Protein AF-A0A9D7H2E2-F1 (afdb_monomer_lite)

Radius of gyration: 27.78 Å; chains: 1; bounding box: 76×44×100 Å

Foldseek 3Di:
DLVVLLVVLLCCLQCVQLVLLLVLADLFDLLLQLVLLCLLVVQDDAALCSVCSVVLQVVQCPDPDGASSSSQLSSLSNLLSLQSNLQLLLLLLLLDDPPPNPLSSLLSSLLSLLLCLAQLNSVQSSGGPALSNLLSLVSLLLSVVSLDPPPDPPPPDDPDCVVVVPPPPPSVVSNVVSVVSVVSNVVSNVVSVVDDDPPDPPPQLPVDVVVVVCCCPPRQNPLLQVLLVVLLVLSCPDPPCNVSSVVLVVLLVVLVVCVSGPASDSRPAHNSNSSNSSSSSSSSSSSLSVVLVVLCPPPDVCSPVVSVVSSVVSNVSSVVSNVNNVVLSVLVNLSSPQLVLCLAPVQPDALEEEEEQDPSVVSSQVSCVSRVSHRHNYAYQHLVPCVGPRVVVVCVVDVLCVVQSVCCVPVVEGDLVSVLSVCVVHKYWYQDDPSYDLVQLQQFADGRLTTIGHNDGDDPVNSLVRLVVNVVSLLVSLLSCLSSVSLSSLQVSLVSLLSNLVSCVSNVNPVSSVSSNVSSCSSPPVNSVVSNPPPPPPPPPPPDD

Structure (mmCIF, N/CA/C/O backbone):
data_AF-A0A9D7H2E2-F1
#
_entry.id   AF-A0A9D7H2E2-F1
#
loop_
_atom_site.group_PDB
_atom_site.id
_atom_site.type_symbol
_atom_site.label_atom_id
_atom_site.label_alt_id
_atom_site.label_comp_id
_atom_site.label_asym_id
_atom_site.label_entity_id
_atom_site.label_seq_id
_atom_site.pdbx_PDB_ins_code
_atom_site.Cartn_x
_atom_site.Cartn_y
_atom_site.Cartn_z
_atom_site.occupancy
_atom_site.B_iso_or_equiv
_atom_site.auth_seq_id
_atom_site.auth_comp_id
_atom_site.auth_asym_id
_atom_site.auth_atom_id
_atom_site.pdbx_PDB_model_num
ATOM 1 N N . MET A 1 1 ? -19.295 -15.571 35.014 1.00 79.31 1 MET A N 1
ATOM 2 C CA . MET A 1 1 ? -19.941 -15.120 33.757 1.00 79.31 1 MET A CA 1
ATOM 3 C C . MET A 1 1 ? -19.448 -13.764 33.247 1.00 79.31 1 MET A C 1
ATOM 5 O O . MET A 1 1 ? -18.882 -13.757 32.170 1.00 79.31 1 MET A O 1
ATOM 9 N N . ALA A 1 2 ? -19.577 -12.638 33.967 1.00 82.38 2 ALA A N 1
ATOM 10 C CA . ALA A 1 2 ? -19.186 -11.316 33.426 1.00 82.38 2 ALA A CA 1
ATOM 11 C C . ALA A 1 2 ? -17.722 -11.226 32.937 1.00 82.38 2 ALA A C 1
ATOM 13 O O . ALA A 1 2 ? -17.469 -10.701 31.861 1.00 82.38 2 ALA A O 1
ATOM 14 N N . ARG A 1 3 ? -16.773 -11.817 33.680 1.00 84.94 3 ARG A N 1
ATOM 15 C CA . ARG A 1 3 ? -15.362 -11.897 33.257 1.00 84.94 3 ARG A CA 1
ATOM 16 C C . ARG A 1 3 ? -15.171 -12.699 31.967 1.00 84.94 3 ARG A C 1
ATOM 18 O O . ARG A 1 3 ? -14.396 -12.284 31.126 1.00 84.94 3 ARG A O 1
ATOM 25 N N . LEU A 1 4 ? -15.904 -13.803 31.802 1.00 87.94 4 LEU A N 1
ATOM 26 C CA . LEU A 1 4 ? -15.832 -14.631 30.591 1.00 87.94 4 LEU A CA 1
ATOM 27 C C . LEU A 1 4 ? -16.320 -13.857 29.365 1.00 87.94 4 LEU A C 1
ATOM 29 O O . LEU A 1 4 ? -15.673 -13.906 28.329 1.00 87.94 4 LEU A O 1
ATOM 33 N N . VAL A 1 5 ? -17.420 -13.109 29.504 1.00 88.94 5 VAL A N 1
ATOM 34 C CA . VAL A 1 5 ? -17.942 -12.255 28.425 1.00 88.94 5 VAL A CA 1
ATOM 35 C C . VAL A 1 5 ? -16.924 -11.180 28.052 1.00 88.94 5 VAL A C 1
ATOM 37 O O . VAL A 1 5 ? -16.640 -11.003 26.875 1.00 88.94 5 VAL A O 1
ATOM 40 N N . ASP A 1 6 ? -16.326 -10.509 29.038 1.00 88.62 6 ASP A N 1
ATOM 41 C CA . ASP A 1 6 ? -15.289 -9.503 28.791 1.00 88.62 6 ASP A CA 1
ATOM 42 C C . ASP A 1 6 ? -14.056 -10.094 28.086 1.00 88.62 6 ASP A C 1
ATOM 44 O O . ASP A 1 6 ? -13.538 -9.482 27.156 1.00 88.62 6 ASP A O 1
ATOM 48 N N . THR A 1 7 ? -13.592 -11.277 28.501 1.00 89.81 7 THR A N 1
ATOM 49 C CA . THR A 1 7 ? -12.458 -11.970 27.870 1.00 89.81 7 THR A CA 1
ATOM 50 C C . THR A 1 7 ? -12.782 -12.410 26.446 1.00 89.81 7 THR A C 1
ATOM 52 O O . THR A 1 7 ? -11.949 -12.248 25.560 1.00 89.81 7 THR A O 1
ATOM 55 N N . LEU A 1 8 ? -13.990 -12.923 26.206 1.00 93.69 8 LEU A N 1
ATOM 56 C CA . LEU A 1 8 ? -14.441 -13.306 24.870 1.00 93.69 8 LEU A CA 1
ATOM 57 C C . LEU A 1 8 ? -14.506 -12.090 23.940 1.00 93.69 8 LEU A C 1
ATOM 59 O O . LEU A 1 8 ? -14.007 -12.137 22.824 1.00 93.69 8 LEU A O 1
ATOM 63 N N . LEU A 1 9 ? -15.079 -10.987 24.416 1.00 93.88 9 LEU A N 1
ATOM 64 C CA . LEU A 1 9 ? -15.196 -9.736 23.670 1.00 93.88 9 LEU A CA 1
ATOM 65 C C . LEU A 1 9 ? -13.824 -9.114 23.358 1.00 93.88 9 LEU A C 1
ATOM 67 O O . LEU A 1 9 ? -13.601 -8.649 22.242 1.00 93.88 9 LEU A O 1
ATOM 71 N N . LEU A 1 10 ? -12.881 -9.184 24.301 1.00 93.00 10 LEU A N 1
ATOM 72 C CA . LEU A 1 10 ? -11.482 -8.810 24.082 1.00 93.00 10 LEU A CA 1
ATOM 73 C C . LEU A 1 10 ? -10.827 -9.679 22.995 1.00 93.00 10 LEU A C 1
ATOM 75 O O . LEU A 1 10 ? -10.172 -9.153 22.099 1.00 93.00 10 LEU A O 1
ATOM 79 N N . ALA A 1 11 ? -11.020 -11.000 23.063 1.00 91.62 11 ALA A N 1
ATOM 80 C CA . ALA A 1 11 ? -10.497 -11.935 22.070 1.00 91.62 11 ALA A CA 1
ATOM 81 C C . ALA A 1 11 ? -11.098 -11.682 20.681 1.00 91.62 11 ALA A C 1
ATOM 83 O O . ALA A 1 11 ? -10.361 -11.685 19.705 1.00 91.62 11 ALA A O 1
ATOM 84 N N . ILE A 1 12 ? -12.398 -11.389 20.585 1.00 94.00 12 ILE A N 1
ATOM 85 C CA . ILE A 1 12 ? -13.059 -11.029 19.323 1.00 94.00 12 ILE A CA 1
ATOM 86 C C . ILE A 1 12 ? -12.437 -9.757 18.732 1.00 94.00 12 ILE A C 1
ATOM 88 O O . ILE A 1 12 ? -12.067 -9.757 17.561 1.00 94.00 12 ILE A O 1
ATOM 92 N N . ALA A 1 13 ? -12.271 -8.703 19.537 1.00 94.88 13 ALA A N 1
ATOM 93 C CA . ALA A 1 13 ? -11.683 -7.440 19.086 1.00 94.88 13 ALA A CA 1
ATOM 94 C C . ALA A 1 13 ? -10.235 -7.590 18.586 1.00 94.88 13 ALA A C 1
ATOM 96 O O . ALA A 1 13 ? -9.806 -6.818 17.736 1.00 94.88 13 ALA A O 1
ATOM 97 N N . ALA A 1 14 ? -9.492 -8.575 19.099 1.00 93.81 14 ALA A N 1
ATOM 98 C CA . ALA A 1 14 ? -8.119 -8.843 18.683 1.00 93.81 14 ALA A CA 1
ATOM 99 C C . ALA A 1 14 ? -8.019 -9.820 17.501 1.00 93.81 14 ALA A C 1
ATOM 101 O O . ALA A 1 14 ? -7.266 -9.590 16.559 1.00 93.81 14 ALA A O 1
ATOM 102 N N . LEU A 1 15 ? -8.759 -10.929 17.548 1.00 92.56 15 LEU A N 1
ATOM 103 C CA . LEU A 1 15 ? -8.619 -12.024 16.592 1.00 92.56 15 LEU A CA 1
ATOM 104 C C . LEU A 1 15 ? -9.342 -11.743 15.280 1.00 92.56 15 LEU A C 1
ATOM 106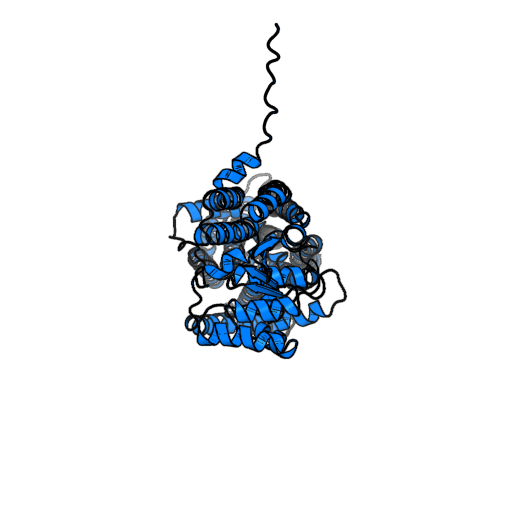 O O . LEU A 1 15 ? -8.797 -12.066 14.234 1.00 92.56 15 LEU A O 1
ATOM 110 N N . VAL A 1 16 ? -10.538 -11.143 15.301 1.00 95.38 16 VAL A N 1
ATOM 111 C CA . VAL A 1 16 ? -11.324 -10.954 14.069 1.00 95.38 16 VAL A CA 1
ATOM 112 C C . VAL A 1 16 ? -10.592 -10.072 13.047 1.00 95.38 16 VAL A C 1
ATOM 114 O O . VAL A 1 16 ? -10.453 -10.524 11.911 1.00 95.38 16 VAL A O 1
ATOM 117 N N . PRO A 1 17 ? -10.050 -8.886 13.401 1.00 95.06 17 PRO A N 1
ATOM 118 C CA . PRO A 1 17 ? -9.337 -8.057 12.429 1.00 95.06 17 PRO A CA 1
ATOM 119 C C . PRO A 1 17 ? -8.065 -8.721 11.897 1.00 95.06 17 PRO A C 1
ATOM 121 O O . PRO A 1 17 ? -7.786 -8.620 10.706 1.00 95.06 17 PRO A O 1
ATOM 124 N N . ALA A 1 18 ? -7.324 -9.427 12.761 1.00 92.44 18 ALA A N 1
ATOM 125 C CA . ALA A 1 18 ? -6.103 -10.126 12.367 1.00 92.44 18 ALA A CA 1
ATOM 126 C C . ALA A 1 18 ? -6.386 -11.320 11.454 1.00 92.44 18 ALA A C 1
ATOM 128 O O . ALA A 1 18 ? -5.736 -11.461 10.427 1.00 92.44 18 ALA A O 1
ATOM 129 N N . LEU A 1 19 ? -7.358 -12.169 11.799 1.00 93.19 19 LEU A N 1
ATOM 130 C CA . LEU A 1 19 ? -7.726 -13.330 10.986 1.00 93.19 19 LEU A CA 1
ATOM 131 C C . LEU A 1 19 ? -8.294 -12.910 9.633 1.00 93.19 19 LEU A C 1
ATOM 133 O O . LEU A 1 19 ? -7.992 -13.548 8.629 1.00 93.19 19 LEU A O 1
ATOM 137 N N . LEU A 1 20 ? -9.077 -11.830 9.593 1.00 93.00 20 LEU A N 1
ATOM 138 C CA . LEU A 1 20 ? -9.595 -11.298 8.341 1.00 93.00 20 LEU A CA 1
ATOM 139 C C . LEU A 1 20 ? -8.474 -10.748 7.454 1.00 93.00 20 LEU A C 1
ATOM 141 O O . LEU A 1 20 ? -8.421 -11.091 6.277 1.00 93.00 20 LEU A O 1
ATOM 145 N N . ALA A 1 21 ? -7.558 -9.955 8.018 1.00 92.50 21 ALA A N 1
ATOM 146 C CA . ALA A 1 21 ? -6.401 -9.456 7.283 1.00 92.50 21 ALA A CA 1
ATOM 147 C C . ALA A 1 21 ? -5.501 -10.609 6.807 1.00 92.50 21 ALA A C 1
ATOM 149 O O . ALA A 1 21 ? -5.101 -10.625 5.651 1.00 92.50 21 ALA A O 1
ATOM 150 N N . LEU A 1 22 ? -5.257 -11.621 7.651 1.00 91.44 22 LEU A N 1
ATOM 151 C CA . LEU A 1 22 ? -4.498 -12.828 7.297 1.00 91.44 22 LEU A CA 1
ATOM 152 C C . LEU A 1 22 ? -5.141 -13.606 6.144 1.00 91.44 22 LEU A C 1
ATOM 154 O O . LEU A 1 22 ? -4.451 -14.034 5.224 1.00 91.44 22 LEU A O 1
ATOM 158 N N . HIS A 1 23 ? -6.462 -13.785 6.189 1.00 90.44 23 HIS A N 1
ATOM 159 C CA . HIS A 1 23 ? -7.213 -14.469 5.139 1.00 90.44 23 HIS A CA 1
ATOM 160 C C . HIS A 1 23 ? -7.171 -13.719 3.802 1.00 90.44 23 HIS A C 1
ATOM 162 O O . HIS A 1 23 ? -7.294 -14.338 2.750 1.00 90.44 23 HIS A O 1
ATOM 168 N N . ARG A 1 24 ? -6.996 -12.396 3.850 1.00 88.50 24 ARG A N 1
ATOM 169 C CA . ARG A 1 24 ? -6.992 -11.500 2.691 1.00 88.50 24 ARG A CA 1
ATOM 170 C C . ARG A 1 24 ? -5.592 -10.999 2.325 1.00 88.50 24 ARG A C 1
ATOM 172 O O . ARG A 1 24 ? -5.481 -10.002 1.614 1.00 88.50 24 ARG A O 1
ATOM 179 N N . LEU A 1 25 ? -4.534 -11.632 2.836 1.00 87.88 25 LEU A N 1
ATOM 180 C CA . LEU A 1 25 ? -3.178 -11.259 2.451 1.00 87.88 25 LEU A CA 1
ATOM 181 C C . LEU A 1 25 ? -2.978 -11.492 0.956 1.00 87.88 25 LEU A C 1
ATOM 183 O O . LEU A 1 25 ? -3.409 -12.534 0.452 1.00 87.88 25 LEU A O 1
ATOM 187 N N . PRO A 1 26 ? -2.304 -10.558 0.270 1.00 75.31 26 PRO A N 1
ATOM 188 C CA . PRO A 1 26 ? -2.060 -10.713 -1.141 1.00 75.31 26 PRO A CA 1
ATOM 189 C C . PRO A 1 26 ? -1.134 -11.906 -1.386 1.00 75.31 26 PRO A C 1
ATOM 191 O O . PRO A 1 26 ? -0.126 -12.095 -0.693 1.00 75.31 26 PRO A O 1
ATOM 194 N N . LEU A 1 27 ? -1.492 -12.721 -2.372 1.00 72.50 27 LEU A N 1
ATOM 195 C CA . LEU A 1 27 ? -0.640 -13.779 -2.900 1.00 72.50 27 LEU A CA 1
ATOM 196 C C . LEU A 1 27 ? 0.329 -13.223 -3.947 1.00 72.50 27 LEU A C 1
ATOM 198 O O . LEU A 1 27 ? 1.439 -13.745 -4.053 1.00 72.50 27 LEU A O 1
ATOM 202 N N . ALA A 1 28 ? -0.058 -12.152 -4.650 1.00 66.38 28 ALA A N 1
ATOM 203 C CA . ALA A 1 28 ? 0.735 -11.512 -5.700 1.00 66.38 28 ALA A CA 1
ATOM 204 C C . ALA A 1 28 ? 1.030 -10.031 -5.405 1.00 66.38 28 ALA A C 1
ATOM 206 O O . ALA A 1 28 ? 0.421 -9.403 -4.540 1.00 66.38 28 ALA A O 1
ATOM 207 N N . ASP A 1 29 ? 1.996 -9.4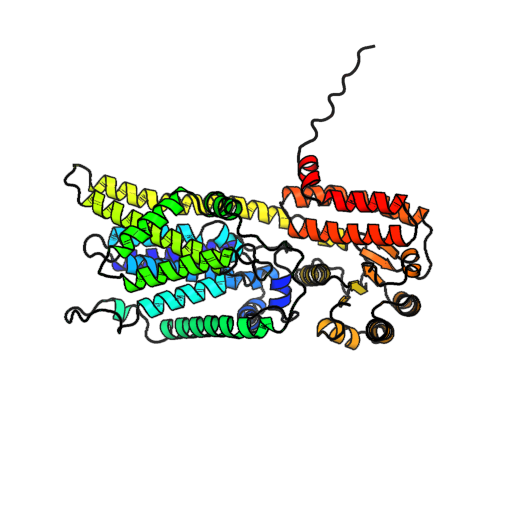70 -6.126 1.00 67.69 29 ASP A N 1
ATOM 208 C CA . ASP A 1 29 ? 2.475 -8.106 -5.924 1.00 67.69 29 ASP A CA 1
ATOM 209 C C . ASP A 1 29 ? 1.641 -7.065 -6.700 1.00 67.69 29 ASP A C 1
ATOM 211 O O . ASP A 1 29 ? 1.608 -7.046 -7.932 1.00 67.69 29 ASP A O 1
ATOM 215 N N . ASP A 1 30 ? 0.986 -6.155 -5.973 1.00 70.31 30 ASP A N 1
ATOM 216 C CA . ASP A 1 30 ? 0.098 -5.127 -6.532 1.00 70.31 30 ASP A CA 1
ATOM 217 C C . ASP A 1 30 ? 0.813 -3.846 -6.997 1.00 70.31 30 ASP A C 1
ATOM 219 O O . ASP A 1 30 ? 0.172 -2.936 -7.533 1.00 70.31 30 ASP A O 1
ATOM 223 N N . GLY A 1 31 ? 2.125 -3.737 -6.773 1.00 70.94 31 GLY A N 1
ATOM 224 C CA . GLY A 1 31 ? 2.935 -2.574 -7.141 1.00 70.94 31 GLY A CA 1
ATOM 225 C C . GLY A 1 31 ? 2.702 -1.311 -6.333 1.00 70.94 31 GLY A C 1
ATOM 226 O O . GLY A 1 31 ? 3.466 -0.353 -6.444 1.00 70.94 31 GLY A O 1
ATOM 227 N N . ALA A 1 32 ? 1.683 -1.288 -5.477 1.00 72.25 32 ALA A N 1
ATOM 228 C CA . ALA A 1 32 ? 1.493 -0.193 -4.543 1.00 72.25 32 ALA A CA 1
ATOM 229 C C . ALA A 1 32 ? 2.514 -0.261 -3.400 1.00 72.25 32 ALA A C 1
ATOM 231 O O . ALA A 1 32 ? 2.786 0.761 -2.788 1.00 72.25 32 ALA A O 1
ATOM 232 N N . HIS A 1 33 ? 3.117 -1.425 -3.138 1.00 76.38 33 HIS A N 1
ATOM 233 C CA . HIS A 1 33 ? 3.976 -1.649 -1.971 1.00 76.38 33 HIS A CA 1
ATOM 234 C C . HIS A 1 33 ? 5.425 -2.018 -2.321 1.00 76.38 33 HIS A C 1
ATOM 236 O O . HIS A 1 33 ? 6.175 -2.421 -1.430 1.00 76.38 33 HIS A O 1
ATOM 242 N N . ASP A 1 34 ? 5.851 -1.820 -3.575 1.00 82.12 34 ASP A N 1
ATOM 243 C CA . ASP A 1 34 ? 7.219 -2.107 -4.041 1.00 82.12 34 ASP A CA 1
ATOM 244 C C . ASP A 1 34 ? 8.285 -1.489 -3.133 1.00 82.12 34 ASP A C 1
ATOM 246 O O . ASP A 1 34 ? 9.302 -2.094 -2.797 1.00 82.12 34 ASP A O 1
ATOM 250 N N . GLU A 1 35 ? 8.054 -0.246 -2.714 1.00 81.56 35 GLU A N 1
ATOM 251 C CA . GLU A 1 35 ? 8.991 0.460 -1.855 1.00 81.56 35 GLU A CA 1
ATOM 252 C C . GLU A 1 35 ? 9.065 -0.162 -0.455 1.00 81.56 35 GLU A C 1
ATOM 254 O O . GLU A 1 35 ? 10.164 -0.266 0.089 1.00 81.56 35 GLU A O 1
ATOM 259 N N . LEU A 1 36 ? 7.951 -0.636 0.111 1.00 80.81 36 LEU A N 1
ATOM 260 C CA . LEU A 1 36 ? 7.957 -1.317 1.412 1.00 80.81 36 LEU A CA 1
ATOM 261 C C . LEU A 1 36 ? 8.699 -2.652 1.324 1.00 80.81 36 LEU A C 1
ATOM 263 O O . LEU A 1 36 ? 9.479 -2.977 2.216 1.00 80.81 36 LEU A O 1
ATOM 267 N N . LEU A 1 37 ? 8.532 -3.379 0.220 1.00 83.81 37 LEU A N 1
ATOM 268 C CA . LEU A 1 37 ? 9.233 -4.629 -0.065 1.00 83.81 37 LEU A CA 1
ATOM 269 C C . LEU A 1 37 ? 10.758 -4.429 -0.142 1.00 83.81 37 LEU A C 1
ATOM 271 O O . LEU A 1 37 ? 11.524 -5.104 0.548 1.00 83.81 37 LEU A O 1
ATOM 275 N N . VAL A 1 38 ? 11.206 -3.440 -0.921 1.00 82.25 38 VAL A N 1
ATOM 276 C CA . VAL A 1 38 ? 12.630 -3.077 -1.047 1.00 82.25 38 VAL A CA 1
ATOM 277 C C . VAL A 1 38 ? 13.208 -2.618 0.298 1.00 82.25 38 VAL A C 1
ATOM 279 O O . VAL A 1 38 ? 14.344 -2.960 0.646 1.00 82.25 38 VAL A O 1
ATOM 282 N N . ARG A 1 39 ? 12.435 -1.862 1.087 1.00 81.12 39 ARG A N 1
ATOM 283 C CA . ARG A 1 39 ? 12.847 -1.380 2.413 1.00 81.12 39 ARG A CA 1
ATOM 284 C C . ARG A 1 39 ? 12.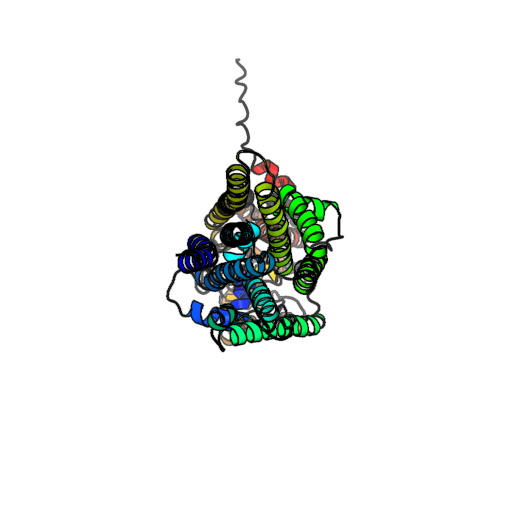930 -2.496 3.451 1.00 81.12 39 ARG A C 1
ATOM 286 O O . ARG A 1 39 ? 13.911 -2.540 4.191 1.00 81.12 39 ARG A O 1
ATOM 293 N N . ALA A 1 40 ? 11.980 -3.430 3.457 1.00 83.56 40 ALA A N 1
ATOM 294 C CA . ALA A 1 40 ? 11.959 -4.585 4.356 1.00 83.56 40 ALA A CA 1
ATOM 295 C C . ALA A 1 40 ? 13.232 -5.437 4.252 1.00 83.56 40 ALA A C 1
ATOM 297 O O . ALA A 1 40 ? 13.724 -5.959 5.252 1.00 83.56 40 ALA A O 1
ATOM 298 N N . LEU A 1 41 ? 13.793 -5.539 3.045 1.00 82.69 41 LEU A N 1
ATOM 299 C CA . LEU A 1 41 ? 15.033 -6.270 2.770 1.00 82.69 41 LEU A CA 1
ATOM 300 C C . LEU A 1 41 ? 16.300 -5.431 2.977 1.00 82.69 41 LEU A C 1
ATOM 302 O O . LEU A 1 41 ? 17.411 -5.903 2.738 1.00 82.69 41 LEU A O 1
ATOM 306 N N . GLY A 1 42 ? 16.158 -4.174 3.402 1.00 78.38 42 GLY A N 1
ATOM 307 C CA . GLY A 1 42 ? 17.275 -3.255 3.590 1.00 78.38 42 GLY A CA 1
ATOM 308 C C . GLY A 1 42 ? 17.945 -2.823 2.282 1.00 78.38 42 GLY A C 1
ATOM 309 O O . GLY A 1 42 ? 19.079 -2.344 2.313 1.00 78.38 42 GLY A O 1
ATOM 310 N N . LEU A 1 43 ? 17.281 -2.974 1.133 1.00 73.44 43 LEU A N 1
ATOM 311 C CA . LEU A 1 43 ? 17.828 -2.607 -0.178 1.00 73.44 43 LEU A CA 1
ATOM 312 C C . LEU A 1 43 ? 17.631 -1.118 -0.519 1.00 73.44 43 LEU A C 1
ATOM 314 O O . LEU A 1 43 ? 18.238 -0.631 -1.468 1.00 73.44 43 LEU A O 1
ATOM 318 N N . GLY A 1 44 ? 16.863 -0.371 0.283 1.00 65.94 44 GLY A N 1
ATOM 319 C CA . GLY A 1 44 ? 16.644 1.072 0.128 1.00 65.94 44 GLY A CA 1
ATOM 320 C C . GLY A 1 44 ? 16.913 1.872 1.406 1.00 65.94 44 GLY A C 1
ATOM 321 O O . GLY A 1 44 ? 16.865 1.338 2.514 1.00 65.94 44 GLY A O 1
ATOM 322 N N . VAL A 1 45 ? 17.195 3.169 1.250 1.00 53.75 45 VAL A N 1
ATOM 323 C CA . VAL A 1 45 ? 17.357 4.133 2.352 1.00 53.75 45 VAL A CA 1
ATOM 324 C C . VAL A 1 45 ? 16.327 5.240 2.162 1.00 53.75 45 VAL A C 1
ATOM 326 O O . VAL A 1 45 ? 16.634 6.269 1.575 1.00 53.75 45 VAL A O 1
ATOM 329 N N . VAL A 1 46 ? 15.089 5.034 2.611 1.00 53.66 46 VAL A N 1
ATOM 330 C CA . VAL A 1 46 ? 14.082 6.104 2.604 1.00 53.66 46 VAL A CA 1
ATOM 331 C C . VAL A 1 46 ? 13.337 6.101 3.933 1.00 53.66 46 VAL A C 1
ATOM 333 O O . VAL A 1 46 ? 12.763 5.096 4.339 1.00 53.66 46 VAL A O 1
ATOM 336 N N . GLY A 1 47 ? 13.365 7.240 4.625 1.00 52.47 47 GLY A N 1
ATOM 337 C CA . GLY A 1 47 ? 12.537 7.506 5.798 1.00 52.47 47 GLY A CA 1
ATOM 338 C C . GLY A 1 47 ? 13.151 7.168 7.168 1.00 52.47 47 GLY A C 1
ATOM 339 O O . GLY A 1 47 ? 14.298 6.741 7.270 1.00 52.47 47 GLY A O 1
ATOM 340 N N . PRO A 1 48 ? 12.393 7.421 8.251 1.00 47.19 48 PRO A N 1
ATOM 341 C CA . PRO A 1 48 ? 12.846 7.286 9.638 1.00 47.19 48 PRO A CA 1
ATOM 342 C C . PRO A 1 48 ? 12.686 5.889 10.267 1.00 47.19 48 PRO A C 1
ATOM 344 O O . PRO A 1 48 ? 13.333 5.609 11.273 1.00 47.19 48 PRO A O 1
ATOM 347 N N . MET A 1 49 ? 11.866 5.008 9.678 1.00 53.22 49 MET A N 1
ATOM 348 C CA . MET A 1 49 ? 11.660 3.617 10.128 1.00 53.22 49 MET A CA 1
ATOM 349 C C . MET A 1 49 ? 12.536 2.504 9.505 1.00 53.22 49 MET A C 1
ATOM 351 O O . MET A 1 49 ? 12.407 1.368 9.971 1.00 53.22 49 MET A O 1
ATOM 355 N N . PRO A 1 50 ? 13.443 2.728 8.528 1.00 58.75 50 PRO A N 1
ATOM 356 C CA . PRO A 1 50 ? 14.091 1.632 7.804 1.00 58.75 50 PRO A CA 1
ATOM 357 C C . PRO A 1 50 ? 15.026 0.797 8.687 1.00 58.75 50 PRO A C 1
ATOM 359 O O . PRO A 1 50 ? 15.498 -0.251 8.264 1.00 58.75 50 PRO A O 1
ATOM 362 N N . THR A 1 51 ? 15.306 1.232 9.920 1.00 65.50 51 THR A N 1
ATOM 363 C CA . THR A 1 51 ? 16.092 0.442 10.868 1.00 65.50 51 THR A CA 1
ATOM 364 C C . THR A 1 51 ? 15.279 -0.660 11.527 1.00 65.50 51 THR A C 1
ATOM 366 O O . THR A 1 51 ? 15.863 -1.693 11.810 1.00 65.50 51 THR A O 1
ATOM 369 N N . LEU A 1 52 ? 13.974 -0.482 11.771 1.00 76.38 52 LEU A N 1
ATOM 370 C CA . LEU A 1 52 ? 13.158 -1.459 12.506 1.00 76.38 52 LEU A CA 1
ATOM 371 C C . LEU A 1 52 ? 12.436 -2.449 11.594 1.00 76.38 52 LEU A C 1
ATOM 373 O O . LEU A 1 52 ? 12.245 -3.596 11.990 1.00 76.38 52 LEU A O 1
ATOM 377 N N . GLU A 1 53 ? 12.080 -2.025 10.382 1.00 84.19 53 GLU A N 1
ATOM 378 C CA . GLU A 1 53 ? 11.392 -2.854 9.384 1.00 84.19 53 GLU A CA 1
ATOM 379 C C . GLU A 1 53 ? 12.103 -4.201 9.141 1.00 84.19 53 GLU A C 1
ATOM 381 O O . GLU A 1 53 ? 11.438 -5.229 9.278 1.00 84.19 53 GLU A O 1
ATOM 386 N N . PRO A 1 54 ? 13.436 -4.264 8.924 1.00 84.62 54 PRO A N 1
ATOM 387 C CA . PRO A 1 54 ? 14.134 -5.540 8.764 1.00 84.62 54 PRO A CA 1
ATOM 388 C C . PRO A 1 54 ? 14.083 -6.434 10.009 1.00 84.62 54 PRO A C 1
ATOM 390 O O . PRO A 1 54 ? 13.990 -7.651 9.878 1.00 84.62 54 PRO A O 1
ATOM 393 N N . PHE A 1 55 ? 14.111 -5.866 11.223 1.00 85.75 55 PHE A N 1
ATOM 394 C CA . PHE A 1 55 ? 14.019 -6.661 12.458 1.00 85.75 55 PHE A CA 1
ATOM 395 C C . PHE A 1 55 ? 12.617 -7.228 12.668 1.00 85.75 55 PHE A C 1
ATOM 397 O O . PHE A 1 55 ? 12.482 -8.355 13.140 1.00 85.75 55 PHE A O 1
ATOM 404 N N . VAL A 1 56 ? 11.583 -6.460 12.314 1.00 87.94 56 VAL A N 1
ATOM 405 C CA . VAL A 1 56 ? 10.196 -6.935 12.347 1.00 87.94 56 VAL A CA 1
ATOM 406 C C . VAL A 1 56 ? 9.973 -7.988 11.263 1.00 87.94 56 VAL A C 1
ATOM 408 O O . VAL A 1 56 ? 9.323 -8.987 11.538 1.00 87.94 56 VAL A O 1
ATOM 411 N N . ALA A 1 57 ? 10.543 -7.807 10.069 1.00 89.25 57 ALA A N 1
ATOM 412 C CA . ALA A 1 57 ? 10.417 -8.721 8.936 1.00 89.25 57 ALA A CA 1
ATOM 413 C C . ALA A 1 57 ? 11.168 -10.046 9.119 1.00 89.25 57 ALA A C 1
ATOM 415 O O . ALA A 1 57 ? 10.646 -11.101 8.758 1.00 89.25 57 ALA A O 1
ATOM 416 N N . ALA A 1 58 ? 12.379 -10.009 9.686 1.00 89.81 58 ALA A N 1
ATOM 417 C CA . ALA A 1 58 ? 13.280 -11.155 9.811 1.00 89.81 58 ALA A CA 1
ATOM 418 C C . ALA A 1 58 ? 12.620 -12.454 10.320 1.00 89.81 58 ALA A C 1
ATOM 420 O O . ALA A 1 58 ? 12.776 -13.481 9.653 1.00 89.81 58 ALA A O 1
ATOM 421 N N . PRO A 1 59 ? 11.859 -12.465 11.437 1.00 91.44 59 PRO A N 1
ATOM 422 C CA . PRO A 1 59 ? 11.236 -13.700 11.917 1.00 91.44 59 PRO A CA 1
ATOM 423 C C . PRO A 1 59 ? 10.198 -14.269 10.943 1.00 91.44 59 PRO A C 1
ATOM 425 O O . PRO A 1 59 ? 10.041 -15.484 10.876 1.00 91.44 59 PRO A O 1
ATOM 428 N N . PHE A 1 60 ? 9.511 -13.423 10.170 1.00 90.94 60 PHE A N 1
ATOM 429 C CA . PHE A 1 60 ? 8.485 -13.865 9.223 1.00 90.94 60 PHE A CA 1
ATOM 430 C C . PHE A 1 60 ? 9.079 -14.298 7.886 1.00 90.94 60 PHE A C 1
ATOM 432 O O . PHE A 1 60 ? 8.585 -15.245 7.281 1.00 90.94 60 PHE A O 1
ATOM 439 N N . LEU A 1 61 ? 10.177 -13.675 7.452 1.00 89.25 61 LEU A N 1
ATOM 440 C CA . LEU A 1 61 ? 10.937 -14.117 6.279 1.00 89.25 61 LEU A CA 1
ATOM 441 C C . LEU A 1 61 ? 11.523 -15.524 6.467 1.00 89.25 61 LEU A C 1
ATOM 443 O O . LEU A 1 61 ? 11.638 -16.271 5.497 1.00 89.25 61 LEU A O 1
ATOM 447 N N . ALA A 1 62 ? 11.835 -15.912 7.708 1.00 90.62 62 ALA A N 1
ATOM 448 C CA . ALA A 1 62 ? 12.292 -17.260 8.044 1.00 90.62 62 ALA A CA 1
ATOM 449 C C . ALA A 1 62 ? 11.185 -18.330 7.957 1.00 90.62 62 ALA A C 1
ATOM 451 O O . ALA A 1 62 ? 11.489 -19.524 7.949 1.00 90.62 62 ALA A O 1
ATOM 452 N N . LEU A 1 63 ? 9.908 -17.936 7.890 1.00 89.81 63 LEU A N 1
ATOM 453 C CA . LEU A 1 63 ? 8.806 -18.884 7.757 1.00 89.81 63 LEU A CA 1
ATOM 454 C C . LEU A 1 63 ? 8.766 -19.438 6.322 1.00 89.81 63 LEU A C 1
ATOM 456 O O . LEU A 1 63 ? 8.847 -18.662 5.368 1.00 89.81 63 LEU A O 1
ATOM 460 N N . PRO A 1 64 ? 8.597 -20.756 6.125 1.00 91.31 64 PRO A N 1
ATOM 461 C CA . PRO A 1 64 ? 8.434 -21.358 4.803 1.00 91.31 64 PRO A CA 1
ATOM 462 C C . PRO A 1 64 ? 6.966 -21.274 4.342 1.00 91.31 64 PRO A C 1
ATOM 464 O O . PRO A 1 64 ? 6.331 -22.289 4.072 1.00 91.31 64 PRO A O 1
ATOM 467 N N . LEU A 1 65 ? 6.391 -20.067 4.323 1.00 87.00 65 LEU A N 1
ATOM 468 C CA . LEU A 1 65 ? 4.975 -19.835 4.018 1.00 87.00 65 LEU A CA 1
ATOM 469 C C . LEU A 1 65 ? 4.820 -18.883 2.833 1.00 87.00 65 LEU A C 1
ATOM 471 O O . LEU A 1 65 ? 5.223 -17.731 2.935 1.00 87.00 65 LEU A O 1
ATOM 475 N N . GLY A 1 66 ? 4.176 -19.336 1.757 1.00 84.88 66 GLY A N 1
ATOM 476 C CA . GLY A 1 66 ? 3.762 -18.478 0.643 1.00 84.88 66 GLY A CA 1
ATOM 477 C C . GLY A 1 66 ? 4.888 -17.657 -0.002 1.00 84.88 66 GLY A C 1
ATOM 478 O O . GLY A 1 66 ? 6.070 -18.009 0.048 1.00 84.88 66 GLY A O 1
ATOM 479 N N . THR A 1 67 ? 4.502 -16.547 -0.630 1.00 84.31 67 THR A N 1
ATOM 480 C CA . THR A 1 67 ? 5.421 -15.609 -1.287 1.00 84.31 67 THR A CA 1
ATOM 481 C C . THR A 1 67 ? 6.159 -14.731 -0.269 1.00 84.31 67 THR A C 1
ATOM 483 O O . THR A 1 67 ? 5.858 -14.711 0.929 1.00 84.31 67 THR A O 1
ATOM 486 N N . LEU A 1 68 ? 7.189 -14.008 -0.715 1.00 85.19 68 LEU A N 1
ATOM 487 C CA . LEU A 1 68 ? 7.897 -13.049 0.142 1.00 85.19 68 LEU A CA 1
ATOM 488 C C . LEU A 1 68 ? 6.961 -11.906 0.578 1.00 85.19 68 LEU A C 1
ATOM 490 O O . LEU A 1 68 ? 6.934 -11.545 1.755 1.00 85.19 68 LEU A O 1
ATOM 494 N N . ALA A 1 69 ? 6.132 -11.434 -0.355 1.00 83.94 69 ALA A N 1
ATOM 495 C CA . ALA A 1 69 ? 5.045 -10.485 -0.136 1.00 83.94 69 ALA A CA 1
ATOM 496 C C . ALA A 1 69 ? 4.113 -10.910 1.009 1.00 83.94 69 ALA A C 1
ATOM 498 O O . ALA A 1 69 ? 3.925 -10.168 1.975 1.00 83.94 69 ALA A O 1
ATOM 499 N N . PHE A 1 70 ? 3.607 -12.146 0.938 1.00 87.06 70 PHE A N 1
ATOM 500 C CA . PHE A 1 70 ? 2.736 -12.720 1.959 1.00 87.06 70 PHE A CA 1
ATOM 501 C C . PHE A 1 70 ? 3.386 -12.666 3.349 1.00 87.06 70 PHE A C 1
ATOM 503 O O . PHE A 1 70 ? 2.796 -12.161 4.303 1.00 87.06 70 PHE A O 1
ATOM 510 N N . ARG A 1 71 ? 4.643 -13.113 3.465 1.00 90.06 71 ARG A N 1
ATOM 511 C CA . ARG A 1 71 ? 5.383 -13.144 4.740 1.00 90.06 71 ARG A CA 1
ATOM 512 C C . ARG A 1 71 ? 5.588 -11.764 5.345 1.00 90.06 71 ARG A C 1
ATOM 514 O O . ARG A 1 71 ? 5.469 -11.611 6.559 1.00 90.06 71 ARG A O 1
ATOM 521 N N . LEU A 1 72 ? 5.860 -10.763 4.514 1.00 90.38 72 LEU A N 1
ATOM 522 C CA . LEU A 1 72 ? 6.046 -9.382 4.958 1.00 90.38 72 LEU A CA 1
ATOM 523 C C . LEU A 1 72 ? 4.745 -8.668 5.340 1.00 90.38 72 LEU A C 1
ATOM 525 O O . LEU A 1 72 ? 4.798 -7.656 6.041 1.00 90.38 72 LEU A O 1
ATOM 529 N N . ALA A 1 73 ? 3.590 -9.182 4.922 1.00 90.88 73 ALA A N 1
ATOM 530 C CA . ALA A 1 73 ? 2.287 -8.636 5.291 1.00 90.88 73 ALA A CA 1
ATOM 531 C C . ALA A 1 73 ? 1.716 -9.241 6.593 1.00 90.88 73 ALA A C 1
ATOM 533 O O . ALA A 1 73 ? 0.920 -8.592 7.273 1.00 90.88 73 ALA A O 1
ATOM 534 N N . ILE A 1 74 ? 2.179 -10.428 7.018 1.00 92.81 74 ILE A N 1
ATOM 535 C CA . ILE A 1 74 ? 1.785 -11.048 8.303 1.00 92.81 74 ILE A CA 1
ATOM 536 C C . ILE A 1 74 ? 1.949 -10.088 9.505 1.00 92.81 74 ILE A C 1
ATOM 538 O O . ILE A 1 74 ? 1.007 -9.986 10.297 1.00 92.81 74 ILE A O 1
ATOM 542 N N . PRO A 1 75 ? 3.077 -9.361 9.681 1.00 94.00 75 PRO A N 1
ATOM 543 C CA . PRO A 1 75 ? 3.236 -8.412 10.784 1.00 94.00 75 PRO A CA 1
ATOM 544 C C . PRO A 1 75 ? 2.133 -7.354 10.847 1.00 94.00 75 PRO A C 1
ATOM 546 O O . PRO A 1 75 ? 1.628 -7.066 11.931 1.00 94.00 75 PRO A O 1
ATOM 549 N N . SER A 1 76 ? 1.742 -6.800 9.699 1.00 93.00 76 SER A N 1
ATOM 550 C CA . SER A 1 76 ? 0.695 -5.780 9.595 1.00 93.00 76 SER A CA 1
ATOM 551 C C . SER A 1 76 ? -0.686 -6.337 9.935 1.00 93.00 76 SER A C 1
ATOM 553 O O . SER A 1 76 ? -1.445 -5.712 10.680 1.00 93.00 76 SER A O 1
ATOM 555 N N . ALA A 1 77 ? -0.985 -7.563 9.500 1.00 94.00 77 ALA A N 1
ATOM 556 C CA . ALA A 1 77 ? -2.227 -8.241 9.858 1.00 94.00 77 ALA A CA 1
ATOM 557 C C . ALA A 1 77 ? -2.323 -8.485 11.377 1.00 94.00 77 ALA A C 1
ATOM 559 O O . ALA A 1 77 ? -3.348 -8.211 12.006 1.00 94.00 77 ALA A O 1
ATOM 560 N N . LEU A 1 78 ? -1.228 -8.926 12.005 1.00 94.31 78 LEU A N 1
ATOM 561 C CA . LEU A 1 78 ? -1.157 -9.076 13.462 1.00 94.31 78 LEU A CA 1
ATOM 562 C C . LEU A 1 78 ? -1.253 -7.723 14.184 1.00 94.31 78 LEU A C 1
ATOM 564 O O . LEU A 1 78 ? -1.920 -7.619 15.218 1.00 94.31 78 LEU A O 1
ATOM 568 N N . ALA A 1 79 ? -0.636 -6.677 13.630 1.00 93.94 79 ALA A N 1
ATOM 569 C CA . ALA A 1 79 ? -0.723 -5.321 14.157 1.00 93.94 79 ALA A CA 1
ATOM 570 C C . ALA A 1 79 ? -2.162 -4.788 14.142 1.00 93.94 79 ALA A C 1
ATOM 572 O O . ALA A 1 79 ? -2.567 -4.136 15.103 1.00 93.94 79 ALA A O 1
ATOM 573 N N . ALA A 1 80 ? -2.967 -5.119 13.128 1.00 95.25 80 ALA A N 1
ATOM 574 C CA . ALA A 1 80 ? -4.389 -4.776 13.097 1.00 95.25 80 ALA A CA 1
ATOM 575 C C . ALA A 1 80 ? -5.173 -5.429 14.249 1.00 95.25 80 ALA A C 1
ATOM 577 O O . ALA A 1 80 ? -5.994 -4.771 14.892 1.00 95.25 80 ALA A O 1
ATOM 578 N N . GLY A 1 81 ? -4.871 -6.688 14.584 1.00 94.56 81 GLY A N 1
ATOM 579 C CA . GLY A 1 81 ? -5.440 -7.344 15.765 1.00 94.56 81 GLY A CA 1
ATOM 580 C C . GLY A 1 81 ? -5.017 -6.689 17.081 1.00 94.56 81 GLY A C 1
ATOM 581 O O . GLY A 1 81 ? -5.846 -6.447 17.960 1.00 94.56 81 GLY A O 1
ATOM 582 N N . LEU A 1 82 ? -3.737 -6.327 17.217 1.00 94.62 82 LEU A N 1
ATOM 583 C CA . LEU A 1 82 ? -3.248 -5.580 18.382 1.00 94.62 82 LEU A CA 1
ATOM 584 C C . LEU A 1 82 ? -3.896 -4.195 18.489 1.00 94.62 82 LEU A C 1
ATOM 586 O O . LEU A 1 82 ? -4.282 -3.780 19.580 1.00 94.62 82 LEU A O 1
ATOM 590 N N . ALA A 1 83 ? -4.077 -3.492 17.373 1.00 94.62 83 ALA A N 1
ATOM 591 C CA . ALA A 1 83 ? -4.801 -2.230 17.350 1.00 94.62 83 ALA A CA 1
ATOM 592 C C . ALA A 1 83 ? -6.254 -2.412 17.810 1.00 94.62 83 ALA A C 1
ATOM 594 O O . ALA A 1 83 ? -6.721 -1.637 18.644 1.00 94.62 83 ALA A O 1
ATOM 595 N N . GLY A 1 84 ? -6.942 -3.463 17.355 1.00 94.81 84 GLY A N 1
ATOM 596 C CA . GLY A 1 84 ? -8.301 -3.790 17.796 1.00 94.81 84 GLY A CA 1
ATOM 597 C C . GLY A 1 84 ? -8.380 -4.070 19.300 1.00 94.81 84 GLY A C 1
ATOM 598 O O . GLY A 1 84 ? -9.249 -3.538 20.002 1.00 94.81 84 GLY A O 1
ATOM 599 N N . LEU A 1 85 ? -7.408 -4.812 19.835 1.00 95.06 85 LEU A N 1
ATOM 600 C CA . LEU A 1 85 ? -7.242 -5.027 21.273 1.00 95.06 85 LEU A CA 1
ATOM 601 C C . LEU A 1 85 ? -7.095 -3.695 22.032 1.00 95.06 85 LEU A C 1
ATOM 603 O O . LEU A 1 85 ? -7.828 -3.438 22.990 1.00 95.06 85 LEU A O 1
ATOM 607 N N . PHE A 1 86 ? -6.161 -2.838 21.612 1.00 93.81 86 PHE A N 1
ATOM 608 C CA . PHE A 1 86 ? -5.881 -1.564 22.279 1.00 93.81 86 PHE A CA 1
ATOM 609 C C . PHE A 1 86 ? -7.055 -0.589 22.188 1.00 93.81 86 PHE A C 1
ATOM 611 O O . PHE A 1 86 ? -7.409 0.033 23.189 1.00 93.81 86 PHE A O 1
ATOM 618 N N . LEU A 1 87 ? -7.724 -0.509 21.037 1.00 92.75 87 LEU A N 1
ATOM 619 C CA . LEU A 1 87 ? -8.922 0.311 20.856 1.00 92.75 87 LEU A CA 1
ATOM 620 C C . LEU A 1 87 ? -10.067 -0.154 21.741 1.00 92.75 87 LEU A C 1
ATOM 622 O O . LEU A 1 87 ? -10.739 0.677 22.352 1.00 92.75 87 LEU A O 1
ATOM 626 N N . PHE A 1 88 ? -10.270 -1.465 21.869 1.00 93.50 88 PHE A N 1
ATOM 627 C CA . PHE A 1 88 ? -11.260 -2.000 22.794 1.00 93.50 88 PHE A CA 1
ATOM 628 C C . PHE A 1 88 ? -10.946 -1.586 24.236 1.00 93.50 88 PHE A C 1
ATOM 630 O O . PHE A 1 88 ? -11.836 -1.122 24.949 1.00 93.50 88 PHE A O 1
ATOM 637 N N . LEU A 1 89 ? -9.686 -1.711 24.667 1.00 92.12 89 LEU A N 1
ATOM 638 C CA . LEU A 1 89 ? -9.268 -1.346 26.023 1.00 92.12 89 LEU A CA 1
ATOM 639 C C . LEU A 1 89 ? -9.420 0.157 26.286 1.00 92.12 89 LEU A C 1
ATOM 641 O O . LEU A 1 89 ? -10.015 0.533 27.297 1.00 92.12 89 LEU A O 1
ATOM 645 N N . LEU A 1 90 ? -8.949 1.005 25.369 1.00 88.50 90 LEU A N 1
ATOM 646 C CA . LEU A 1 90 ? -9.087 2.461 25.449 1.00 88.50 90 LEU A CA 1
ATOM 647 C C . LEU A 1 90 ? -10.555 2.879 25.487 1.00 88.50 90 LEU A C 1
ATOM 649 O O . LEU A 1 90 ? -10.961 3.625 26.378 1.00 88.50 90 LEU A O 1
ATOM 653 N N . THR A 1 91 ? -11.369 2.346 24.574 1.00 89.62 91 THR A N 1
ATOM 654 C CA . THR A 1 91 ? -12.804 2.644 24.515 1.00 89.62 91 THR A CA 1
ATOM 655 C C . THR A 1 91 ? -13.493 2.183 25.792 1.00 89.62 91 THR A C 1
ATOM 657 O O . THR A 1 91 ? -14.258 2.932 26.391 1.00 89.62 91 THR A O 1
ATOM 660 N N . LYS A 1 92 ? -13.179 0.985 26.293 1.00 89.50 92 LYS A N 1
ATOM 661 C CA . LYS A 1 92 ? -13.745 0.487 27.548 1.00 89.50 92 LYS A CA 1
ATOM 662 C C . LYS A 1 92 ? -13.384 1.384 28.731 1.00 89.50 92 LYS A C 1
ATOM 664 O O . LYS A 1 92 ? -14.279 1.686 29.515 1.00 89.50 92 LYS A O 1
ATOM 669 N N . GLN A 1 93 ? -12.131 1.836 28.848 1.00 85.56 93 GLN A N 1
ATOM 670 C CA . GLN A 1 93 ? -11.685 2.771 29.896 1.00 85.56 93 GLN A CA 1
ATOM 671 C C . GLN A 1 93 ? -12.449 4.095 29.841 1.00 85.56 93 GLN A C 1
ATOM 673 O O . GLN A 1 93 ? -12.911 4.603 30.862 1.00 85.56 93 GLN A O 1
ATOM 678 N N . VAL A 1 94 ? -12.631 4.604 28.629 1.00 82.38 94 VAL A N 1
ATOM 679 C CA . VAL A 1 94 ? -13.414 5.797 28.316 1.00 82.38 94 VAL A CA 1
ATOM 680 C C . VAL A 1 94 ? -14.896 5.635 28.693 1.00 82.38 94 VAL A C 1
ATOM 682 O O . VAL A 1 94 ? -15.526 6.579 29.174 1.00 82.38 94 VAL A O 1
ATOM 685 N N . LEU A 1 95 ? -15.462 4.441 28.507 1.00 82.50 95 LEU A N 1
ATOM 686 C CA . LEU A 1 95 ? -16.875 4.153 28.752 1.00 82.50 95 LEU A CA 1
ATOM 687 C C . LEU A 1 95 ? -17.213 3.802 30.209 1.00 82.50 95 LEU A C 1
ATOM 689 O O . LEU A 1 95 ? -18.405 3.700 30.517 1.00 82.50 95 LEU A O 1
ATOM 693 N N . VAL A 1 96 ? -16.231 3.630 31.112 1.00 69.31 96 VAL A N 1
ATOM 694 C CA . VAL A 1 96 ? -16.478 3.240 32.517 1.00 69.31 96 VAL A CA 1
ATOM 695 C C . VAL A 1 96 ? -17.290 4.314 33.250 1.00 69.31 96 VAL A C 1
ATOM 697 O O . VAL A 1 96 ? -16.779 5.203 33.928 1.00 69.31 96 VAL A O 1
ATOM 700 N N . THR A 1 97 ? -18.607 4.173 33.169 1.00 61.44 97 THR A N 1
ATOM 701 C CA . THR A 1 97 ? -19.578 4.743 34.093 1.00 61.44 97 THR A CA 1
ATOM 702 C C . THR A 1 97 ? -20.229 3.583 34.854 1.00 61.44 97 THR A C 1
ATOM 704 O O . THR A 1 97 ? -20.570 2.566 34.247 1.00 61.44 97 THR A O 1
ATOM 707 N N . PRO A 1 98 ? -20.415 3.692 36.182 1.00 56.50 98 PRO A N 1
ATOM 708 C CA . PRO A 1 98 ? -20.785 2.561 37.045 1.00 56.50 98 PRO A CA 1
ATOM 709 C C . PRO A 1 98 ? -22.146 1.905 36.737 1.00 56.50 98 PRO A C 1
ATOM 711 O O . PRO A 1 98 ? -22.434 0.837 37.262 1.00 56.50 98 PRO A O 1
ATOM 714 N N . ALA A 1 99 ? -22.978 2.498 35.875 1.00 50.62 99 ALA A N 1
ATOM 715 C CA . ALA A 1 99 ? -24.360 2.074 35.650 1.00 50.62 99 ALA A CA 1
ATOM 716 C C . ALA A 1 99 ? -24.595 1.146 34.432 1.00 50.62 99 ALA A C 1
ATOM 718 O O . ALA A 1 99 ? -25.730 0.728 34.236 1.00 50.62 99 ALA A O 1
ATOM 719 N N . SER A 1 100 ? -23.597 0.819 33.592 1.00 60.31 100 SER A N 1
ATOM 720 C CA . SER A 1 100 ? -23.854 0.031 32.357 1.00 60.31 100 SER A CA 1
ATOM 721 C C . SER A 1 100 ? -22.690 -0.844 31.863 1.00 60.31 100 SER A C 1
ATOM 723 O O . SER A 1 100 ? -22.414 -0.930 30.668 1.00 60.31 100 SER A O 1
ATOM 725 N N . THR A 1 101 ? -22.009 -1.543 32.773 1.00 72.25 101 THR A N 1
ATOM 726 C CA . THR A 1 101 ? -20.755 -2.264 32.467 1.00 72.25 101 THR A CA 1
ATOM 727 C C . THR A 1 101 ? -20.839 -3.242 31.289 1.00 72.25 101 THR A C 1
ATOM 729 O O . THR A 1 101 ? -19.898 -3.301 30.510 1.00 72.25 101 THR A O 1
ATOM 732 N N . ARG A 1 102 ? -21.955 -3.964 31.095 1.00 84.25 102 ARG A N 1
ATOM 733 C CA . ARG A 1 102 ? -22.084 -4.939 29.989 1.00 84.25 102 ARG A CA 1
ATOM 734 C C . ARG A 1 102 ? -22.330 -4.291 28.624 1.00 84.25 102 ARG A C 1
ATOM 736 O O . ARG A 1 102 ? -21.668 -4.653 27.657 1.00 84.25 102 ARG A O 1
ATOM 743 N N . LEU A 1 103 ? -23.259 -3.334 28.550 1.00 84.12 103 LEU A N 1
ATOM 744 C CA . LEU A 1 103 ? -23.559 -2.619 27.303 1.00 84.12 103 LEU A CA 1
ATOM 745 C C . LEU A 1 103 ? -22.364 -1.764 26.869 1.00 84.12 103 LEU A C 1
ATOM 747 O O . LEU A 1 103 ? -22.039 -1.733 25.689 1.00 84.12 103 LEU A O 1
ATOM 751 N N . GLY A 1 104 ? -21.654 -1.156 27.825 1.00 85.75 104 GLY A N 1
ATOM 752 C CA . GLY A 1 104 ? -20.404 -0.447 27.556 1.00 85.75 104 GLY A CA 1
ATOM 753 C C . GLY A 1 104 ? -19.331 -1.350 26.941 1.00 85.75 104 GLY A C 1
ATOM 754 O O . GLY A 1 104 ? -18.721 -0.959 25.950 1.00 85.75 104 GLY A O 1
ATOM 755 N N . THR A 1 105 ? -19.133 -2.572 27.459 1.00 90.12 105 THR A N 1
ATOM 756 C CA . THR A 1 105 ? -18.193 -3.530 26.846 1.00 90.12 105 THR A CA 1
ATOM 757 C C . THR A 1 105 ? -18.607 -3.890 25.414 1.00 90.12 105 THR A C 1
ATOM 759 O O . THR A 1 105 ? -17.752 -3.952 24.534 1.00 90.12 105 THR A O 1
ATOM 762 N N . PHE A 1 106 ? -19.902 -4.093 25.156 1.00 90.94 106 PHE A N 1
ATOM 763 C CA . PHE A 1 106 ? -20.389 -4.409 23.810 1.00 90.94 106 PHE A CA 1
ATOM 764 C C . PHE A 1 106 ? -20.141 -3.260 22.821 1.00 90.94 106 PHE A C 1
ATOM 766 O O . PHE A 1 106 ? -19.585 -3.485 21.749 1.00 90.94 106 PHE A O 1
ATOM 773 N N . VAL A 1 107 ? -20.465 -2.021 23.209 1.00 89.56 107 VAL A N 1
ATOM 774 C CA . VAL A 1 107 ? -20.201 -0.826 22.387 1.00 89.56 107 VAL A CA 1
ATOM 775 C C . VAL A 1 107 ? -18.698 -0.637 22.151 1.00 89.56 107 VAL A C 1
ATOM 777 O O . VAL A 1 107 ? -18.299 -0.267 21.051 1.00 89.56 107 VAL A O 1
ATOM 780 N N . ALA A 1 108 ? -17.850 -0.947 23.139 1.00 91.56 108 ALA A N 1
ATOM 781 C CA . ALA A 1 108 ? -16.398 -0.895 22.973 1.00 91.56 108 ALA A CA 1
ATOM 782 C C . ALA A 1 108 ? -15.877 -1.902 21.933 1.00 91.56 108 ALA A C 1
ATOM 784 O O . ALA A 1 108 ? -15.008 -1.546 21.138 1.00 91.56 108 ALA A O 1
ATOM 785 N N . VAL A 1 109 ? -16.404 -3.136 21.904 1.00 94.56 109 VAL A N 1
ATOM 786 C CA . VAL A 1 109 ? -16.057 -4.103 20.843 1.00 94.56 109 VAL A CA 1
ATOM 787 C C . VAL A 1 109 ? -16.563 -3.627 19.497 1.00 94.56 109 VAL A C 1
ATOM 789 O O . VAL A 1 109 ? -15.797 -3.636 18.542 1.00 94.56 109 VAL A O 1
ATOM 792 N N . ALA A 1 110 ? -17.820 -3.187 19.418 1.00 91.62 110 ALA A N 1
ATOM 793 C CA . ALA A 1 110 ? -18.405 -2.723 18.166 1.00 91.62 110 ALA A CA 1
ATOM 794 C C . ALA A 1 110 ? -17.595 -1.568 17.559 1.00 91.62 110 ALA A C 1
ATOM 796 O O . ALA A 1 110 ? -17.303 -1.591 16.370 1.00 91.62 110 ALA A O 1
ATOM 797 N N . ALA A 1 111 ? -17.156 -0.608 18.376 1.00 90.44 111 ALA A N 1
ATOM 798 C CA . ALA A 1 111 ? -16.313 0.498 17.933 1.00 90.44 111 ALA A CA 1
ATOM 799 C C . ALA A 1 111 ? -14.915 0.053 17.489 1.00 90.44 111 ALA A C 1
ATOM 801 O O . ALA A 1 111 ? -14.421 0.511 16.460 1.00 90.44 111 ALA A O 1
ATOM 802 N N . SER A 1 112 ? -14.288 -0.856 18.241 1.00 94.94 112 SER A N 1
ATOM 803 C CA . SER A 1 112 ? -12.990 -1.424 17.873 1.00 94.94 112 SER A CA 1
ATOM 804 C C . SER A 1 112 ? -13.062 -2.171 16.536 1.00 94.94 112 SER A C 1
ATOM 806 O O . SER A 1 112 ? -12.252 -1.912 15.644 1.00 94.94 112 SER A O 1
ATOM 808 N N . LEU A 1 113 ? -14.074 -3.027 16.356 1.00 95.81 113 LEU A N 1
ATOM 809 C CA . LEU A 1 113 ? -14.300 -3.754 15.109 1.00 95.81 113 LEU A CA 1
ATOM 810 C C . LEU A 1 113 ? -14.664 -2.806 13.965 1.00 95.81 113 LEU A C 1
ATOM 812 O O . LEU A 1 113 ? -14.065 -2.907 12.909 1.00 95.81 113 LEU A O 1
ATOM 816 N N . ALA A 1 114 ? -15.563 -1.840 14.162 1.00 93.06 114 ALA A N 1
ATOM 817 C CA . ALA A 1 114 ? -15.891 -0.855 13.127 1.00 93.06 114 ALA A CA 1
ATOM 818 C C . ALA A 1 114 ? -14.651 -0.081 12.655 1.00 93.06 114 ALA A C 1
ATOM 820 O O . ALA A 1 114 ? -14.473 0.126 11.461 1.00 93.06 114 ALA A O 1
ATOM 821 N N . THR A 1 115 ? -13.750 0.265 13.581 1.00 93.06 115 THR A N 1
ATOM 822 C CA . THR A 1 115 ? -12.479 0.912 13.235 1.00 93.06 115 THR A CA 1
ATOM 823 C C . THR A 1 115 ? -11.581 -0.026 12.436 1.00 93.06 115 THR A C 1
ATOM 825 O O . THR A 1 115 ? -11.152 0.303 11.338 1.00 93.06 115 THR A O 1
ATOM 828 N N . THR A 1 116 ? -11.267 -1.194 12.993 1.00 95.69 116 THR A N 1
ATOM 829 C CA . THR A 1 116 ? -10.222 -2.078 12.458 1.00 95.69 116 THR A CA 1
ATOM 830 C C . THR A 1 116 ? -10.672 -2.903 11.262 1.00 95.69 116 THR A C 1
ATOM 832 O O . THR A 1 116 ? -9.826 -3.358 10.499 1.00 95.69 116 THR A O 1
ATOM 835 N N . LEU A 1 117 ? -11.979 -3.079 11.072 1.00 95.19 117 LEU A N 1
ATOM 836 C CA . LEU A 1 117 ? -12.572 -3.697 9.888 1.00 95.19 117 LEU A CA 1
ATOM 837 C C . LEU A 1 117 ? -12.897 -2.676 8.795 1.00 95.19 117 LEU A C 1
ATOM 839 O O . LEU A 1 117 ? -13.302 -3.089 7.715 1.00 95.19 117 LEU A O 1
ATOM 843 N N . SER A 1 118 ? -12.728 -1.372 9.048 1.00 92.56 118 SER A N 1
ATOM 844 C CA . SER A 1 118 ? -12.947 -0.350 8.019 1.00 92.56 118 SER A CA 1
ATOM 845 C C . SER A 1 118 ? -12.012 -0.560 6.819 1.00 92.56 118 SER A C 1
ATOM 847 O O . SER A 1 118 ? -10.891 -1.060 6.997 1.00 92.56 118 SER A O 1
ATOM 849 N N . PRO A 1 119 ? -12.425 -0.165 5.599 1.00 90.75 119 PRO A N 1
ATOM 850 C CA . PRO A 1 119 ? -11.608 -0.361 4.405 1.00 90.75 119 PRO A CA 1
ATOM 851 C C . PRO A 1 119 ? -10.177 0.191 4.518 1.00 90.75 119 PRO A C 1
ATOM 853 O O . PRO A 1 119 ? -9.258 -0.553 4.177 1.00 90.75 119 PRO A O 1
ATOM 856 N N . PRO A 1 120 ? -9.932 1.409 5.052 1.00 90.19 120 PRO A N 1
ATOM 857 C CA . PRO A 1 120 ? -8.572 1.934 5.209 1.00 90.19 120 PRO A CA 1
ATOM 858 C C . PRO A 1 120 ? -7.690 1.051 6.096 1.00 90.19 120 PRO A C 1
ATOM 860 O O . PRO A 1 120 ? -6.545 0.767 5.755 1.00 90.19 120 PRO A O 1
ATOM 863 N N . TRP A 1 121 ? -8.237 0.559 7.211 1.00 93.31 121 TRP A N 1
ATOM 864 C CA . TRP A 1 121 ? -7.505 -0.314 8.125 1.00 93.31 121 TRP A CA 1
ATOM 865 C C . TRP A 1 121 ? -7.208 -1.677 7.514 1.00 93.31 121 TRP A C 1
ATOM 867 O O . TRP A 1 121 ? -6.094 -2.163 7.661 1.00 93.31 121 TRP A O 1
ATOM 877 N N . GLN A 1 122 ? -8.171 -2.294 6.831 1.00 93.94 122 GLN A N 1
ATOM 878 C CA . GLN A 1 122 ? -7.981 -3.615 6.228 1.00 93.94 122 GLN A CA 1
ATOM 879 C C . GLN A 1 122 ? -7.070 -3.572 4.990 1.00 93.94 122 GLN A C 1
ATOM 881 O O . GLN A 1 122 ? -6.290 -4.500 4.776 1.00 93.94 122 GLN A O 1
ATOM 886 N N . LEU A 1 123 ? -7.104 -2.485 4.212 1.00 89.19 123 LEU A N 1
ATOM 887 C CA . LEU A 1 123 ? -6.155 -2.247 3.120 1.00 89.19 123 LEU A CA 1
ATOM 888 C C . LEU A 1 123 ? -4.716 -2.175 3.631 1.00 89.19 123 LEU A C 1
ATOM 890 O O . LEU A 1 123 ? -3.848 -2.890 3.135 1.00 89.19 123 LEU A O 1
ATOM 894 N N . GLU A 1 124 ? -4.474 -1.363 4.660 1.00 89.31 124 GLU A N 1
ATOM 895 C CA . GLU A 1 124 ? -3.139 -1.249 5.239 1.00 89.31 124 GLU A CA 1
ATOM 896 C C . GLU A 1 124 ? -2.757 -2.520 6.014 1.00 89.31 124 GLU A C 1
ATOM 898 O O . GLU A 1 124 ? -1.611 -2.951 5.969 1.00 89.31 124 GLU A O 1
ATOM 903 N N . ALA A 1 125 ? -3.690 -3.203 6.680 1.00 92.88 125 ALA A N 1
ATOM 904 C CA . ALA A 1 125 ? -3.406 -4.454 7.396 1.00 92.88 125 ALA A CA 1
ATOM 905 C C . ALA A 1 125 ? -2.971 -5.597 6.471 1.00 92.88 125 ALA A C 1
ATOM 907 O O . ALA A 1 125 ? -2.281 -6.511 6.913 1.00 92.88 125 ALA A O 1
ATOM 908 N N . THR A 1 126 ? -3.371 -5.539 5.201 1.00 91.19 126 THR A N 1
ATOM 909 C CA . THR A 1 126 ? -2.970 -6.491 4.156 1.00 91.19 126 THR A CA 1
ATOM 910 C C . THR A 1 126 ? -1.748 -6.015 3.363 1.00 91.19 126 THR A C 1
ATOM 912 O O . THR A 1 126 ? -1.235 -6.746 2.521 1.00 91.19 126 THR A O 1
ATOM 915 N N . ALA A 1 127 ? -1.257 -4.801 3.620 1.00 87.88 127 ALA A N 1
ATOM 916 C CA . ALA A 1 127 ? -0.036 -4.262 3.036 1.00 87.88 127 ALA A CA 1
ATOM 917 C C . ALA A 1 127 ? 1.217 -4.662 3.837 1.00 87.88 127 ALA A C 1
ATOM 919 O O . ALA A 1 127 ? 1.180 -4.837 5.055 1.00 87.88 127 ALA A O 1
ATOM 920 N N . MET A 1 128 ? 2.350 -4.795 3.144 1.00 88.75 128 MET A N 1
ATOM 921 C CA . MET A 1 128 ? 3.625 -5.227 3.727 1.00 88.75 128 MET A CA 1
ATOM 922 C C . MET A 1 128 ? 4.198 -4.161 4.661 1.00 88.75 128 MET A C 1
ATOM 924 O O . MET A 1 128 ? 4.451 -3.053 4.211 1.00 88.75 128 MET A O 1
ATOM 928 N N . LEU A 1 129 ? 4.447 -4.487 5.934 1.00 85.50 129 LEU A N 1
ATOM 929 C CA . LEU A 1 129 ? 5.052 -3.574 6.927 1.00 85.50 129 LEU A CA 1
ATOM 930 C C . LEU A 1 129 ? 4.452 -2.150 6.977 1.00 85.50 129 LEU A C 1
ATOM 932 O O . LEU A 1 129 ? 5.150 -1.179 7.257 1.00 85.50 129 LEU A O 1
ATOM 936 N N . SER A 1 130 ? 3.160 -2.041 6.701 1.00 87.88 130 SER A N 1
ATOM 937 C CA . SER A 1 130 ? 2.419 -0.785 6.601 1.00 87.88 130 SER A CA 1
ATOM 938 C C . SER A 1 130 ? 2.315 0.036 7.893 1.00 87.88 130 SER A C 1
ATOM 940 O O . SER A 1 130 ? 2.628 -0.414 9.004 1.00 87.88 130 SER A O 1
ATOM 942 N N . ALA A 1 131 ? 1.695 1.209 7.750 1.00 88.44 131 ALA A N 1
ATOM 943 C CA . ALA A 1 131 ? 1.215 2.114 8.789 1.00 88.44 131 ALA A CA 1
ATOM 944 C C . ALA A 1 131 ? 0.448 1.458 9.951 1.00 88.44 131 ALA A C 1
ATOM 946 O O . ALA A 1 131 ? 0.332 2.058 11.028 1.00 88.44 131 ALA A O 1
ATOM 947 N N . THR A 1 132 ? -0.069 0.238 9.791 1.00 91.56 132 THR A N 1
ATOM 948 C CA . THR A 1 132 ? -0.734 -0.491 10.882 1.00 91.56 132 THR A CA 1
ATOM 949 C C . THR A 1 132 ? 0.199 -0.776 12.058 1.00 91.56 132 THR A C 1
ATOM 951 O O . THR A 1 132 ? -0.224 -0.639 13.206 1.00 91.56 132 THR A O 1
ATOM 954 N N . LEU A 1 133 ? 1.475 -1.086 11.802 1.00 90.75 133 LEU A N 1
ATOM 955 C CA . LEU A 1 133 ? 2.488 -1.342 12.832 1.00 90.75 133 LEU A CA 1
ATOM 956 C C . LEU A 1 133 ? 2.730 -0.125 13.743 1.00 90.75 133 LEU A C 1
ATOM 958 O O . LEU A 1 133 ? 2.515 -0.240 14.957 1.00 90.75 133 LEU A O 1
ATOM 962 N N . PRO A 1 134 ? 3.140 1.051 13.220 1.00 87.25 134 PRO A N 1
ATOM 963 C CA . PRO A 1 134 ? 3.336 2.232 14.055 1.00 87.25 134 PRO A CA 1
ATOM 964 C C . PRO A 1 134 ? 2.030 2.696 14.709 1.00 87.25 134 PRO A C 1
ATOM 966 O O . PRO A 1 134 ? 2.055 3.122 15.863 1.00 87.25 134 PRO A O 1
ATOM 969 N N . THR A 1 135 ? 0.882 2.561 14.036 1.00 89.12 135 THR A N 1
ATOM 970 C CA . THR A 1 135 ? -0.421 2.889 14.634 1.00 89.12 135 THR A CA 1
ATOM 971 C C . THR A 1 135 ? -0.732 2.002 15.840 1.00 89.12 135 THR A C 1
ATOM 973 O O . THR A 1 135 ? -1.086 2.511 16.905 1.00 89.12 135 THR A O 1
ATOM 976 N N . ALA A 1 136 ? -0.558 0.682 15.718 1.00 90.38 136 ALA A N 1
ATOM 977 C CA . ALA A 1 136 ? -0.769 -0.261 16.813 1.00 90.38 136 ALA A CA 1
ATOM 978 C C . ALA A 1 136 ? 0.173 0.021 17.993 1.00 90.38 136 ALA A C 1
ATOM 980 O O . ALA A 1 136 ? -0.264 -0.007 19.144 1.00 90.38 136 ALA A O 1
ATOM 981 N N . ALA A 1 137 ? 1.435 0.367 17.719 1.00 88.12 137 ALA A N 1
ATOM 982 C CA . ALA A 1 137 ? 2.386 0.790 18.744 1.00 88.12 137 ALA A CA 1
ATOM 983 C C . ALA A 1 137 ? 1.901 2.057 19.476 1.00 88.12 137 ALA A C 1
ATOM 985 O O . ALA A 1 137 ? 1.833 2.086 20.706 1.00 88.12 137 ALA A O 1
ATOM 986 N N . ILE A 1 138 ? 1.484 3.092 18.741 1.00 85.81 138 ILE A N 1
ATOM 987 C CA . ILE A 1 138 ? 0.968 4.340 19.327 1.00 85.81 138 ILE A CA 1
ATOM 988 C C . ILE A 1 138 ? -0.268 4.073 20.198 1.00 85.81 138 ILE A C 1
ATOM 990 O O . ILE A 1 138 ? -0.358 4.589 21.314 1.00 85.81 138 ILE A O 1
ATOM 994 N N . LEU A 1 139 ? -1.192 3.226 19.739 1.00 87.81 139 LEU A N 1
ATOM 995 C CA . LEU A 1 139 ? -2.370 2.823 20.512 1.00 87.81 139 LEU A CA 1
ATOM 996 C C . LEU A 1 139 ? -1.996 2.016 21.763 1.00 87.81 139 LEU A C 1
ATOM 998 O O . LEU A 1 139 ? -2.565 2.241 22.835 1.00 87.81 139 LEU A O 1
ATOM 1002 N N . GLY A 1 140 ? -1.014 1.119 21.666 1.00 88.00 140 GLY A N 1
ATOM 1003 C CA . GLY A 1 140 ? -0.495 0.356 22.802 1.00 88.00 140 GLY A CA 1
ATOM 1004 C C . GLY A 1 140 ? 0.128 1.256 23.866 1.00 88.00 140 GLY A C 1
ATOM 1005 O O . GLY A 1 140 ? -0.183 1.134 25.054 1.00 88.00 140 GLY A O 1
ATOM 1006 N N . LEU A 1 141 ? 0.931 2.231 23.438 1.00 84.19 141 LEU A N 1
ATOM 1007 C CA . LEU A 1 141 ? 1.483 3.261 24.310 1.00 84.19 141 LEU A CA 1
ATOM 1008 C C . LEU A 1 141 ? 0.380 4.090 24.980 1.00 84.19 141 LEU A C 1
ATOM 1010 O O . LEU A 1 141 ? 0.409 4.273 26.197 1.00 84.19 141 LEU A O 1
ATOM 1014 N N . ALA A 1 142 ? -0.603 4.567 24.214 1.00 83.25 142 ALA A N 1
ATOM 1015 C CA . ALA A 1 142 ? -1.722 5.336 24.753 1.00 83.25 142 ALA A CA 1
ATOM 1016 C C . ALA A 1 142 ? -2.498 4.531 25.810 1.00 83.25 142 ALA A C 1
ATOM 1018 O O . ALA A 1 142 ? -2.782 5.041 26.894 1.00 83.25 142 ALA A O 1
ATOM 1019 N N . THR A 1 143 ? -2.761 3.249 25.536 1.00 85.94 143 THR A N 1
ATOM 1020 C CA . THR A 1 143 ? -3.433 2.324 26.466 1.00 85.94 143 THR A CA 1
ATOM 1021 C C . THR A 1 143 ? -2.633 2.138 27.754 1.00 85.94 143 THR A C 1
ATOM 1023 O O . THR A 1 143 ? -3.190 2.122 28.856 1.00 85.94 143 THR A O 1
ATOM 1026 N N . PHE A 1 144 ? -1.312 2.019 27.642 1.00 83.56 144 PHE A N 1
ATOM 1027 C CA . PHE A 1 144 ? -0.429 1.876 28.792 1.00 83.56 144 PHE A CA 1
ATOM 1028 C C . PHE A 1 144 ? -0.374 3.138 29.652 1.00 83.56 144 PHE A C 1
ATOM 1030 O O . PHE A 1 144 ? -0.545 3.050 30.868 1.00 83.56 144 PHE A O 1
ATOM 1037 N N . LEU A 1 145 ? -0.200 4.310 29.033 1.00 81.25 145 LEU A N 1
ATOM 1038 C CA . LEU A 1 145 ? -0.183 5.593 29.739 1.00 81.25 145 LEU A CA 1
ATOM 1039 C C . LEU A 1 145 ? -1.517 5.859 30.446 1.00 81.25 145 LEU A C 1
ATOM 1041 O O . LEU A 1 145 ? -1.526 6.296 31.596 1.00 81.25 145 LEU A O 1
ATOM 1045 N N . ALA A 1 146 ? -2.638 5.518 29.804 1.00 79.31 146 ALA A N 1
ATOM 1046 C CA . ALA A 1 146 ? -3.971 5.606 30.399 1.00 79.31 146 ALA A CA 1
ATOM 1047 C C . ALA A 1 146 ? -4.152 4.680 31.617 1.00 79.31 146 ALA A C 1
ATOM 1049 O O . ALA A 1 146 ? -4.942 4.973 32.514 1.00 79.31 146 ALA A O 1
ATOM 1050 N N . SER A 1 147 ? -3.392 3.584 31.675 1.00 79.50 147 SER A N 1
ATOM 1051 C CA . SER A 1 147 ? -3.435 2.597 32.759 1.00 79.50 147 SER A CA 1
ATOM 1052 C C . SER A 1 147 ? -2.449 2.899 33.899 1.00 79.50 147 SER A C 1
ATOM 1054 O O . SER A 1 147 ? -2.422 2.171 34.895 1.00 79.50 147 SER A O 1
ATOM 1056 N N . ALA A 1 148 ? -1.625 3.947 33.782 1.00 78.88 148 ALA A N 1
ATOM 1057 C CA . ALA A 1 148 ? -0.580 4.249 34.752 1.00 78.88 148 ALA A CA 1
ATOM 1058 C C . ALA A 1 148 ? -1.166 4.735 36.105 1.00 78.88 148 ALA A C 1
ATOM 1060 O O . ALA A 1 148 ? -1.960 5.679 36.146 1.00 78.88 148 ALA A O 1
ATOM 1061 N N . PRO A 1 149 ? -0.747 4.150 37.247 1.00 61.28 149 PRO A N 1
ATOM 1062 C CA . PRO A 1 149 ? -1.369 4.362 38.562 1.00 61.28 149 PRO A CA 1
ATOM 1063 C C . PRO A 1 149 ? -1.213 5.775 39.158 1.00 61.28 149 PRO A C 1
ATOM 1065 O O . PRO A 1 149 ? -1.808 6.051 40.196 1.00 61.28 149 PRO A O 1
ATOM 1068 N N . GLY A 1 150 ? -0.443 6.670 38.530 1.00 60.88 150 GLY A N 1
ATOM 1069 C CA . GLY A 1 150 ? -0.204 8.039 39.009 1.00 60.88 150 GLY A CA 1
ATOM 1070 C C . GLY A 1 150 ? -1.224 9.085 38.545 1.00 60.88 150 GLY A C 1
ATOM 1071 O O . GLY A 1 150 ? -1.235 10.188 39.081 1.00 60.88 150 GLY A O 1
ATOM 1072 N N . LEU A 1 151 ? -2.082 8.760 37.571 1.00 54.94 151 LEU A N 1
ATOM 1073 C CA . LEU A 1 151 ? -3.047 9.707 36.990 1.00 54.94 151 LEU A CA 1
ATOM 1074 C C . LEU A 1 151 ? -4.482 9.521 37.503 1.00 54.94 151 LEU A C 1
ATOM 1076 O O . LEU A 1 151 ? -5.345 10.353 37.226 1.00 54.94 151 LEU A O 1
ATOM 1080 N N . SER A 1 152 ? -4.754 8.451 38.257 1.00 52.09 152 SER A N 1
ATOM 1081 C CA . SER A 1 152 ? -6.067 8.244 38.867 1.00 52.09 152 SER A CA 1
ATOM 1082 C C . SER A 1 152 ? -6.136 8.995 40.201 1.00 52.09 152 SER A C 1
ATOM 1084 O O . SER A 1 152 ? -5.336 8.697 41.091 1.00 52.09 152 SER A O 1
ATOM 1086 N N . PRO A 1 153 ? -7.091 9.928 40.387 1.00 53.62 153 PRO A N 1
ATOM 1087 C CA . PRO A 1 153 ? -7.348 10.546 41.682 1.00 53.62 153 PRO A CA 1
ATOM 1088 C C . PRO A 1 153 ? -7.519 9.457 42.747 1.00 53.62 153 PRO A C 1
ATOM 1090 O O . PRO A 1 153 ? -8.221 8.469 42.515 1.00 53.62 153 PRO A O 1
ATOM 1093 N N . ARG A 1 154 ? -6.818 9.622 43.875 1.00 47.81 154 ARG A N 1
ATOM 1094 C CA . ARG A 1 154 ? -6.824 8.734 45.046 1.00 47.81 154 ARG A CA 1
ATOM 1095 C C . ARG A 1 154 ? -8.240 8.604 45.630 1.00 47.81 154 ARG A C 1
ATOM 1097 O O . ARG A 1 154 ? -8.553 9.255 46.616 1.00 47.81 154 ARG A O 1
ATOM 1104 N N . ASP A 1 155 ? -9.068 7.726 45.076 1.00 50.31 155 ASP A N 1
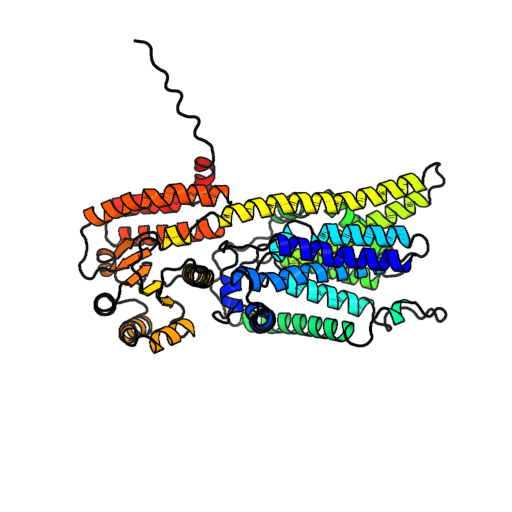ATOM 1105 C CA . ASP A 1 155 ? -10.186 7.140 45.821 1.00 50.31 155 ASP A CA 1
ATOM 1106 C C . ASP A 1 155 ? -9.629 5.906 46.548 1.00 50.31 155 ASP A C 1
ATOM 1108 O O . ASP A 1 155 ? -9.406 4.847 45.959 1.00 50.31 155 ASP A O 1
ATOM 1112 N N . GLY A 1 156 ? -9.299 6.087 47.829 1.00 55.16 156 GLY A N 1
ATOM 1113 C CA . GLY A 1 156 ? -8.532 5.162 48.671 1.00 55.16 156 GLY A CA 1
ATOM 1114 C C . GLY A 1 156 ? -9.229 3.865 49.094 1.00 55.16 156 GLY A C 1
ATOM 1115 O O . GLY A 1 156 ? -8.799 3.252 50.065 1.00 55.16 156 GLY A O 1
ATOM 1116 N N . SER A 1 157 ? -10.284 3.414 48.420 1.00 50.94 157 SER A N 1
ATOM 1117 C CA . SER A 1 157 ? -11.051 2.255 48.893 1.00 50.94 157 SER A CA 1
ATOM 1118 C C . SER A 1 157 ? -11.743 1.487 47.774 1.00 50.94 157 SER A C 1
ATOM 1120 O O . SER A 1 157 ? -12.955 1.339 47.745 1.00 50.94 157 SER A O 1
ATOM 1122 N N . SER A 1 158 ? -10.964 0.942 46.845 1.00 44.75 158 SER A N 1
ATOM 1123 C CA . SER A 1 158 ? -11.315 -0.320 46.186 1.00 44.75 158 SER A CA 1
ATOM 1124 C C . SER A 1 158 ? -10.134 -0.755 45.338 1.00 44.75 158 SER A C 1
ATOM 1126 O O . SER A 1 158 ? -9.832 -0.141 44.314 1.00 44.75 158 SER A O 1
ATOM 1128 N N . LEU A 1 159 ? -9.479 -1.838 45.754 1.00 45.75 159 LEU A N 1
ATOM 1129 C CA . LEU A 1 159 ? -8.542 -2.604 44.939 1.00 45.75 159 LEU A CA 1
ATOM 1130 C C . LEU A 1 159 ? -9.235 -2.966 43.620 1.00 45.75 159 LEU A C 1
ATOM 1132 O O . LEU A 1 159 ? -10.022 -3.909 43.551 1.00 45.75 159 LEU A O 1
ATOM 1136 N N . SER A 1 160 ? -9.013 -2.157 42.583 1.00 50.88 160 SER A N 1
ATOM 1137 C CA . SER A 1 160 ? -9.673 -2.372 41.307 1.00 50.88 160 SER A CA 1
ATOM 1138 C C . SER A 1 160 ? -9.079 -3.634 40.658 1.00 50.88 160 SER A C 1
ATOM 1140 O O . SER A 1 160 ? -7.853 -3.794 40.622 1.00 50.88 160 SER A O 1
ATOM 1142 N N . PRO A 1 161 ? -9.915 -4.534 40.114 1.00 50.81 161 PRO A N 1
ATOM 1143 C CA . PRO A 1 161 ? -9.482 -5.762 39.438 1.00 50.81 161 PRO A CA 1
ATOM 1144 C C . PRO A 1 161 ? -8.650 -5.515 38.164 1.00 50.81 161 PRO A C 1
ATOM 1146 O O . PRO A 1 161 ? -8.249 -6.459 37.495 1.00 50.81 161 PRO A O 1
ATOM 1149 N N . TRP A 1 162 ? -8.354 -4.258 37.822 1.00 46.22 162 TRP A N 1
ATOM 1150 C CA . TRP A 1 162 ? -7.448 -3.901 36.735 1.00 46.22 162 TRP A CA 1
ATOM 1151 C C . TRP A 1 162 ? -5.976 -4.081 37.121 1.00 46.22 162 TRP A C 1
ATOM 1153 O O . TRP A 1 162 ? -5.164 -4.395 36.256 1.00 46.22 162 TRP A O 1
ATOM 1163 N N . ARG A 1 163 ? -5.624 -3.992 38.417 1.00 50.62 163 ARG A N 1
ATOM 1164 C CA . ARG A 1 163 ? -4.255 -4.282 38.891 1.00 50.62 163 ARG A CA 1
ATOM 1165 C C . ARG A 1 163 ? -3.837 -5.743 38.691 1.00 50.62 163 ARG A C 1
ATOM 1167 O O . ARG A 1 163 ? -2.645 -6.003 38.615 1.00 50.62 163 ARG A O 1
ATOM 1174 N N . THR A 1 164 ? -4.788 -6.673 38.589 1.00 52.84 164 THR A N 1
ATOM 1175 C CA . THR A 1 164 ? -4.515 -8.093 38.307 1.00 52.84 164 THR A CA 1
ATOM 1176 C C . THR A 1 164 ? -4.574 -8.439 36.819 1.00 52.84 164 THR A C 1
ATOM 1178 O O . THR A 1 164 ? -4.091 -9.499 36.438 1.00 52.84 164 THR A O 1
ATOM 1181 N N . PHE A 1 165 ? -5.140 -7.565 35.976 1.00 47.44 165 PHE A N 1
ATOM 1182 C CA . PHE A 1 165 ? -5.255 -7.781 34.526 1.00 47.44 165 PHE A CA 1
ATOM 1183 C C . PHE A 1 165 ? -4.179 -7.061 33.707 1.00 47.44 165 PHE A C 1
ATOM 1185 O O . PHE A 1 165 ? -4.043 -7.325 32.518 1.00 47.44 165 PHE A O 1
ATOM 1192 N N . VAL A 1 166 ? -3.395 -6.173 34.326 1.00 45.66 166 VAL A N 1
ATOM 1193 C CA . VAL A 1 166 ? -2.102 -5.759 33.777 1.00 45.66 166 VAL A CA 1
ATOM 1194 C C . VAL A 1 166 ? -1.107 -6.843 34.188 1.00 45.66 166 VAL A C 1
ATOM 1196 O O . VAL A 1 166 ? -0.662 -6.815 35.338 1.00 45.66 166 VAL A O 1
ATOM 1199 N N . PRO A 1 167 ? -0.750 -7.820 33.329 1.00 43.19 167 PRO A N 1
ATOM 1200 C CA . PRO A 1 167 ? 0.389 -8.662 33.634 1.00 43.19 167 PRO A CA 1
ATOM 1201 C C . PRO A 1 167 ? 1.585 -7.723 33.789 1.00 43.19 167 PRO A C 1
ATOM 1203 O O . PRO A 1 167 ? 1.976 -6.983 32.881 1.00 43.19 167 PRO A O 1
ATOM 1206 N N . SER A 1 168 ? 2.099 -7.698 35.010 1.00 54.81 168 SER A N 1
ATOM 1207 C CA . SER A 1 168 ? 3.313 -7.025 35.427 1.00 54.81 168 SER A CA 1
ATOM 1208 C C . SER A 1 168 ? 4.443 -7.372 34.461 1.00 54.81 168 SER A C 1
ATOM 1210 O O . SER A 1 168 ? 4.802 -8.541 34.354 1.00 54.81 168 SER A O 1
ATOM 1212 N N . ARG A 1 169 ? 5.011 -6.351 33.805 1.00 47.09 169 ARG A N 1
ATOM 1213 C CA . ARG A 1 169 ? 6.167 -6.369 32.881 1.00 47.09 169 ARG A CA 1
ATOM 1214 C C . ARG A 1 169 ? 5.872 -6.443 31.369 1.00 47.09 169 ARG A C 1
ATOM 1216 O O . ARG A 1 169 ? 6.305 -5.503 30.714 1.00 47.09 169 ARG A O 1
ATOM 1223 N N . PRO A 1 170 ? 5.140 -7.399 30.764 1.00 48.66 170 PRO A N 1
ATOM 1224 C CA . PRO A 1 170 ? 5.061 -7.482 29.299 1.00 48.66 170 PRO A CA 1
ATOM 1225 C C . PRO A 1 170 ? 4.274 -6.339 28.639 1.00 48.66 170 PRO A C 1
ATOM 1227 O O . PRO A 1 170 ? 4.700 -5.855 27.599 1.00 48.66 170 PRO A O 1
ATOM 1230 N N . VAL A 1 171 ? 3.198 -5.823 29.248 1.00 47.03 171 VAL A N 1
ATOM 1231 C CA . VAL A 1 171 ? 2.466 -4.653 28.701 1.00 47.03 171 VAL A CA 1
ATOM 1232 C C . VAL A 1 171 ? 3.291 -3.368 28.833 1.00 47.03 171 VAL A C 1
ATOM 1234 O O . VAL A 1 171 ? 3.273 -2.524 27.945 1.00 47.03 171 VAL A O 1
ATOM 1237 N N . ALA A 1 172 ? 4.064 -3.241 29.915 1.00 47.78 172 ALA A N 1
ATOM 1238 C CA . ALA A 1 172 ? 4.990 -2.126 30.105 1.00 47.78 172 ALA A CA 1
ATOM 1239 C C . ALA A 1 172 ? 6.174 -2.192 29.133 1.00 47.78 172 ALA A C 1
ATOM 1241 O O . ALA A 1 172 ? 6.567 -1.168 28.592 1.00 47.78 172 ALA A O 1
ATOM 1242 N N . ILE A 1 173 ? 6.704 -3.390 28.868 1.00 52.84 173 ILE A N 1
ATOM 1243 C CA . ILE A 1 173 ? 7.739 -3.623 27.856 1.00 52.84 173 ILE A CA 1
ATOM 1244 C C . ILE A 1 173 ? 7.180 -3.330 26.461 1.00 52.84 173 ILE A C 1
ATOM 1246 O O . ILE A 1 173 ? 7.827 -2.618 25.707 1.00 52.84 173 ILE A O 1
ATOM 1250 N N . ALA A 1 174 ? 5.966 -3.784 26.136 1.00 49.91 174 ALA A N 1
ATOM 1251 C CA . ALA A 1 174 ? 5.318 -3.495 24.857 1.00 49.91 174 ALA A CA 1
ATOM 1252 C C . ALA A 1 174 ? 5.066 -1.992 24.667 1.00 49.91 174 ALA A C 1
ATOM 1254 O O . ALA A 1 174 ? 5.292 -1.458 23.586 1.00 49.91 174 ALA A O 1
ATOM 1255 N N . ALA A 1 175 ? 4.663 -1.283 25.720 1.00 46.34 175 ALA A N 1
ATOM 1256 C CA . ALA A 1 175 ? 4.448 0.156 25.673 1.00 46.34 175 ALA A CA 1
ATOM 1257 C C . ALA A 1 175 ? 5.744 0.974 25.652 1.00 46.34 175 ALA A C 1
ATOM 1259 O O . ALA A 1 175 ? 5.810 1.967 24.940 1.00 46.34 175 ALA A O 1
ATOM 1260 N N . LEU A 1 176 ? 6.784 0.562 26.383 1.00 49.34 176 LEU A N 1
ATOM 1261 C CA . LEU A 1 176 ? 8.113 1.178 26.313 1.00 49.34 176 LEU A CA 1
ATOM 1262 C C . LEU A 1 176 ? 8.776 0.912 24.962 1.00 49.34 176 LEU A C 1
ATOM 1264 O O . LEU A 1 176 ? 9.379 1.823 24.406 1.00 49.34 176 LEU A O 1
ATOM 1268 N N . ALA A 1 177 ? 8.610 -0.286 24.399 1.00 53.97 177 ALA A N 1
ATOM 1269 C CA . ALA A 1 177 ? 9.010 -0.592 23.031 1.00 53.97 177 ALA A CA 1
ATOM 1270 C C . ALA A 1 177 ? 8.236 0.286 22.039 1.00 53.97 177 ALA A C 1
ATOM 1272 O O . ALA A 1 177 ? 8.839 0.892 21.164 1.00 53.97 177 ALA A O 1
ATOM 1273 N N . SER A 1 178 ? 6.928 0.459 22.236 1.00 45.47 178 SER A N 1
ATOM 1274 C CA . SER A 1 178 ? 6.103 1.343 21.406 1.00 45.47 178 SER A CA 1
ATOM 1275 C C . SER A 1 178 ? 6.502 2.821 21.525 1.00 45.47 178 SER A C 1
ATOM 1277 O O . SER A 1 178 ? 6.566 3.525 20.524 1.00 45.47 178 SER A O 1
ATOM 1279 N N . LEU A 1 179 ? 6.829 3.302 22.729 1.00 44.94 179 LEU A N 1
ATOM 1280 C CA . LEU A 1 179 ? 7.345 4.654 22.961 1.00 44.94 179 LEU A CA 1
ATOM 1281 C C . LEU A 1 179 ? 8.725 4.844 22.339 1.00 44.94 179 LEU A C 1
ATOM 1283 O O . LEU A 1 179 ? 8.969 5.878 21.728 1.00 44.94 179 LEU A O 1
ATOM 1287 N N . ALA A 1 180 ? 9.608 3.851 22.455 1.00 52.50 180 ALA A N 1
ATOM 1288 C CA . ALA A 1 180 ? 10.903 3.862 21.793 1.00 52.50 180 ALA A CA 1
ATOM 1289 C C . ALA A 1 180 ? 10.728 3.937 20.272 1.00 52.50 180 ALA A C 1
ATOM 1291 O O . ALA A 1 180 ? 11.377 4.763 19.646 1.00 52.50 180 ALA A O 1
ATOM 1292 N N . VAL A 1 181 ? 9.794 3.176 19.691 1.00 49.56 181 VAL A N 1
ATOM 1293 C CA . VAL A 1 181 ? 9.443 3.230 18.261 1.00 49.56 181 VAL A CA 1
ATOM 1294 C C . VAL A 1 181 ? 8.953 4.627 17.858 1.00 49.56 181 VAL A C 1
ATOM 1296 O O . VAL A 1 181 ? 9.414 5.166 16.857 1.00 49.56 181 VAL A O 1
ATOM 1299 N N . VAL A 1 182 ? 8.087 5.266 18.652 1.00 49.16 182 VAL A N 1
ATOM 1300 C CA . VAL A 1 182 ? 7.562 6.621 18.374 1.00 49.16 182 VAL A CA 1
ATOM 1301 C C . VAL A 1 182 ? 8.629 7.711 18.531 1.00 49.16 182 VAL A C 1
ATOM 1303 O O . VAL A 1 182 ? 8.704 8.631 17.717 1.00 49.16 182 VAL A O 1
ATOM 1306 N N . VAL A 1 183 ? 9.477 7.627 19.558 1.00 51.78 183 VAL A N 1
ATOM 1307 C CA . VAL A 1 183 ? 10.574 8.582 19.788 1.00 51.78 183 VAL A CA 1
ATOM 1308 C C . VAL A 1 183 ? 11.658 8.418 18.723 1.00 51.78 183 VAL A C 1
ATOM 1310 O O . VAL A 1 183 ? 12.135 9.416 18.185 1.00 51.78 183 VAL A O 1
ATOM 1313 N N . LEU A 1 184 ? 11.995 7.179 18.353 1.00 50.41 184 LEU A N 1
ATOM 1314 C CA . LEU A 1 184 ? 12.875 6.887 17.222 1.00 50.41 184 LEU A CA 1
ATOM 1315 C C . LEU A 1 184 ? 12.272 7.414 15.916 1.00 50.41 184 LEU A C 1
ATOM 1317 O O . LEU A 1 184 ? 12.992 8.053 15.158 1.00 50.41 184 LEU A O 1
ATOM 1321 N N . PHE A 1 185 ? 10.961 7.266 15.696 1.00 47.00 185 PHE A N 1
ATOM 1322 C CA . PHE A 1 185 ? 10.259 7.823 14.535 1.00 47.00 185 PHE A CA 1
ATOM 1323 C C . PHE A 1 185 ? 10.362 9.354 14.464 1.00 47.00 185 PHE A C 1
ATOM 1325 O O . PHE A 1 185 ? 10.708 9.908 13.420 1.00 47.00 185 PHE A O 1
ATOM 1332 N N . ALA A 1 186 ? 10.112 10.053 15.575 1.00 47.94 186 ALA A N 1
ATOM 1333 C CA . ALA A 1 186 ? 10.193 11.512 15.640 1.00 47.94 186 ALA A CA 1
ATOM 1334 C C . ALA A 1 186 ? 11.632 12.031 15.446 1.00 47.94 186 ALA A C 1
ATOM 1336 O O . ALA A 1 186 ? 11.855 12.971 14.680 1.00 47.94 186 ALA A O 1
ATOM 1337 N N . LEU A 1 187 ? 12.618 11.395 16.088 1.00 48.12 187 LEU A N 1
ATOM 1338 C CA . LEU A 1 187 ? 14.034 11.764 15.976 1.00 48.12 187 LEU A CA 1
ATOM 1339 C C . LEU A 1 187 ? 14.610 11.447 14.594 1.00 48.12 187 LEU A C 1
ATOM 1341 O O . LEU A 1 187 ? 15.352 12.250 14.028 1.00 48.12 187 LEU A O 1
ATOM 1345 N N . ALA A 1 188 ? 14.251 10.302 14.018 1.00 49.06 188 ALA A N 1
ATOM 1346 C CA . ALA A 1 188 ? 14.699 9.935 12.687 1.00 49.06 188 ALA A CA 1
ATOM 1347 C C . ALA A 1 188 ? 14.016 10.794 11.609 1.00 49.06 188 ALA A C 1
ATOM 1349 O O . ALA A 1 188 ? 14.662 11.121 10.618 1.00 49.06 188 ALA A O 1
ATOM 1350 N N . ARG A 1 189 ? 12.777 11.274 11.820 1.00 46.56 189 ARG A N 1
ATOM 1351 C CA . ARG A 1 189 ? 12.131 12.251 10.920 1.00 46.56 189 ARG A CA 1
ATOM 1352 C C . ARG A 1 189 ? 12.866 13.593 10.932 1.00 46.56 189 ARG A C 1
ATOM 1354 O O . ARG A 1 189 ? 13.008 14.211 9.882 1.00 46.56 189 ARG A O 1
ATOM 1361 N N . HIS A 1 190 ? 13.380 14.008 12.091 1.00 44.09 190 HIS A N 1
ATOM 1362 C CA . HIS A 1 190 ? 14.192 15.221 12.216 1.00 44.09 190 HIS A CA 1
ATOM 1363 C C . HIS A 1 190 ? 15.577 15.085 11.549 1.00 44.09 190 HIS A C 1
ATOM 1365 O O . HIS A 1 190 ? 16.135 16.078 11.089 1.00 44.09 190 HIS A O 1
ATOM 1371 N N . ARG A 1 191 ? 16.136 13.870 11.454 1.00 44.12 191 ARG A N 1
ATOM 1372 C CA . ARG A 1 191 ? 17.394 13.622 10.724 1.00 44.12 191 ARG A CA 1
ATOM 1373 C C . ARG A 1 191 ? 17.195 13.389 9.225 1.00 44.12 191 ARG A C 1
ATOM 1375 O O . ARG A 1 191 ? 18.037 13.808 8.440 1.00 44.12 191 ARG A O 1
ATOM 1382 N N . ALA A 1 192 ? 16.087 12.771 8.819 1.00 40.41 192 ALA A N 1
ATOM 1383 C CA . ALA A 1 192 ? 15.771 12.513 7.415 1.00 40.41 192 ALA A CA 1
ATOM 1384 C C . ALA A 1 192 ? 15.491 13.799 6.615 1.00 40.41 192 ALA A C 1
ATOM 1386 O O . ALA A 1 192 ? 15.694 13.804 5.408 1.00 40.41 192 ALA A O 1
ATOM 1387 N N . SER A 1 193 ? 15.132 14.915 7.266 1.00 35.22 193 SER A N 1
ATOM 1388 C CA . SER A 1 193 ? 15.021 16.226 6.604 1.00 35.22 193 SER A CA 1
ATOM 1389 C C . SER A 1 193 ? 16.356 16.799 6.099 1.00 35.22 193 SER A C 1
ATOM 1391 O O . SER A 1 193 ? 16.345 17.836 5.444 1.00 35.22 193 SER A O 1
ATOM 1393 N N . ALA A 1 194 ? 17.495 16.153 6.388 1.00 31.50 194 ALA A N 1
ATOM 1394 C CA . ALA A 1 194 ? 18.797 16.493 5.807 1.00 31.50 194 ALA A CA 1
ATOM 1395 C C . ALA A 1 194 ? 19.068 15.791 4.459 1.00 31.50 194 ALA A C 1
ATOM 1397 O O . ALA A 1 194 ? 19.954 16.217 3.723 1.00 31.50 194 ALA A O 1
ATOM 1398 N N . PHE A 1 195 ? 18.299 14.751 4.114 1.00 36.69 195 PHE A N 1
ATOM 1399 C CA . PHE A 1 195 ? 18.328 14.114 2.799 1.00 36.69 195 PHE A CA 1
ATOM 1400 C C . PHE A 1 195 ? 17.092 14.562 2.026 1.00 36.69 195 PHE A C 1
ATOM 1402 O O . PHE A 1 195 ? 16.010 13.986 2.135 1.00 36.69 195 PHE A O 1
ATOM 1409 N N . VAL A 1 196 ? 17.252 15.651 1.276 1.00 32.72 196 VAL A N 1
ATOM 1410 C CA . VAL A 1 196 ? 16.253 16.110 0.312 1.00 32.72 196 VAL A CA 1
ATOM 1411 C C . VAL A 1 196 ? 16.198 15.071 -0.801 1.00 32.72 196 VAL A C 1
ATOM 1413 O O . VAL A 1 196 ? 17.034 15.062 -1.699 1.00 32.72 196 VAL A O 1
ATOM 1416 N N . PHE A 1 197 ? 15.227 14.168 -0.731 1.00 40.31 197 PHE A N 1
ATOM 1417 C CA . PHE A 1 197 ? 14.810 13.449 -1.924 1.00 40.31 197 PHE A CA 1
ATOM 1418 C C . PHE A 1 197 ? 14.063 14.438 -2.821 1.00 40.31 197 PHE A C 1
ATOM 1420 O O . PHE A 1 197 ? 13.305 15.261 -2.292 1.00 40.31 197 PHE A O 1
ATOM 1427 N N . PRO A 1 198 ? 14.253 14.391 -4.153 1.00 37.62 198 PRO A N 1
ATOM 1428 C CA . PRO A 1 198 ? 13.351 15.090 -5.048 1.00 37.62 198 PRO A CA 1
ATOM 1429 C C . PRO A 1 198 ? 11.957 14.572 -4.718 1.00 37.62 198 PRO A C 1
ATOM 1431 O O . PRO A 1 198 ? 11.700 13.367 -4.784 1.00 37.62 198 PRO A O 1
ATOM 1434 N N . ALA A 1 199 ? 11.106 15.478 -4.237 1.00 36.31 199 ALA A N 1
ATOM 1435 C CA . ALA A 1 199 ? 9.710 15.190 -4.003 1.00 36.31 199 ALA A CA 1
ATOM 1436 C C . ALA A 1 199 ? 9.201 14.464 -5.247 1.00 36.31 199 ALA A C 1
ATOM 1438 O O . ALA A 1 199 ? 9.393 14.947 -6.361 1.00 36.31 199 ALA A O 1
ATOM 1439 N N . THR A 1 200 ? 8.601 13.287 -5.071 1.00 41.06 200 THR A N 1
ATOM 1440 C CA . THR A 1 200 ? 7.717 12.748 -6.101 1.00 41.06 200 THR A CA 1
ATOM 1441 C C . THR A 1 200 ? 6.848 13.905 -6.576 1.00 41.06 200 THR A C 1
ATOM 1443 O O . THR A 1 200 ? 6.279 14.579 -5.715 1.00 41.06 200 THR A O 1
ATOM 1446 N N . ASP A 1 201 ? 6.738 14.126 -7.889 1.00 37.03 201 ASP A N 1
ATOM 1447 C CA . ASP A 1 201 ? 5.936 15.188 -8.530 1.00 37.03 201 ASP A CA 1
ATOM 1448 C C . ASP A 1 201 ? 4.428 15.124 -8.196 1.00 37.03 201 ASP A C 1
ATOM 1450 O O . ASP A 1 201 ? 3.593 15.701 -8.890 1.00 37.03 201 ASP A O 1
ATOM 1454 N N . ALA A 1 202 ? 4.045 14.405 -7.137 1.00 41.41 202 ALA A N 1
ATOM 1455 C CA . ALA A 1 202 ? 2.792 14.602 -6.450 1.00 41.41 202 ALA A CA 1
ATOM 1456 C C . ALA A 1 202 ? 2.676 16.105 -6.153 1.00 41.41 202 ALA A C 1
ATOM 1458 O O . ALA A 1 202 ? 3.474 16.635 -5.368 1.00 41.41 202 ALA A O 1
ATOM 1459 N N . PRO A 1 203 ? 1.729 16.811 -6.799 1.00 37.31 203 PRO A N 1
ATOM 1460 C CA . PRO A 1 203 ? 1.542 18.223 -6.542 1.00 37.31 203 PRO A CA 1
ATOM 1461 C C . PRO A 1 203 ? 1.379 18.396 -5.032 1.00 37.31 203 PRO A C 1
ATOM 1463 O O . PRO A 1 203 ? 0.732 17.549 -4.401 1.00 37.31 203 PRO A O 1
ATOM 1466 N N . PRO A 1 204 ? 1.975 19.444 -4.431 1.00 41.91 204 PRO A N 1
ATOM 1467 C CA . PRO A 1 204 ? 1.756 19.728 -3.026 1.00 41.91 204 PRO A CA 1
ATOM 1468 C C . PRO A 1 204 ? 0.250 19.703 -2.814 1.00 41.91 204 PRO A C 1
ATOM 1470 O O . PRO A 1 204 ? -0.481 20.431 -3.488 1.00 41.91 204 PRO A O 1
ATOM 1473 N N . PHE A 1 205 ? -0.211 18.797 -1.953 1.00 46.22 205 PHE A N 1
ATOM 1474 C CA . PHE A 1 205 ? -1.609 18.725 -1.576 1.00 46.22 205 PHE A CA 1
ATOM 1475 C C . PHE A 1 205 ? -1.907 20.059 -0.892 1.00 46.22 205 PHE A C 1
ATOM 1477 O O . PHE A 1 205 ? -1.670 20.237 0.300 1.00 46.22 205 PHE A O 1
ATOM 1484 N N . ALA A 1 206 ? -2.337 21.057 -1.667 1.00 48.31 206 ALA A N 1
ATOM 1485 C CA . ALA A 1 206 ? -2.918 22.251 -1.098 1.00 48.31 206 ALA A CA 1
ATOM 1486 C C . ALA A 1 206 ? -4.065 21.730 -0.226 1.00 48.31 206 ALA A C 1
ATOM 1488 O O . ALA A 1 206 ? -4.836 20.902 -0.725 1.00 48.31 206 ALA A O 1
ATOM 1489 N N . PRO A 1 207 ? -4.162 22.122 1.056 1.00 54.03 207 PRO A N 1
ATOM 1490 C CA . PRO A 1 207 ? -5.251 21.707 1.926 1.00 54.03 207 PRO A CA 1
ATOM 1491 C C . PRO A 1 207 ? -6.563 22.244 1.350 1.00 54.03 207 PRO A C 1
ATOM 1493 O O . PRO A 1 207 ? -7.050 23.313 1.708 1.00 54.03 207 PRO A O 1
ATOM 1496 N N . ASN A 1 208 ? -7.115 21.524 0.381 1.00 66.44 208 ASN A N 1
ATOM 1497 C CA . ASN A 1 208 ? -8.347 21.870 -0.276 1.00 66.44 208 ASN A CA 1
ATOM 1498 C C . ASN A 1 208 ? -9.444 21.281 0.596 1.00 66.44 208 ASN A C 1
ATOM 1500 O O . ASN A 1 208 ? -9.515 20.067 0.799 1.00 66.44 208 ASN A O 1
ATOM 1504 N N . ALA A 1 209 ? -10.314 22.141 1.115 1.00 74.56 209 ALA A N 1
ATOM 1505 C CA . ALA A 1 209 ? -11.482 21.723 1.874 1.00 74.56 209 ALA A CA 1
ATOM 1506 C C . ALA A 1 209 ? -12.309 20.656 1.129 1.00 74.56 209 ALA A C 1
ATOM 1508 O O . ALA A 1 209 ? -12.968 19.847 1.774 1.00 74.56 209 ALA A O 1
ATOM 1509 N N . GLN A 1 210 ? -12.256 20.615 -0.209 1.00 76.19 210 GLN A N 1
ATOM 1510 C CA . GLN A 1 210 ? -12.874 19.558 -1.012 1.00 76.19 210 GLN A CA 1
ATOM 1511 C C . GLN A 1 210 ? -12.253 18.178 -0.773 1.00 76.19 210 GLN A C 1
ATOM 1513 O O . GLN A 1 210 ? -13.003 17.217 -0.665 1.00 76.19 210 GLN A O 1
ATOM 1518 N N . ALA A 1 211 ? -10.929 18.071 -0.631 1.00 74.19 211 ALA A N 1
ATOM 1519 C CA . ALA A 1 211 ? -10.269 16.796 -0.361 1.00 74.19 211 ALA A CA 1
ATOM 1520 C C . ALA A 1 211 ? -10.579 16.281 1.048 1.00 74.19 211 ALA A C 1
ATOM 1522 O O . ALA A 1 211 ? -10.901 15.110 1.206 1.00 74.19 211 ALA A O 1
ATOM 1523 N N . LEU A 1 212 ? -10.582 17.164 2.058 1.00 80.38 212 LEU A N 1
ATOM 1524 C CA . LEU A 1 212 ? -11.032 16.786 3.402 1.00 80.38 212 LEU A CA 1
ATOM 1525 C C . LEU A 1 212 ? -12.503 16.349 3.384 1.00 80.38 212 LEU A C 1
ATOM 1527 O O . LEU A 1 212 ? -12.858 15.359 4.014 1.00 80.38 212 LEU A O 1
ATOM 1531 N N . ARG A 1 213 ? -13.373 17.076 2.673 1.00 83.69 213 ARG A N 1
ATOM 1532 C CA . ARG A 1 213 ? -14.789 16.701 2.547 1.00 83.69 213 ARG A CA 1
ATOM 1533 C C . ARG A 1 213 ? -14.963 15.361 1.841 1.00 83.69 213 ARG A C 1
ATOM 1535 O O . ARG A 1 213 ? -15.795 14.589 2.295 1.00 83.69 213 ARG A O 1
ATOM 1542 N N . ALA A 1 214 ? -14.207 15.104 0.774 1.00 82.06 214 ALA A N 1
ATOM 1543 C CA . ALA A 1 214 ? -14.206 13.821 0.079 1.00 82.06 214 ALA A CA 1
ATOM 1544 C C . ALA A 1 214 ? -13.750 12.710 1.028 1.00 82.06 214 ALA A C 1
ATOM 1546 O O . ALA A 1 214 ? -14.508 11.789 1.261 1.00 82.06 214 ALA A O 1
ATOM 1547 N N . PHE A 1 215 ? -12.620 12.870 1.717 1.00 83.69 215 PHE A N 1
ATOM 1548 C CA . PHE A 1 215 ? -12.134 11.904 2.708 1.00 83.69 215 PHE A CA 1
ATOM 1549 C C . PHE A 1 215 ? -13.151 11.622 3.833 1.00 83.69 215 PHE A C 1
ATOM 1551 O O . PHE A 1 215 ? -13.475 10.475 4.136 1.00 83.69 215 PHE A O 1
ATOM 1558 N N . LEU A 1 216 ? -13.727 12.666 4.443 1.00 86.44 216 LEU A N 1
ATOM 1559 C CA . LEU A 1 216 ? -14.734 12.502 5.500 1.00 86.44 216 LEU A CA 1
ATOM 1560 C C . LEU A 1 216 ? -16.028 11.851 4.993 1.00 86.44 216 LEU A C 1
ATOM 1562 O O . LEU A 1 216 ? -16.711 11.167 5.754 1.00 86.44 216 LEU A O 1
ATOM 1566 N N . ARG A 1 217 ? -16.398 12.097 3.735 1.00 87.81 217 ARG A N 1
ATOM 1567 C CA . ARG A 1 217 ? -17.612 11.549 3.129 1.00 87.81 217 ARG A CA 1
ATOM 1568 C C . ARG A 1 217 ? -17.410 10.113 2.660 1.00 87.81 217 ARG A C 1
ATOM 1570 O O . ARG A 1 217 ? -18.264 9.284 2.952 1.00 87.81 217 ARG A O 1
ATOM 1577 N N . ASP A 1 218 ? -16.322 9.873 1.945 1.00 83.81 218 ASP A N 1
ATOM 1578 C CA . ASP A 1 218 ? -16.077 8.676 1.149 1.00 83.81 218 ASP A CA 1
ATOM 1579 C C . ASP A 1 218 ? -15.330 7.606 1.959 1.00 83.81 218 ASP A C 1
ATOM 1581 O O . ASP A 1 218 ? -15.622 6.430 1.784 1.00 83.81 218 ASP A O 1
ATOM 1585 N N . ASP A 1 219 ? -14.428 7.990 2.875 1.00 84.88 219 ASP A N 1
ATOM 1586 C CA . ASP A 1 219 ? -13.651 7.030 3.675 1.00 84.88 219 ASP A CA 1
ATOM 1587 C C . ASP A 1 219 ? -14.156 6.884 5.125 1.00 84.88 219 ASP A C 1
ATOM 1589 O O . ASP A 1 219 ? -14.140 5.788 5.680 1.00 84.88 219 ASP A O 1
ATOM 1593 N N . VAL A 1 220 ? -14.579 7.977 5.780 1.00 87.25 220 VAL A N 1
ATOM 1594 C CA . VAL A 1 220 ? -15.021 7.949 7.199 1.00 87.25 220 VAL A CA 1
ATOM 1595 C C . VAL A 1 220 ? -16.534 7.763 7.346 1.00 87.25 220 VAL A C 1
ATOM 1597 O O . VAL A 1 220 ? -17.007 7.137 8.298 1.00 87.25 220 VAL A O 1
ATOM 1600 N N . GLY A 1 221 ? -17.304 8.356 6.438 1.00 90.94 221 GLY A N 1
ATOM 1601 C CA . GLY A 1 221 ? -18.755 8.460 6.521 1.00 90.94 221 GLY A CA 1
ATOM 1602 C C . GLY A 1 221 ? -19.236 9.649 7.366 1.00 90.94 221 GLY A C 1
ATOM 1603 O O . GLY A 1 221 ? -18.747 9.944 8.465 1.00 90.94 221 GLY A O 1
ATOM 1604 N N . LEU A 1 222 ? -20.272 10.332 6.866 1.00 91.06 222 LEU A N 1
ATOM 1605 C CA . LEU A 1 222 ? -20.848 11.523 7.507 1.00 91.06 222 LEU A CA 1
ATOM 1606 C C . LEU A 1 222 ? -21.466 11.218 8.877 1.00 91.06 222 LEU A C 1
ATOM 1608 O O . LEU A 1 222 ? -21.323 12.010 9.808 1.00 91.06 222 LEU A O 1
ATOM 1612 N N . VAL A 1 223 ? -22.132 10.067 9.014 1.00 91.12 223 VAL A N 1
ATOM 1613 C CA . VAL A 1 223 ? -22.773 9.651 10.272 1.00 91.12 223 VAL A CA 1
ATOM 1614 C C . VAL A 1 223 ? -21.719 9.406 11.350 1.00 91.12 223 VAL A C 1
ATOM 1616 O O . VAL A 1 223 ? -21.827 9.952 12.448 1.00 91.12 223 VAL A O 1
ATOM 1619 N N . THR A 1 224 ? -20.669 8.647 11.030 1.00 91.62 224 THR A N 1
ATOM 1620 C CA . THR A 1 224 ? -19.554 8.369 11.944 1.00 91.62 224 THR A CA 1
ATOM 1621 C C . THR A 1 224 ? -18.839 9.655 12.346 1.00 91.62 224 THR A C 1
ATOM 1623 O O . THR A 1 224 ? -18.573 9.864 13.528 1.00 91.62 224 THR A O 1
ATOM 1626 N N . SER A 1 225 ? -18.612 10.565 11.395 1.00 92.38 225 SER A N 1
ATOM 1627 C CA . SER A 1 225 ? -18.009 11.878 11.653 1.00 92.38 225 SER A CA 1
ATOM 1628 C C . SER A 1 225 ? -18.863 12.739 12.594 1.00 92.38 225 SER A C 1
ATOM 1630 O O . SER A 1 225 ? -18.344 13.316 13.552 1.00 92.38 225 SER A O 1
ATOM 1632 N N . ALA A 1 226 ? -20.182 12.792 12.376 1.00 94.19 226 ALA A N 1
ATOM 1633 C CA . ALA A 1 226 ? -21.110 13.533 13.232 1.00 94.19 226 ALA A CA 1
ATOM 1634 C C . ALA A 1 226 ? -21.170 12.951 14.655 1.00 94.19 226 ALA A C 1
ATOM 1636 O O . ALA A 1 226 ? -21.123 13.696 15.637 1.00 94.19 226 ALA A O 1
ATOM 1637 N N . LEU A 1 227 ? -21.213 11.621 14.777 1.00 93.00 227 LEU A N 1
ATOM 1638 C CA . LEU A 1 227 ? -21.159 10.934 16.069 1.00 93.00 227 LEU A CA 1
ATOM 1639 C C . LEU A 1 227 ? -19.810 11.126 16.764 1.00 93.00 227 LEU A C 1
ATOM 1641 O O . LEU A 1 227 ? -19.785 11.312 17.978 1.00 93.00 227 LEU A O 1
ATOM 1645 N N . GLY A 1 228 ? -18.706 11.137 16.017 1.00 92.50 228 GLY A N 1
ATOM 1646 C CA . GLY A 1 228 ? -17.377 11.455 16.528 1.00 92.50 228 GLY A CA 1
ATOM 1647 C C . GLY A 1 228 ? -17.321 12.866 17.113 1.00 92.50 228 GLY A C 1
ATOM 1648 O O . GLY A 1 228 ? -16.915 13.041 18.260 1.00 92.50 228 GLY A O 1
ATOM 1649 N N . ALA A 1 229 ? -17.818 13.870 16.385 1.00 93.75 229 ALA A N 1
ATOM 1650 C CA . ALA A 1 229 ? -17.882 15.251 16.867 1.00 93.75 229 ALA A CA 1
ATOM 1651 C C . ALA A 1 229 ? -18.748 15.388 18.133 1.00 93.75 229 ALA A C 1
ATOM 1653 O O . ALA A 1 229 ? -18.317 15.982 19.125 1.00 93.75 229 ALA A O 1
ATOM 1654 N N . LEU A 1 230 ? -19.938 14.777 18.142 1.00 94.38 230 LEU A N 1
ATOM 1655 C CA . LEU A 1 230 ? -20.795 14.722 19.328 1.00 94.38 230 LEU A CA 1
ATOM 1656 C C . LEU A 1 230 ? -20.091 14.014 20.496 1.00 94.38 230 LEU A C 1
ATOM 1658 O O . LEU A 1 230 ? -20.168 14.457 21.641 1.00 94.38 230 LEU A O 1
ATOM 1662 N N . GLY A 1 231 ? -19.365 12.938 20.205 1.00 91.25 231 GLY A N 1
ATOM 1663 C CA . GLY A 1 231 ? -18.569 12.178 21.156 1.00 91.25 231 GLY A CA 1
ATOM 1664 C C . GLY A 1 231 ? -17.488 13.010 21.826 1.00 91.25 231 GLY A C 1
ATOM 1665 O O . GLY A 1 231 ? -17.354 12.940 23.045 1.00 91.25 231 GLY A O 1
ATOM 1666 N N . VAL A 1 232 ? -16.774 13.846 21.065 1.00 91.06 232 VAL A N 1
ATOM 1667 C CA . VAL A 1 232 ? -15.787 14.802 21.594 1.00 91.06 232 VAL A CA 1
ATOM 1668 C C . VAL A 1 232 ? -16.452 15.785 22.558 1.00 91.06 232 VAL A C 1
ATOM 1670 O O . VAL A 1 232 ? -15.970 15.963 23.678 1.00 91.06 232 VAL A O 1
ATOM 1673 N N . VAL A 1 233 ? -17.590 16.377 22.178 1.00 92.75 233 VAL A N 1
ATOM 1674 C CA . VAL A 1 233 ? -18.336 17.310 23.045 1.00 92.75 233 VAL A CA 1
ATOM 1675 C C . VAL A 1 233 ? -18.761 16.622 24.346 1.00 92.75 233 VAL A C 1
ATOM 1677 O O . VAL A 1 233 ? -18.513 17.130 25.444 1.00 92.75 233 VAL A O 1
ATOM 1680 N N . LEU A 1 234 ? -19.347 15.426 24.241 1.00 90.31 234 LEU A N 1
ATOM 1681 C CA . LEU A 1 234 ? -19.796 14.642 25.390 1.00 90.31 234 LEU A CA 1
ATOM 1682 C C . LEU A 1 234 ? -18.638 14.174 26.274 1.00 90.31 234 LEU A C 1
ATOM 1684 O O . LEU A 1 234 ? -18.809 14.090 27.488 1.00 90.31 234 LEU A O 1
ATOM 1688 N N . ALA A 1 235 ? -17.483 13.867 25.687 1.00 85.69 235 ALA A N 1
ATOM 1689 C CA . ALA A 1 235 ? -16.259 13.467 26.369 1.00 85.69 235 ALA A CA 1
ATOM 1690 C C . ALA A 1 235 ? -15.647 14.618 27.178 1.00 85.69 235 ALA A C 1
ATOM 1692 O O . ALA A 1 235 ? -15.337 14.446 28.358 1.00 85.69 235 ALA A O 1
ATOM 1693 N N . VAL A 1 236 ? -15.538 15.809 26.582 1.00 86.06 236 VAL A N 1
ATOM 1694 C CA . VAL A 1 236 ? -15.013 17.014 27.248 1.00 86.06 236 VAL A CA 1
ATOM 1695 C C . VAL A 1 236 ? -15.898 17.438 28.422 1.00 86.06 236 VAL A C 1
ATOM 1697 O O . VAL A 1 236 ? -15.387 17.898 29.446 1.00 86.06 236 VAL A O 1
ATOM 1700 N N . ALA A 1 237 ? -17.213 17.227 28.319 1.00 88.81 237 ALA A N 1
ATOM 1701 C CA . ALA A 1 237 ? -18.152 17.492 29.404 1.00 88.81 237 ALA A CA 1
ATOM 1702 C C . ALA A 1 237 ? -17.978 16.549 30.617 1.00 88.81 237 ALA A C 1
ATOM 1704 O O . ALA A 1 237 ? -18.458 16.858 31.713 1.00 88.81 237 ALA A O 1
ATOM 1705 N N . GLN A 1 238 ? -17.292 15.406 30.477 1.00 84.00 238 GLN A N 1
ATOM 1706 C CA . GLN A 1 238 ? -17.065 14.485 31.593 1.00 84.00 238 GLN A CA 1
ATOM 1707 C C . GLN A 1 238 ? -15.877 14.935 32.440 1.00 84.00 238 GLN A C 1
ATOM 1709 O O . GLN A 1 238 ? -14.747 15.000 31.970 1.00 84.00 238 GLN A O 1
ATOM 1714 N N . ARG A 1 239 ? -16.101 15.170 33.739 1.00 81.38 239 ARG A N 1
ATOM 1715 C CA . ARG A 1 239 ? -15.001 15.457 34.680 1.00 81.38 239 ARG A CA 1
ATOM 1716 C C . ARG A 1 239 ? -14.092 14.242 34.895 1.00 81.38 239 ARG A C 1
ATOM 1718 O O . ARG A 1 239 ? -12.877 14.388 34.989 1.00 81.38 239 ARG A O 1
ATOM 1725 N N . ARG A 1 240 ? -14.676 13.040 34.961 1.00 75.31 240 ARG A N 1
ATOM 1726 C CA . ARG A 1 240 ? -13.957 11.772 35.155 1.00 75.31 240 ARG A CA 1
ATOM 1727 C C . ARG A 1 240 ? -13.471 11.283 33.785 1.00 75.31 240 ARG A C 1
ATOM 1729 O O . ARG A 1 240 ? -14.293 11.035 32.915 1.00 75.31 240 ARG A O 1
ATOM 1736 N N . GLY A 1 241 ? -12.154 11.214 33.581 1.00 70.94 241 GLY A N 1
ATOM 1737 C CA . GLY A 1 241 ? -11.545 10.799 32.304 1.00 70.94 241 GLY A CA 1
ATOM 1738 C C . GLY A 1 241 ? -11.188 11.934 31.334 1.00 70.94 241 GLY A C 1
ATOM 1739 O O . GLY A 1 241 ? -10.565 11.669 30.310 1.00 70.94 241 GLY A O 1
ATOM 1740 N N . ARG A 1 242 ? -11.488 13.202 31.671 1.00 77.50 242 ARG A N 1
ATOM 1741 C CA . ARG A 1 242 ? -11.141 14.384 30.858 1.00 77.50 242 ARG A CA 1
ATOM 1742 C C . ARG A 1 242 ? -9.708 14.396 30.297 1.00 77.50 242 ARG A C 1
ATOM 1744 O O . ARG A 1 242 ? -9.584 14.701 29.116 1.00 77.50 242 ARG A O 1
ATOM 1751 N N . PRO A 1 243 ? -8.634 14.075 31.054 1.00 76.06 243 PRO A N 1
ATOM 1752 C CA . PRO A 1 243 ? -7.282 14.124 30.493 1.00 76.06 243 PRO A CA 1
ATOM 1753 C C . PRO A 1 243 ? -7.075 13.102 29.370 1.00 76.06 243 PRO A C 1
ATOM 1755 O O . PRO A 1 243 ? -6.469 13.440 28.360 1.00 76.06 243 PRO A O 1
ATOM 1758 N N . LEU A 1 244 ? -7.631 11.892 29.502 1.00 76.75 244 LEU A N 1
ATOM 1759 C CA . LEU A 1 244 ? -7.557 10.864 28.462 1.00 76.75 244 LEU A CA 1
ATOM 1760 C C . LEU A 1 244 ? -8.316 11.300 27.204 1.00 76.75 244 LEU A C 1
ATOM 1762 O O . LEU A 1 244 ? -7.809 11.163 26.096 1.00 76.75 244 LEU A O 1
ATOM 1766 N N . PHE A 1 245 ? -9.505 11.879 27.381 1.00 79.62 245 PHE A N 1
ATOM 1767 C CA . PHE A 1 245 ? -10.302 12.403 26.275 1.00 79.62 245 PHE A CA 1
ATOM 1768 C C . PHE A 1 245 ? -9.623 13.552 25.542 1.00 79.62 245 PHE A C 1
ATOM 1770 O O . PHE A 1 245 ? -9.619 13.573 24.317 1.00 79.62 245 PHE A O 1
ATOM 1777 N N . VAL A 1 246 ? -9.041 14.494 26.285 1.00 79.06 246 VAL A N 1
ATOM 1778 C CA . VAL A 1 246 ? -8.295 15.609 25.699 1.00 79.06 246 VAL A CA 1
ATOM 1779 C C . VAL A 1 246 ? -7.064 15.084 24.968 1.00 79.06 246 VAL A C 1
ATOM 1781 O O . VAL A 1 246 ? -6.832 15.503 23.842 1.00 79.06 246 VAL A O 1
ATOM 1784 N N . ALA A 1 247 ? -6.324 14.131 25.543 1.00 77.44 247 ALA A N 1
ATOM 1785 C CA . ALA A 1 247 ? -5.177 13.520 24.877 1.00 77.44 247 ALA A CA 1
ATOM 1786 C C . ALA A 1 247 ? -5.581 12.845 23.557 1.00 77.44 247 ALA A C 1
ATOM 1788 O O . ALA A 1 247 ? -5.021 13.177 22.519 1.00 77.44 247 ALA A O 1
ATOM 1789 N N . LEU A 1 248 ? -6.608 11.986 23.568 1.00 79.50 248 LEU A N 1
ATOM 1790 C CA . LEU A 1 248 ? -7.126 11.340 22.357 1.00 79.50 248 LEU A CA 1
ATOM 1791 C C . LEU A 1 248 ? -7.635 12.355 21.323 1.00 79.50 248 LEU A C 1
ATOM 1793 O O . LEU A 1 248 ? -7.383 12.189 20.134 1.00 79.50 248 LEU A O 1
ATOM 1797 N N . ALA A 1 249 ? -8.316 13.420 21.759 1.00 80.50 249 ALA A N 1
ATOM 1798 C CA . ALA A 1 249 ? -8.835 14.457 20.867 1.00 80.50 249 ALA A CA 1
ATOM 1799 C C . ALA A 1 249 ? -7.701 15.261 20.225 1.00 80.50 249 ALA A C 1
ATOM 1801 O O . ALA A 1 249 ? -7.745 15.536 19.030 1.00 80.50 249 ALA A O 1
ATOM 1802 N N . VAL A 1 250 ? -6.667 15.597 20.999 1.00 78.69 250 VAL A N 1
ATOM 1803 C CA . VAL A 1 250 ? -5.465 16.272 20.500 1.00 78.69 250 VAL A CA 1
ATOM 1804 C C . VAL A 1 250 ? -4.707 15.366 19.533 1.00 78.69 250 VAL A C 1
ATOM 1806 O O . VAL A 1 250 ? -4.302 15.837 18.476 1.00 78.69 250 VAL A O 1
ATOM 1809 N N . THR A 1 251 ? -4.560 14.071 19.833 1.00 77.94 251 THR A N 1
ATOM 1810 C CA . THR A 1 251 ? -3.932 13.108 18.916 1.00 77.94 251 THR A CA 1
ATOM 1811 C C . THR A 1 251 ? -4.722 12.982 17.617 1.00 77.94 251 THR A C 1
ATOM 1813 O O . THR A 1 251 ? -4.124 13.068 16.550 1.00 77.94 251 THR A O 1
ATOM 1816 N N . ALA A 1 252 ? -6.049 12.853 17.682 1.00 80.56 252 ALA A N 1
ATOM 1817 C CA . ALA A 1 252 ? -6.902 12.797 16.497 1.00 80.56 252 ALA A CA 1
ATOM 1818 C C . ALA A 1 252 ? -6.837 14.102 15.685 1.00 80.56 252 ALA A C 1
ATOM 1820 O O . ALA A 1 252 ? -6.722 14.061 14.466 1.00 80.56 252 ALA A O 1
ATOM 1821 N N . ALA A 1 253 ? -6.838 15.266 16.337 1.00 81.38 253 ALA A N 1
ATOM 1822 C CA . ALA A 1 253 ? -6.702 16.552 15.657 1.00 81.38 253 ALA A CA 1
ATOM 1823 C C . ALA A 1 253 ? -5.319 16.720 15.007 1.00 81.38 253 ALA A C 1
ATOM 1825 O O . ALA A 1 253 ? -5.228 17.159 13.865 1.00 81.38 253 ALA A O 1
ATOM 1826 N N . ALA A 1 254 ? -4.240 16.336 15.694 1.00 75.38 254 ALA A N 1
ATOM 1827 C CA . ALA A 1 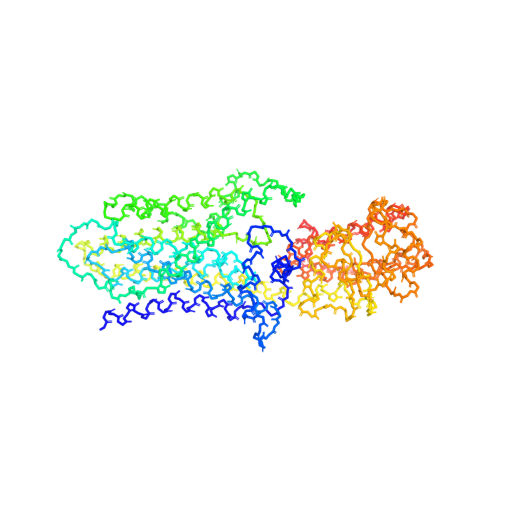254 ? -2.887 16.366 15.141 1.00 75.38 254 ALA A CA 1
ATOM 1828 C C . ALA A 1 254 ? -2.738 15.402 13.956 1.00 75.38 254 ALA A C 1
ATOM 1830 O O . ALA A 1 254 ? -2.121 15.752 12.952 1.00 75.38 254 ALA A O 1
ATOM 1831 N N . ALA A 1 255 ? -3.348 14.222 14.054 1.00 81.94 255 ALA A N 1
ATOM 1832 C CA . ALA A 1 255 ? -3.436 13.254 12.975 1.00 81.94 255 ALA A CA 1
ATOM 1833 C C . ALA A 1 255 ? -4.211 13.814 11.769 1.00 81.94 255 ALA A C 1
ATOM 1835 O O . ALA A 1 255 ? -3.724 13.757 10.646 1.00 81.94 255 ALA A O 1
ATOM 1836 N N . MET A 1 256 ? -5.345 14.478 12.006 1.00 83.12 256 MET A N 1
ATOM 1837 C CA . MET A 1 256 ? -6.101 15.181 10.965 1.00 83.12 256 MET A CA 1
ATOM 1838 C C . MET A 1 256 ? -5.282 16.294 10.301 1.00 83.12 256 MET A C 1
ATOM 1840 O O . MET A 1 256 ? -5.373 16.494 9.097 1.00 83.12 256 MET A O 1
ATOM 1844 N N . VAL A 1 257 ? -4.469 17.027 11.065 1.00 79.38 257 VAL A N 1
ATOM 1845 C CA . VAL A 1 257 ? -3.570 18.046 10.504 1.00 79.38 257 VAL A CA 1
ATOM 1846 C C . VAL A 1 257 ? -2.468 17.400 9.658 1.00 79.38 257 VAL A C 1
ATOM 1848 O O . VAL A 1 257 ? -2.081 17.945 8.626 1.00 79.38 257 VAL A O 1
ATOM 1851 N N . ALA A 1 258 ? -1.964 16.238 10.073 1.00 77.44 258 ALA A N 1
ATOM 1852 C CA . ALA A 1 258 ? -0.944 15.503 9.337 1.00 77.44 258 ALA A CA 1
ATOM 1853 C C . ALA A 1 258 ? -1.455 14.948 7.997 1.00 77.44 258 ALA A C 1
ATOM 1855 O O . ALA A 1 258 ? -0.669 14.941 7.054 1.00 77.44 258 ALA A O 1
ATOM 1856 N N . LEU A 1 259 ? -2.753 14.636 7.872 1.00 74.56 259 LEU A N 1
ATOM 1857 C CA . LEU A 1 259 ? -3.395 14.261 6.598 1.00 74.56 259 LEU A CA 1
ATOM 1858 C C . LEU A 1 259 ? -3.242 15.316 5.491 1.00 74.56 259 LEU A C 1
ATOM 1860 O O . LEU A 1 259 ? -3.342 14.994 4.313 1.00 74.56 259 LEU A O 1
ATOM 1864 N N . PHE A 1 260 ? -3.005 16.582 5.845 1.00 72.94 260 PHE A N 1
ATOM 1865 C CA . PHE A 1 260 ? -2.764 17.645 4.865 1.00 72.94 260 PHE A CA 1
ATOM 1866 C C . PHE A 1 260 ? -1.325 17.693 4.353 1.00 72.94 260 PHE A C 1
ATOM 1868 O O . PHE A 1 260 ? -0.979 18.569 3.562 1.00 72.94 260 PHE A O 1
ATOM 1875 N N . ARG A 1 261 ? -0.460 16.793 4.821 1.00 68.44 261 ARG A N 1
ATOM 1876 C CA . ARG A 1 261 ? 0.884 16.620 4.280 1.00 68.44 261 ARG A CA 1
ATOM 1877 C C . ARG A 1 261 ? 0.869 15.424 3.330 1.00 68.44 261 ARG A C 1
ATOM 1879 O O . ARG A 1 261 ? 0.185 14.448 3.622 1.00 68.44 261 ARG A O 1
ATOM 1886 N N . PRO A 1 262 ? 1.623 15.471 2.220 1.00 59.91 262 PRO A N 1
ATOM 1887 C CA . PRO A 1 262 ? 1.795 14.290 1.385 1.00 59.91 262 PRO A CA 1
ATOM 1888 C C . PRO A 1 262 ? 2.321 13.138 2.249 1.00 59.91 262 PRO A C 1
ATOM 1890 O O . PRO A 1 262 ? 3.243 13.337 3.052 1.00 59.91 262 PRO A O 1
ATOM 1893 N N . ALA A 1 263 ? 1.704 11.961 2.111 1.00 56.94 263 ALA A N 1
ATOM 1894 C CA . ALA A 1 263 ? 2.150 10.760 2.800 1.00 56.94 263 ALA A CA 1
ATOM 1895 C C . ALA A 1 263 ? 3.631 10.524 2.448 1.00 56.94 263 ALA A C 1
ATOM 1897 O O . ALA A 1 263 ? 4.000 10.599 1.275 1.00 56.94 263 ALA A O 1
ATOM 1898 N N . PRO A 1 264 ? 4.512 10.290 3.435 1.00 52.97 264 PRO A N 1
ATOM 1899 C CA . PRO A 1 264 ? 5.954 10.204 3.209 1.00 52.97 264 PRO A CA 1
ATOM 1900 C C . PRO A 1 264 ? 6.395 8.881 2.555 1.00 52.97 264 PRO A C 1
ATOM 1902 O O . PRO A 1 264 ? 7.563 8.515 2.670 1.00 52.97 264 PRO A O 1
ATOM 1905 N N . GLY A 1 265 ? 5.484 8.142 1.922 1.00 57.75 265 GLY A N 1
ATOM 1906 C CA . GLY A 1 265 ? 5.747 6.806 1.413 1.00 57.75 265 GLY A CA 1
ATOM 1907 C C . GLY A 1 265 ? 4.643 6.279 0.494 1.00 57.75 265 GLY A C 1
ATOM 1908 O O . GLY A 1 265 ? 3.703 7.004 0.173 1.00 57.75 265 GLY A O 1
ATOM 1909 N N . PRO A 1 266 ? 4.766 5.012 0.078 1.00 54.19 266 PRO A N 1
ATOM 1910 C CA . PRO A 1 266 ? 3.888 4.363 -0.897 1.00 54.19 266 PRO A CA 1
ATOM 1911 C C . PRO A 1 266 ? 2.520 3.957 -0.313 1.00 54.19 266 PRO A C 1
ATOM 1913 O O . PRO A 1 266 ? 1.644 3.498 -1.041 1.00 54.19 266 PRO A O 1
ATOM 1916 N N . GLU A 1 267 ? 2.350 4.105 1.003 1.00 62.62 267 GLU A N 1
ATOM 1917 C CA . GLU A 1 267 ? 1.128 3.779 1.737 1.00 62.62 267 GLU A CA 1
ATOM 1918 C C . GLU A 1 267 ? -0.046 4.620 1.233 1.00 62.62 267 GLU A C 1
ATOM 1920 O O . GLU A 1 267 ? 0.085 5.825 0.991 1.00 62.62 267 GLU A O 1
ATOM 1925 N N . ARG A 1 268 ? -1.220 3.995 1.110 1.00 69.31 268 ARG A N 1
ATOM 1926 C CA . ARG A 1 268 ? -2.435 4.717 0.723 1.00 69.31 268 ARG A CA 1
ATOM 1927 C C . ARG A 1 268 ? -2.953 5.549 1.891 1.00 69.31 268 ARG A C 1
ATOM 1929 O O . ARG A 1 268 ? -3.434 6.664 1.685 1.00 69.31 268 ARG A O 1
ATOM 1936 N N . TYR A 1 269 ? -2.830 5.014 3.103 1.00 79.25 269 TYR A N 1
ATOM 1937 C CA . TYR A 1 269 ? -3.140 5.685 4.355 1.00 79.25 269 TYR A CA 1
ATOM 1938 C C . TYR A 1 269 ? -1.940 5.588 5.295 1.00 79.25 269 TYR A C 1
ATOM 1940 O O . TYR A 1 269 ? -1.555 4.504 5.723 1.00 79.25 269 TYR A O 1
ATOM 1948 N N . ASP A 1 270 ? -1.376 6.736 5.665 1.00 82.56 270 ASP A N 1
ATOM 1949 C CA . ASP A 1 270 ? -0.284 6.768 6.631 1.00 82.56 270 ASP A CA 1
ATOM 1950 C C . ASP A 1 270 ? -0.780 6.494 8.067 1.00 82.56 270 ASP A C 1
ATOM 1952 O O . ASP A 1 270 ? -1.979 6.439 8.370 1.00 82.56 270 ASP A O 1
ATOM 1956 N N . ALA A 1 271 ? 0.159 6.364 9.006 1.00 84.69 271 ALA A N 1
ATOM 1957 C CA . ALA A 1 271 ? -0.174 6.135 10.414 1.00 84.69 271 ALA A CA 1
ATOM 1958 C C . ALA A 1 271 ? -1.063 7.244 11.007 1.00 84.69 271 ALA A C 1
ATOM 1960 O O . ALA A 1 271 ? -1.833 7.002 11.937 1.00 84.69 271 ALA A O 1
ATOM 1961 N N . SER A 1 272 ? -0.975 8.472 10.484 1.00 83.44 272 SER A N 1
ATOM 1962 C CA . SER A 1 272 ? -1.808 9.575 10.947 1.00 83.44 272 SER A CA 1
ATOM 1963 C C . SER A 1 272 ? -3.259 9.398 10.502 1.00 83.44 272 SER A C 1
ATOM 1965 O O . SER A 1 272 ? -4.160 9.520 11.329 1.00 83.44 272 SER A O 1
ATOM 1967 N N . ALA A 1 273 ? -3.501 8.979 9.261 1.00 84.81 273 ALA A N 1
ATOM 1968 C CA . ALA A 1 273 ? -4.832 8.630 8.788 1.00 84.81 273 ALA A CA 1
ATOM 1969 C C . ALA A 1 273 ? -5.473 7.560 9.679 1.00 84.81 273 ALA A C 1
ATOM 1971 O O . ALA A 1 273 ? -6.564 7.769 10.214 1.00 84.81 273 ALA A O 1
ATOM 1972 N N . LEU A 1 274 ? -4.768 6.453 9.924 1.00 87.50 274 LEU A N 1
ATOM 1973 C CA . LEU A 1 274 ? -5.278 5.351 10.745 1.00 87.50 274 LEU A CA 1
ATOM 1974 C C . LEU A 1 274 ? -5.555 5.773 12.198 1.00 87.50 274 LEU A C 1
ATOM 1976 O O . LEU A 1 274 ? -6.580 5.387 12.771 1.00 87.50 274 LEU A O 1
ATOM 1980 N N . LEU A 1 275 ? -4.697 6.615 12.787 1.00 87.69 275 LEU A N 1
ATOM 1981 C CA . LEU A 1 275 ? -4.929 7.207 14.110 1.00 87.69 275 LEU A CA 1
ATOM 1982 C C . LEU A 1 275 ? -6.145 8.135 14.137 1.00 87.69 275 LEU A C 1
ATOM 1984 O O . LEU A 1 275 ? -6.878 8.151 15.128 1.00 87.69 275 LEU A O 1
ATOM 1988 N N . PHE A 1 276 ? -6.377 8.899 13.070 1.00 89.12 276 PHE A N 1
ATOM 1989 C CA . PHE A 1 276 ? -7.573 9.722 12.944 1.00 89.12 276 PHE A CA 1
ATOM 1990 C C . PHE A 1 276 ? -8.835 8.850 12.903 1.00 89.12 276 PHE A C 1
ATOM 1992 O O . PHE A 1 276 ? -9.755 9.099 13.686 1.00 89.12 276 PHE A O 1
ATOM 1999 N N . PHE A 1 277 ? -8.853 7.781 12.094 1.00 88.69 277 PHE A N 1
ATOM 2000 C CA . PHE A 1 277 ? -9.955 6.806 12.074 1.00 88.69 277 PHE A CA 1
ATOM 2001 C C . PHE A 1 277 ? -10.222 6.223 13.463 1.00 88.69 277 PHE A C 1
ATOM 2003 O O . PHE A 1 277 ? -11.369 6.216 13.916 1.00 88.69 277 PHE A O 1
ATOM 2010 N N . ALA A 1 278 ? -9.164 5.794 14.155 1.00 89.25 278 ALA A N 1
ATOM 2011 C CA . ALA A 1 278 ? -9.233 5.299 15.525 1.00 89.25 278 ALA A CA 1
ATOM 2012 C C . ALA A 1 278 ? -9.845 6.320 16.490 1.00 89.25 278 ALA A C 1
ATOM 2014 O O . ALA A 1 278 ? -10.738 5.981 17.271 1.00 89.25 278 ALA A O 1
ATOM 2015 N N . GLY A 1 279 ? -9.404 7.577 16.418 1.00 88.25 279 GLY A N 1
ATOM 2016 C CA . GLY A 1 279 ? -9.946 8.664 17.225 1.00 88.25 279 GLY A CA 1
ATOM 2017 C C . GLY A 1 279 ? -11.438 8.878 16.976 1.00 88.25 279 GLY A C 1
ATOM 2018 O O . GLY A 1 279 ? -12.230 8.828 17.918 1.00 88.25 279 GLY A O 1
ATOM 2019 N N . VAL A 1 280 ? -11.837 9.066 15.714 1.00 91.00 280 VAL A N 1
ATOM 2020 C CA . VAL A 1 280 ? -13.232 9.339 15.328 1.00 91.00 280 VAL A CA 1
ATOM 2021 C C . VAL A 1 280 ? -14.169 8.220 15.782 1.00 91.00 280 VAL A C 1
ATOM 2023 O O . VAL A 1 280 ? -15.190 8.505 16.408 1.00 91.00 280 VAL A O 1
ATOM 2026 N N . HIS A 1 281 ? -13.814 6.956 15.544 1.00 88.81 281 HIS A N 1
ATOM 2027 C CA . HIS A 1 281 ? -14.638 5.816 15.950 1.00 88.81 281 HIS A CA 1
ATOM 2028 C C . HIS A 1 281 ? -14.703 5.650 17.470 1.00 88.81 281 HIS A C 1
ATOM 2030 O O . HIS A 1 281 ? -15.773 5.364 18.010 1.00 88.81 281 HIS A O 1
ATOM 2036 N N . THR A 1 282 ? -13.598 5.896 18.182 1.00 87.50 282 THR A N 1
ATOM 2037 C CA . THR A 1 282 ? -13.592 5.895 19.654 1.00 87.50 282 THR A CA 1
ATOM 2038 C C . THR A 1 282 ? -14.549 6.959 20.195 1.00 87.50 282 THR A C 1
ATOM 2040 O O . THR A 1 282 ? -15.341 6.682 21.095 1.00 87.50 282 THR A O 1
ATOM 2043 N N . PHE A 1 283 ? -14.546 8.171 19.629 1.00 91.12 283 PHE A N 1
ATOM 2044 C CA . PHE A 1 283 ? -15.492 9.214 20.029 1.00 91.12 283 PHE A CA 1
ATOM 2045 C C . PHE A 1 283 ? -16.933 8.891 19.620 1.00 91.12 283 PHE A C 1
ATOM 2047 O O . PHE A 1 283 ? -17.847 9.097 20.420 1.00 91.12 283 PHE A O 1
ATOM 2054 N N . ALA A 1 284 ? -17.159 8.310 18.442 1.00 89.62 284 ALA A N 1
ATOM 2055 C CA . ALA A 1 284 ? -18.485 7.845 18.045 1.00 89.62 284 ALA A CA 1
ATOM 2056 C C . ALA A 1 284 ? -19.033 6.812 19.048 1.00 89.62 284 ALA A C 1
ATOM 2058 O O . ALA A 1 284 ? -20.191 6.905 19.461 1.00 89.62 284 ALA A O 1
ATOM 2059 N N . ALA A 1 285 ? -18.183 5.906 19.544 1.00 87.31 285 ALA A N 1
ATOM 2060 C CA . ALA A 1 285 ? -18.525 4.954 20.600 1.00 87.31 285 ALA A CA 1
ATOM 2061 C C . ALA A 1 285 ? -18.966 5.643 21.898 1.00 87.31 285 ALA A C 1
ATOM 2063 O O . ALA A 1 285 ? -19.925 5.211 22.539 1.00 87.31 285 ALA A O 1
ATOM 2064 N N . VAL A 1 286 ? -18.299 6.740 22.281 1.00 87.75 286 VAL A N 1
ATOM 2065 C CA . VAL A 1 286 ? -18.688 7.561 23.440 1.00 87.75 286 VAL A CA 1
ATOM 2066 C C . VAL A 1 286 ? -20.089 8.121 23.257 1.00 87.75 286 VAL A C 1
ATOM 2068 O O . VAL A 1 286 ? -20.909 8.008 24.171 1.00 87.75 286 VAL A O 1
ATOM 2071 N N . ALA A 1 287 ? -20.374 8.708 22.092 1.00 90.75 287 ALA A N 1
ATOM 2072 C CA . ALA A 1 287 ? -21.692 9.252 21.790 1.00 90.75 287 ALA A CA 1
ATOM 2073 C C . ALA A 1 287 ? -22.772 8.164 21.844 1.00 90.75 287 ALA A C 1
ATOM 2075 O O . ALA A 1 287 ? -23.782 8.339 22.527 1.00 90.75 287 ALA A O 1
ATOM 2076 N N . MET A 1 288 ? -22.525 7.015 21.210 1.00 89.06 288 MET A N 1
ATOM 2077 C CA . MET A 1 288 ? -23.452 5.882 21.208 1.00 89.06 288 MET A CA 1
ATOM 2078 C C . MET A 1 288 ? -23.698 5.345 22.617 1.00 89.06 288 MET A C 1
ATOM 2080 O O . MET A 1 288 ? -24.846 5.229 23.034 1.00 89.06 288 MET A O 1
ATOM 2084 N N . ALA A 1 289 ? -22.648 5.083 23.397 1.00 87.19 289 ALA A N 1
ATOM 2085 C CA . ALA A 1 289 ? -22.792 4.575 24.759 1.00 87.19 289 ALA A CA 1
ATOM 2086 C C . ALA A 1 289 ? -23.539 5.561 25.667 1.00 87.19 289 ALA A C 1
ATOM 2088 O O . ALA A 1 289 ? -24.371 5.157 26.482 1.00 87.19 289 ALA A O 1
ATOM 2089 N N . ARG A 1 290 ? -23.288 6.868 25.518 1.00 87.00 290 ARG A N 1
ATOM 2090 C CA . ARG A 1 290 ? -24.054 7.898 26.230 1.00 87.00 290 ARG A CA 1
ATOM 2091 C C . ARG A 1 290 ? -25.512 7.925 25.790 1.00 87.00 290 ARG A C 1
ATOM 2093 O O . ARG A 1 290 ? -26.370 8.047 26.660 1.00 87.00 290 ARG A O 1
ATOM 2100 N N . GLY A 1 291 ? -25.789 7.742 24.501 1.00 87.88 291 GLY A N 1
ATOM 2101 C CA . GLY A 1 291 ? -27.139 7.554 23.973 1.00 87.88 291 GLY A CA 1
ATOM 2102 C C . GLY A 1 291 ? -27.840 6.346 24.598 1.00 87.88 291 GLY A C 1
ATOM 2103 O O . GLY A 1 291 ? -28.927 6.495 25.145 1.00 87.88 291 GLY A O 1
ATOM 2104 N N . VAL A 1 292 ? -27.186 5.180 24.628 1.00 87.62 292 VAL A N 1
ATOM 2105 C CA . VAL A 1 292 ? -27.700 3.948 25.258 1.00 87.62 292 VAL A CA 1
ATOM 2106 C C . VAL A 1 292 ? -28.043 4.186 26.730 1.00 87.62 292 VAL A C 1
ATOM 2108 O O . VAL A 1 292 ? -29.138 3.849 27.172 1.00 87.62 292 VAL A O 1
ATOM 2111 N N . VAL A 1 293 ? -27.136 4.800 27.497 1.00 86.31 293 VAL A N 1
ATOM 2112 C CA . VAL A 1 293 ? -27.366 5.099 28.920 1.00 86.31 293 VAL A CA 1
ATOM 2113 C C . VAL A 1 293 ? -28.481 6.125 29.107 1.00 86.31 293 VAL A C 1
ATOM 2115 O O . VAL A 1 293 ? -29.274 5.988 30.037 1.00 86.31 293 VAL A O 1
ATOM 2118 N N . ALA A 1 294 ? -28.548 7.151 28.256 1.00 88.31 294 ALA A N 1
ATOM 2119 C CA . ALA A 1 294 ? -29.608 8.150 28.306 1.00 88.31 294 ALA A CA 1
ATOM 2120 C C . ALA A 1 294 ? -30.972 7.499 28.058 1.00 88.31 294 ALA A C 1
ATOM 2122 O O . ALA A 1 294 ? -31.861 7.648 28.890 1.00 88.31 294 ALA A O 1
ATOM 2123 N N . VAL A 1 295 ? -31.095 6.701 26.991 1.00 88.81 295 VAL A N 1
ATOM 2124 C CA . VAL A 1 295 ? -32.314 5.957 26.644 1.00 88.81 295 VAL A CA 1
ATOM 2125 C C . VAL A 1 295 ? -32.706 4.996 27.763 1.00 88.81 295 VAL A C 1
ATOM 2127 O O . VAL A 1 295 ? -33.854 5.007 28.188 1.00 88.81 295 VAL A O 1
ATOM 2130 N N . ALA A 1 296 ? -31.756 4.235 28.314 1.00 86.38 296 ALA A N 1
ATOM 2131 C CA . ALA A 1 296 ? -32.016 3.295 29.406 1.00 86.38 296 ALA A CA 1
ATOM 2132 C C . ALA A 1 296 ? -32.487 3.972 30.707 1.00 86.38 296 ALA A C 1
ATOM 2134 O O . ALA A 1 296 ? -33.110 3.325 31.545 1.00 86.38 296 ALA A O 1
ATOM 2135 N N . ARG A 1 297 ? -32.174 5.260 30.901 1.00 88.31 297 ARG A N 1
ATOM 2136 C CA . ARG A 1 297 ? -32.609 6.050 32.065 1.00 88.31 297 ARG A CA 1
ATOM 2137 C C . ARG A 1 297 ? -33.955 6.737 31.864 1.00 88.31 297 ARG A C 1
ATOM 2139 O O . ARG A 1 297 ? -34.513 7.237 32.843 1.00 88.31 297 ARG A O 1
ATOM 2146 N N . LEU A 1 298 ? -34.471 6.790 30.637 1.00 91.44 298 LEU A N 1
ATOM 2147 C CA . LEU A 1 298 ? -35.809 7.313 30.392 1.00 91.44 298 LEU A CA 1
ATOM 2148 C C . LEU A 1 298 ? -36.827 6.400 31.080 1.00 91.44 298 LEU A C 1
ATOM 2150 O O . LEU A 1 298 ? -36.778 5.181 30.949 1.00 91.44 298 LEU A O 1
ATOM 2154 N N . ARG A 1 299 ? -37.782 6.989 31.805 1.00 92.06 299 ARG A N 1
ATOM 2155 C CA . ARG A 1 299 ? -38.879 6.260 32.466 1.00 92.06 299 ARG A CA 1
ATOM 2156 C C . ARG A 1 299 ? -39.997 5.910 31.478 1.00 92.06 299 ARG A C 1
ATOM 2158 O O . ARG A 1 299 ? -41.171 6.098 31.773 1.00 92.06 299 ARG A O 1
ATOM 2165 N N . LEU A 1 300 ? -39.621 5.468 30.282 1.00 92.12 300 LEU A N 1
ATOM 2166 C CA . LEU A 1 300 ? -40.553 5.056 29.240 1.00 92.12 300 LEU A CA 1
ATOM 2167 C C . LEU A 1 300 ? -40.727 3.532 29.290 1.00 92.12 300 LEU A C 1
ATOM 2169 O O . LEU A 1 300 ? -39.744 2.818 29.534 1.00 92.12 300 LEU A O 1
ATOM 2173 N N . PRO A 1 301 ? -41.936 3.002 29.030 1.00 92.31 301 PRO A N 1
ATOM 2174 C CA . PRO A 1 301 ? -42.077 1.580 28.746 1.00 92.31 301 PRO A CA 1
ATOM 2175 C C . PRO A 1 301 ? -41.147 1.224 27.573 1.00 92.31 301 PRO A C 1
ATOM 2177 O O . PRO A 1 301 ? -41.015 2.000 26.631 1.00 92.31 301 PRO A O 1
ATOM 2180 N N . LEU A 1 302 ? -40.472 0.072 27.647 1.00 92.19 302 LEU A N 1
ATOM 2181 C CA . LEU A 1 302 ? -39.503 -0.415 26.646 1.00 92.19 302 LEU A CA 1
ATOM 2182 C C . LEU A 1 302 ? -38.142 0.313 26.575 1.00 92.19 302 LEU A C 1
ATOM 2184 O O . LEU A 1 302 ? -37.343 -0.018 25.703 1.00 92.19 302 LEU A O 1
ATOM 2188 N N . ALA A 1 303 ? -37.798 1.213 27.505 1.00 88.44 303 ALA A N 1
ATOM 2189 C CA . ALA A 1 303 ? -36.491 1.896 27.518 1.00 88.44 303 ALA A CA 1
ATOM 2190 C C . ALA A 1 303 ? -35.280 0.940 27.424 1.00 88.44 303 ALA A C 1
ATOM 2192 O O . ALA A 1 303 ? -34.326 1.202 26.691 1.00 88.44 303 ALA A O 1
ATOM 2193 N N . ALA A 1 304 ? -35.336 -0.203 28.115 1.00 87.00 304 ALA A N 1
ATOM 2194 C CA . ALA A 1 304 ? -34.295 -1.229 28.050 1.00 87.00 304 ALA A CA 1
ATOM 2195 C C . ALA A 1 304 ? -34.202 -1.901 26.667 1.00 87.00 304 ALA A C 1
ATOM 2197 O O . ALA A 1 304 ? -33.099 -2.143 26.180 1.00 87.00 304 ALA A O 1
ATOM 2198 N N . ALA A 1 305 ? -35.343 -2.163 26.021 1.00 91.12 305 ALA A N 1
ATOM 2199 C CA . ALA A 1 305 ? -35.385 -2.732 24.676 1.00 91.12 305 ALA A CA 1
ATOM 2200 C C . ALA A 1 305 ? -34.840 -1.732 23.646 1.00 91.12 305 ALA A C 1
ATOM 2202 O O . ALA A 1 305 ? -33.996 -2.093 22.830 1.00 91.12 305 ALA A O 1
ATOM 2203 N N . SER A 1 306 ? -35.222 -0.457 23.743 1.00 91.50 306 SER A N 1
ATOM 2204 C CA . SER A 1 306 ? -34.686 0.607 22.889 1.00 91.50 306 SER A CA 1
ATOM 2205 C C . SER A 1 306 ? -33.180 0.796 23.082 1.00 91.50 306 SER A C 1
ATOM 2207 O O . SER A 1 306 ? -32.445 0.916 22.107 1.00 91.50 306 SER A O 1
ATOM 2209 N N . ALA A 1 307 ? -32.687 0.759 24.324 1.00 87.81 307 ALA A N 1
ATOM 2210 C CA . ALA A 1 307 ? -31.255 0.817 24.613 1.00 87.81 307 ALA A CA 1
ATOM 2211 C C . ALA A 1 307 ? -30.496 -0.385 24.018 1.00 87.81 307 ALA A C 1
ATOM 2213 O O . ALA A 1 307 ? -29.402 -0.215 23.478 1.00 87.81 307 ALA A O 1
ATOM 2214 N N . ALA A 1 308 ? -31.087 -1.583 24.069 1.00 88.50 308 ALA A N 1
ATOM 2215 C CA . ALA A 1 308 ? -30.541 -2.765 23.411 1.00 88.50 308 ALA A CA 1
ATOM 2216 C C . ALA A 1 308 ? -30.528 -2.611 21.881 1.00 88.50 308 ALA A C 1
ATOM 2218 O O . ALA A 1 308 ? -29.516 -2.929 21.267 1.00 88.50 308 ALA A O 1
ATOM 2219 N N . MET A 1 309 ? -31.582 -2.056 21.270 1.00 90.38 309 MET A N 1
ATOM 2220 C CA . MET A 1 309 ? -31.593 -1.767 19.830 1.00 90.38 309 MET A CA 1
ATOM 2221 C C . MET A 1 309 ? -30.500 -0.776 19.432 1.00 90.38 309 MET A C 1
ATOM 2223 O O . MET A 1 309 ? -29.829 -1.002 18.433 1.00 90.38 309 MET A O 1
ATOM 2227 N N . VAL A 1 310 ? -30.264 0.280 20.219 1.00 87.31 310 VAL A N 1
ATOM 2228 C CA . VAL A 1 310 ? -29.159 1.222 19.959 1.00 87.31 310 VAL A CA 1
ATOM 2229 C C . VAL A 1 310 ? -27.806 0.512 20.056 1.00 87.31 310 VAL A C 1
ATOM 2231 O O . VAL A 1 310 ? -26.938 0.742 19.220 1.00 87.31 310 VAL A O 1
ATOM 2234 N N . ALA A 1 311 ? -27.625 -0.385 21.030 1.00 86.12 311 ALA A N 1
ATOM 2235 C CA . ALA A 1 311 ? -26.400 -1.175 21.136 1.00 86.12 311 ALA A CA 1
ATOM 2236 C C . ALA A 1 311 ? -26.219 -2.129 19.941 1.00 86.12 311 ALA A C 1
ATOM 2238 O O . ALA A 1 311 ? -25.121 -2.217 19.399 1.00 86.12 311 ALA A O 1
ATOM 2239 N N . VAL A 1 312 ? -27.283 -2.802 19.488 1.00 88.94 312 VAL A N 1
ATOM 2240 C CA . VAL A 1 312 ? -27.262 -3.648 18.280 1.00 88.94 312 VAL A CA 1
ATOM 2241 C C . VAL A 1 312 ? -26.969 -2.814 17.033 1.00 88.94 312 VAL A C 1
ATOM 2243 O O . VAL A 1 312 ? -26.158 -3.221 16.208 1.00 88.94 312 VAL A O 1
ATOM 2246 N N . PHE A 1 313 ? -27.544 -1.616 16.927 1.00 88.25 313 PHE A N 1
ATOM 2247 C CA . PHE A 1 313 ? -27.241 -0.664 15.861 1.00 88.25 313 PHE A CA 1
ATOM 2248 C C . PHE A 1 313 ? -25.760 -0.252 15.864 1.00 88.25 313 PHE A C 1
ATOM 2250 O O . PHE A 1 313 ? -25.162 -0.095 14.810 1.00 88.25 313 PHE A O 1
ATOM 2257 N N . SER A 1 314 ? -25.093 -0.165 17.019 1.00 87.19 314 SER A N 1
ATOM 2258 C CA . SER A 1 314 ? -23.636 0.041 17.039 1.00 87.19 314 SER A CA 1
ATOM 2259 C C . SER A 1 314 ? -22.868 -1.097 16.351 1.00 87.19 314 SER A C 1
ATOM 2261 O O . SER A 1 314 ? -21.849 -0.845 15.714 1.00 87.19 314 SER A O 1
ATOM 2263 N N . ALA A 1 315 ? -23.352 -2.340 16.436 1.00 88.62 315 ALA A N 1
ATOM 2264 C CA . ALA A 1 315 ? -22.719 -3.478 15.770 1.00 88.62 315 ALA A CA 1
ATOM 2265 C C . ALA A 1 315 ? -22.905 -3.462 14.243 1.00 88.62 315 ALA A C 1
ATOM 2267 O O . ALA A 1 315 ? -22.072 -4.031 13.536 1.00 88.62 315 ALA A O 1
ATOM 2268 N N . THR A 1 316 ? -23.927 -2.777 13.709 1.00 91.88 316 THR A N 1
ATOM 2269 C CA . THR A 1 316 ? -24.108 -2.678 12.251 1.00 91.88 316 THR A CA 1
ATOM 2270 C C . THR A 1 316 ? -22.989 -1.878 11.594 1.00 91.88 316 THR A C 1
ATOM 2272 O O . THR A 1 316 ? -22.643 -2.180 10.462 1.00 91.88 316 THR A O 1
ATOM 2275 N N . PHE A 1 317 ? -22.352 -0.933 12.297 1.00 88.88 317 PHE A N 1
ATOM 2276 C CA . PHE A 1 317 ? -21.169 -0.234 11.775 1.00 88.88 317 PHE A CA 1
ATOM 2277 C C . PHE A 1 317 ? -20.001 -1.189 11.513 1.00 88.88 317 PHE A C 1
ATOM 2279 O O . PHE A 1 317 ? -19.328 -1.059 10.497 1.00 88.88 317 PHE A O 1
ATOM 2286 N N . ALA A 1 318 ? -19.782 -2.177 12.387 1.00 89.62 318 ALA A N 1
ATOM 2287 C CA . ALA A 1 318 ? -18.750 -3.189 12.174 1.00 89.62 318 ALA A CA 1
ATOM 2288 C C . ALA A 1 318 ? -19.090 -4.121 11.002 1.00 89.62 318 ALA A C 1
ATOM 2290 O O . ALA A 1 318 ? -18.199 -4.493 10.245 1.00 89.62 318 ALA A O 1
ATOM 2291 N N . ALA A 1 319 ? -20.370 -4.468 10.835 1.00 91.56 319 ALA A N 1
ATOM 2292 C CA . ALA A 1 319 ? -20.829 -5.274 9.706 1.00 91.56 319 ALA A CA 1
ATOM 2293 C C . ALA A 1 319 ? -20.699 -4.526 8.368 1.00 91.56 319 ALA A C 1
ATOM 2295 O O . ALA A 1 319 ? -20.208 -5.102 7.405 1.00 91.56 319 ALA A O 1
ATOM 2296 N N . VAL A 1 320 ? -21.074 -3.243 8.320 1.00 90.69 320 VAL A N 1
ATOM 2297 C CA . VAL A 1 320 ? -20.918 -2.394 7.126 1.00 90.69 320 VAL A CA 1
ATOM 2298 C C . VAL A 1 320 ? -19.441 -2.212 6.782 1.00 90.69 320 VAL A C 1
ATOM 2300 O O . VAL A 1 320 ? -19.057 -2.436 5.643 1.00 90.69 320 VAL A O 1
ATOM 2303 N N . ALA A 1 321 ? -18.588 -1.912 7.766 1.00 88.06 321 ALA A N 1
ATOM 2304 C CA . ALA A 1 321 ? -17.140 -1.835 7.562 1.00 88.06 321 ALA A CA 1
ATOM 2305 C C . ALA A 1 321 ? -16.555 -3.149 7.000 1.00 88.06 321 ALA A C 1
ATOM 2307 O O . ALA A 1 321 ? -15.742 -3.138 6.074 1.00 88.06 321 ALA A O 1
ATOM 2308 N N . LEU A 1 322 ? -17.001 -4.295 7.525 1.00 90.31 322 LEU A N 1
ATOM 2309 C CA . LEU A 1 322 ? -16.600 -5.614 7.035 1.00 90.31 322 LEU A CA 1
ATOM 2310 C C . LEU A 1 322 ? -17.014 -5.849 5.573 1.00 90.31 322 LEU A C 1
ATOM 2312 O O . LEU A 1 322 ? -16.218 -6.384 4.797 1.00 90.31 322 LEU A O 1
ATOM 2316 N N . ASP A 1 323 ? -18.234 -5.456 5.213 1.00 92.25 323 ASP A N 1
ATOM 2317 C CA . ASP A 1 323 ? -18.773 -5.574 3.858 1.00 92.25 323 ASP A CA 1
ATOM 2318 C C . ASP A 1 323 ? -18.028 -4.652 2.880 1.00 92.25 323 ASP A C 1
ATOM 2320 O O . ASP A 1 323 ? -17.466 -5.112 1.889 1.00 92.25 323 ASP A O 1
ATOM 2324 N N . GLU A 1 324 ? -17.873 -3.371 3.215 1.00 87.62 324 GLU A N 1
ATOM 2325 C CA . GLU A 1 324 ? -17.132 -2.405 2.396 1.00 87.62 324 GLU A CA 1
ATOM 2326 C C . GLU A 1 324 ? -15.664 -2.814 2.207 1.00 87.62 324 GLU A C 1
ATOM 2328 O O . GLU A 1 324 ? -15.121 -2.725 1.102 1.00 87.62 324 GLU A O 1
ATOM 2333 N N . SER A 1 325 ? -15.010 -3.314 3.262 1.00 86.38 325 SER A N 1
ATOM 2334 C CA . SER A 1 325 ? -13.631 -3.802 3.153 1.00 86.38 325 SER A CA 1
ATOM 2335 C C . SER A 1 325 ? -13.524 -5.043 2.267 1.00 86.38 325 SER A C 1
ATOM 2337 O O . SER A 1 325 ? -12.488 -5.236 1.633 1.00 86.38 325 SER A O 1
ATOM 2339 N N . SER A 1 326 ? -14.573 -5.872 2.194 1.00 86.38 326 SER A N 1
ATOM 2340 C CA . SER A 1 326 ? -14.603 -7.025 1.290 1.00 86.38 326 SER A CA 1
ATOM 2341 C C . SER A 1 326 ? -14.589 -6.582 -0.173 1.00 86.38 326 SER A C 1
ATOM 2343 O O . SER A 1 326 ? -13.722 -7.025 -0.920 1.00 86.38 326 SER A O 1
ATOM 2345 N N . LEU A 1 327 ? -15.423 -5.605 -0.542 1.00 84.56 327 LEU A N 1
ATOM 2346 C CA . LEU A 1 327 ? -15.501 -5.064 -1.903 1.00 84.56 327 LEU A CA 1
ATOM 2347 C C . LEU A 1 327 ? -14.182 -4.421 -2.345 1.00 84.56 327 LEU A C 1
ATOM 2349 O O . LEU A 1 327 ? -13.722 -4.595 -3.475 1.00 84.56 327 LEU A O 1
ATOM 2353 N N . VAL A 1 328 ? -13.553 -3.670 -1.441 1.00 78.19 328 VAL A N 1
ATOM 2354 C CA . VAL A 1 328 ? -12.272 -3.008 -1.709 1.00 78.19 328 VAL A CA 1
ATOM 2355 C C . VAL A 1 328 ? -11.143 -4.027 -1.895 1.00 78.19 328 VAL A C 1
ATOM 2357 O O . VAL A 1 328 ? -10.276 -3.834 -2.749 1.00 78.19 328 VAL A O 1
ATOM 2360 N N . LEU A 1 329 ? -11.155 -5.123 -1.137 1.00 75.94 329 LEU A N 1
ATOM 2361 C CA . LEU A 1 329 ? -10.137 -6.167 -1.247 1.00 75.94 329 LEU A CA 1
ATOM 2362 C C . LEU A 1 329 ? -10.387 -7.116 -2.422 1.00 75.94 329 LEU A C 1
ATOM 2364 O O . LEU A 1 329 ? -9.423 -7.548 -3.040 1.00 75.94 329 LEU A O 1
ATOM 2368 N N . GLU A 1 330 ? -11.634 -7.362 -2.820 1.00 79.75 330 GLU A N 1
ATOM 2369 C CA . GLU A 1 330 ? -11.946 -8.048 -4.083 1.00 79.75 330 GLU A CA 1
ATOM 2370 C C . GLU A 1 330 ? -11.439 -7.257 -5.295 1.00 79.75 330 GLU A C 1
ATOM 2372 O O . GLU A 1 330 ? -10.862 -7.829 -6.225 1.00 79.75 330 GLU A O 1
ATOM 2377 N N . ALA A 1 331 ? -11.573 -5.926 -5.265 1.00 71.69 331 ALA A N 1
ATOM 2378 C CA . ALA A 1 331 ? -10.962 -5.067 -6.275 1.00 71.69 331 ALA A CA 1
ATOM 2379 C C . ALA A 1 331 ? -9.430 -5.216 -6.283 1.00 71.69 331 ALA A C 1
ATOM 2381 O O . ALA A 1 331 ? -8.828 -5.270 -7.354 1.00 71.69 331 ALA A O 1
ATOM 2382 N N . ARG A 1 332 ? -8.795 -5.380 -5.115 1.00 69.25 332 ARG A N 1
ATOM 2383 C CA . ARG A 1 332 ? -7.354 -5.653 -5.013 1.00 69.25 332 ARG A CA 1
ATOM 2384 C C . ARG A 1 332 ? -6.975 -7.041 -5.540 1.00 69.25 332 ARG A C 1
ATOM 2386 O O . ARG A 1 332 ? -6.028 -7.144 -6.303 1.00 69.25 332 ARG A O 1
ATOM 2393 N N . ALA A 1 333 ? -7.744 -8.085 -5.245 1.00 66.81 333 ALA A N 1
ATOM 2394 C CA . ALA A 1 333 ? -7.526 -9.428 -5.795 1.00 66.81 333 ALA A CA 1
ATOM 2395 C C . ALA A 1 333 ? -7.644 -9.463 -7.334 1.00 66.81 333 ALA A C 1
ATOM 2397 O O . ALA A 1 333 ? -7.076 -10.319 -8.009 1.00 66.81 333 ALA A O 1
ATOM 2398 N N . SER A 1 334 ? -8.367 -8.512 -7.939 1.00 61.38 334 SER A N 1
ATOM 2399 C CA . SER A 1 334 ? -8.357 -8.353 -9.397 1.00 61.38 334 SER A CA 1
ATOM 2400 C C . SER A 1 334 ? -7.012 -7.853 -9.946 1.00 61.38 334 SER A C 1
ATOM 2402 O O . SER A 1 334 ? -6.670 -8.230 -11.065 1.00 61.38 334 SER A O 1
ATOM 2404 N N . LEU A 1 335 ? -6.231 -7.097 -9.156 1.00 63.12 335 LEU A N 1
ATOM 2405 C CA . LEU A 1 335 ? -4.864 -6.670 -9.495 1.00 63.12 335 LEU A CA 1
ATOM 2406 C C . LEU A 1 335 ? -3.888 -7.840 -9.517 1.00 63.12 335 LEU A C 1
ATOM 2408 O O . LEU A 1 335 ? -3.023 -7.871 -10.379 1.00 63.12 335 LEU A O 1
ATOM 2412 N N . GLU A 1 336 ? -4.058 -8.818 -8.625 1.00 59.78 336 GLU A N 1
ATOM 2413 C CA . GLU A 1 336 ? -3.210 -10.020 -8.575 1.00 59.78 336 GLU A CA 1
ATOM 2414 C C . GLU A 1 336 ? -3.269 -10.844 -9.863 1.00 59.78 336 GLU A C 1
ATOM 2416 O O . GLU A 1 336 ? -2.360 -11.607 -10.166 1.00 59.78 336 GLU A O 1
ATOM 2421 N N . ARG A 1 337 ? -4.347 -10.689 -10.638 1.00 57.94 337 ARG A N 1
ATOM 2422 C CA . ARG A 1 337 ? -4.502 -11.325 -11.951 1.00 57.94 337 ARG A CA 1
ATOM 2423 C C . ARG A 1 337 ? -3.853 -10.530 -13.081 1.00 57.94 337 ARG A C 1
ATOM 2425 O O . ARG A 1 337 ? -3.840 -11.008 -14.215 1.00 57.94 337 ARG A O 1
ATOM 2432 N N . VAL A 1 338 ? -3.379 -9.313 -12.814 1.00 66.25 338 VAL A N 1
ATOM 2433 C CA . VAL A 1 338 ? -2.713 -8.481 -13.812 1.00 66.25 338 VAL A CA 1
ATOM 2434 C C . VAL A 1 338 ? -1.232 -8.808 -13.803 1.00 66.25 338 VAL A C 1
ATOM 2436 O O . VAL A 1 338 ? -0.471 -8.283 -12.994 1.00 66.25 338 VAL A O 1
ATOM 2439 N N . ASP A 1 339 ? -0.825 -9.641 -14.755 1.00 77.94 339 ASP A N 1
ATOM 2440 C CA . ASP A 1 339 ? 0.574 -9.999 -14.958 1.00 77.94 339 ASP A CA 1
ATOM 2441 C C . ASP A 1 339 ? 1.335 -8.863 -15.667 1.00 77.94 339 ASP A C 1
ATOM 2443 O O . ASP A 1 339 ? 1.683 -8.894 -16.855 1.00 77.94 339 ASP A O 1
ATOM 2447 N N . TRP A 1 340 ? 1.497 -7.763 -14.928 1.00 85.69 340 TRP A N 1
ATOM 2448 C CA . TRP A 1 340 ? 2.259 -6.605 -15.379 1.00 85.69 340 TRP A CA 1
ATOM 2449 C C . TRP A 1 340 ? 3.712 -6.991 -15.640 1.00 85.69 340 TRP A C 1
ATOM 2451 O O . TRP A 1 340 ? 4.310 -6.485 -16.586 1.00 85.69 340 TRP A O 1
ATOM 2461 N N . ALA A 1 341 ? 4.264 -7.879 -14.811 1.00 83.19 341 ALA A N 1
ATOM 2462 C CA . ALA A 1 341 ? 5.636 -8.334 -14.917 1.00 83.19 341 ALA A CA 1
ATOM 2463 C C . ALA A 1 341 ? 5.849 -9.116 -16.218 1.00 83.19 341 ALA A C 1
ATOM 2465 O O . ALA A 1 341 ? 6.733 -8.742 -16.979 1.00 83.19 341 ALA A O 1
ATOM 2466 N N . GLU A 1 342 ? 4.989 -10.073 -16.566 1.00 84.88 342 GLU A N 1
ATOM 2467 C CA . GLU A 1 342 ? 5.060 -10.757 -17.865 1.00 84.88 342 GLU A CA 1
ATOM 2468 C C . GLU A 1 342 ? 4.883 -9.784 -19.036 1.00 84.88 342 GLU A C 1
ATOM 2470 O O . GLU A 1 342 ? 5.585 -9.858 -20.042 1.00 84.88 342 GLU A O 1
ATOM 2475 N N . SER A 1 343 ? 4.006 -8.788 -18.903 1.00 86.00 343 SER A N 1
ATOM 2476 C CA . SER A 1 343 ? 3.854 -7.753 -19.937 1.00 86.00 343 SER A CA 1
ATOM 2477 C C . SER A 1 343 ? 5.114 -6.887 -20.093 1.00 86.00 343 SER A C 1
ATOM 2479 O O . SER A 1 343 ? 5.443 -6.445 -21.197 1.00 86.00 343 SER A O 1
ATOM 2481 N N . ALA A 1 344 ? 5.819 -6.632 -18.989 1.00 84.00 344 ALA A N 1
ATOM 2482 C CA . ALA A 1 344 ? 7.040 -5.841 -18.957 1.00 84.00 344 ALA A CA 1
ATOM 2483 C C . ALA A 1 344 ? 8.264 -6.640 -19.423 1.00 84.00 344 ALA A C 1
ATOM 2485 O O . ALA A 1 344 ? 9.101 -6.092 -20.139 1.00 84.00 344 ALA A O 1
ATOM 2486 N N . PHE A 1 345 ? 8.350 -7.914 -19.036 1.00 80.06 345 PHE A N 1
ATOM 2487 C CA . PHE A 1 345 ? 9.543 -8.751 -19.129 1.00 80.06 345 PHE A CA 1
ATOM 2488 C C . PHE A 1 345 ? 9.429 -9.955 -20.051 1.00 80.06 345 PHE A C 1
ATOM 2490 O O . PHE A 1 345 ? 10.468 -10.494 -20.411 1.00 80.06 345 PHE A O 1
ATOM 2497 N N . GLY A 1 346 ? 8.237 -10.396 -20.447 1.00 76.81 346 GLY A N 1
ATOM 2498 C CA . GLY A 1 346 ? 8.040 -11.657 -21.178 1.00 76.81 346 GLY A CA 1
ATOM 2499 C C . GLY A 1 346 ? 8.809 -11.727 -22.503 1.00 76.81 346 GLY A C 1
ATOM 2500 O O . GLY A 1 346 ? 9.099 -12.800 -23.024 1.00 76.81 346 GLY A O 1
ATOM 2501 N N . SER A 1 347 ? 9.223 -10.577 -23.045 1.00 80.38 347 SER A N 1
ATOM 2502 C CA . SER A 1 347 ? 10.080 -10.478 -24.233 1.00 80.38 347 SER A CA 1
ATOM 2503 C C . SER A 1 347 ? 11.586 -10.361 -23.953 1.00 80.38 347 SER A C 1
ATOM 2505 O O . SER A 1 347 ? 12.367 -10.239 -24.903 1.00 80.38 347 SER A O 1
ATOM 2507 N N . HIS A 1 348 ? 12.007 -10.319 -22.689 1.00 83.31 348 HIS A N 1
ATOM 2508 C CA . HIS A 1 348 ? 13.408 -10.196 -22.295 1.00 83.31 348 HIS A CA 1
ATOM 2509 C C . HIS A 1 348 ? 14.114 -11.542 -22.374 1.00 83.31 348 HIS A C 1
ATOM 2511 O O . HIS A 1 348 ? 13.595 -12.581 -21.975 1.00 83.31 348 HIS A O 1
ATOM 2517 N N . LYS A 1 349 ? 15.356 -11.512 -22.859 1.00 86.38 349 LYS A N 1
ATOM 2518 C CA . LYS A 1 349 ? 16.226 -12.686 -22.819 1.00 86.38 349 LYS A CA 1
ATOM 2519 C C . LYS A 1 349 ? 16.653 -12.949 -21.363 1.00 86.38 349 LYS A C 1
ATOM 2521 O O . LYS A 1 349 ? 17.010 -11.988 -20.674 1.00 86.38 349 LYS A O 1
ATOM 2526 N N . PRO A 1 350 ? 16.677 -14.214 -20.904 1.00 87.00 350 PRO A N 1
ATOM 2527 C CA . PRO A 1 350 ? 17.254 -14.569 -19.609 1.00 87.00 350 PRO A CA 1
ATOM 2528 C C . PRO A 1 350 ? 18.680 -14.023 -19.460 1.00 87.00 350 PRO A C 1
ATOM 2530 O O . PRO A 1 350 ? 19.420 -13.931 -20.443 1.00 87.00 350 PRO A O 1
ATOM 2533 N N . GLY A 1 351 ? 19.065 -13.629 -18.244 1.00 89.12 351 GLY A N 1
ATOM 2534 C CA . GLY A 1 351 ? 20.377 -13.017 -17.997 1.00 89.12 351 GLY A CA 1
ATOM 2535 C C . GLY A 1 351 ? 20.504 -11.545 -18.416 1.00 89.12 351 GLY A C 1
ATOM 2536 O O . GLY A 1 351 ? 21.602 -10.979 -18.354 1.00 89.12 351 GLY A O 1
ATOM 2537 N N . SER A 1 352 ? 19.416 -10.892 -18.841 1.00 91.44 352 SER A N 1
ATOM 2538 C CA . SER A 1 352 ? 19.469 -9.484 -19.249 1.00 91.44 352 SER A CA 1
ATOM 2539 C C . SER A 1 352 ? 19.910 -8.558 -18.108 1.00 91.44 352 SER A C 1
ATOM 2541 O O . SER A 1 352 ? 19.549 -8.759 -16.947 1.00 91.44 352 SER A O 1
ATOM 2543 N N . LEU A 1 353 ? 20.730 -7.554 -18.419 1.00 94.25 353 LEU A N 1
ATOM 2544 C CA . LEU A 1 353 ? 20.981 -6.436 -17.514 1.00 94.25 353 LEU A CA 1
ATOM 2545 C C . LEU A 1 353 ? 19.940 -5.359 -17.780 1.00 94.25 353 LEU A C 1
ATOM 2547 O O . LEU A 1 353 ? 19.921 -4.798 -18.871 1.00 94.25 353 LEU A O 1
ATOM 2551 N N . VAL A 1 354 ? 19.121 -5.034 -16.787 1.00 93.06 354 VAL A N 1
ATOM 2552 C CA . VAL A 1 354 ? 18.218 -3.888 -16.848 1.00 93.06 354 VAL A CA 1
ATOM 2553 C C . VAL A 1 354 ? 18.923 -2.667 -16.269 1.00 93.06 354 VAL A C 1
ATOM 2555 O O . VAL A 1 354 ? 19.410 -2.690 -15.139 1.00 93.06 354 VAL A O 1
ATOM 2558 N N . VAL A 1 355 ? 18.977 -1.588 -17.041 1.00 93.81 355 VAL A N 1
ATOM 2559 C CA . VAL A 1 355 ? 19.607 -0.321 -16.673 1.00 93.81 355 VAL A CA 1
ATOM 2560 C C . VAL A 1 355 ? 18.539 0.768 -16.661 1.00 93.81 355 VAL A C 1
ATOM 2562 O O . VAL A 1 355 ? 17.820 0.960 -17.644 1.00 93.81 355 VAL A O 1
ATOM 2565 N N . THR A 1 356 ? 18.411 1.483 -15.544 1.00 91.94 356 THR A N 1
ATOM 2566 C CA . THR A 1 356 ? 17.410 2.550 -15.400 1.00 91.94 356 THR A CA 1
ATOM 2567 C C . THR A 1 356 ? 17.905 3.678 -14.502 1.00 91.94 356 THR A C 1
ATOM 2569 O O . THR A 1 356 ? 18.532 3.445 -13.467 1.00 91.94 356 THR A O 1
ATOM 2572 N N . GLU A 1 357 ? 17.597 4.913 -14.893 1.00 90.50 357 GLU A N 1
ATOM 2573 C CA . GLU A 1 357 ? 17.758 6.113 -14.063 1.00 90.50 357 GLU A CA 1
ATOM 2574 C C . GLU A 1 357 ? 16.515 6.399 -13.213 1.00 90.50 357 GLU A C 1
ATOM 2576 O O . GLU A 1 357 ? 16.570 7.221 -12.302 1.00 90.50 357 GLU A O 1
ATOM 2581 N N . ASP A 1 358 ? 15.391 5.724 -13.473 1.00 87.75 358 ASP A N 1
ATOM 2582 C CA . ASP A 1 358 ? 14.150 5.973 -12.749 1.00 87.75 358 ASP A CA 1
ATOM 2583 C C . ASP A 1 358 ? 14.067 5.112 -11.475 1.00 87.75 358 ASP A C 1
ATOM 2585 O O . ASP A 1 358 ? 13.916 3.885 -11.563 1.00 87.75 358 ASP A O 1
ATOM 2589 N N . PRO A 1 359 ? 14.103 5.727 -10.277 1.00 86.62 359 PRO A N 1
ATOM 2590 C CA . PRO A 1 359 ? 14.031 4.994 -9.020 1.00 86.62 359 PRO A CA 1
ATOM 2591 C C . PRO A 1 359 ? 12.679 4.308 -8.797 1.00 86.62 359 PRO A C 1
ATOM 2593 O O . PRO A 1 359 ? 12.620 3.317 -8.071 1.00 86.62 359 PRO A O 1
ATOM 2596 N N . VAL A 1 360 ? 11.591 4.799 -9.401 1.00 84.44 360 VAL A N 1
ATOM 2597 C CA . VAL A 1 360 ? 10.267 4.162 -9.296 1.00 84.44 360 VAL A CA 1
ATOM 2598 C C . VAL A 1 360 ? 10.264 2.851 -10.074 1.00 84.44 360 VAL A C 1
ATOM 2600 O O . VAL A 1 360 ? 9.875 1.817 -9.539 1.00 84.44 360 VAL A O 1
ATOM 2603 N N . VAL A 1 361 ? 10.775 2.882 -11.307 1.00 86.56 361 VAL A N 1
ATOM 2604 C CA . VAL A 1 361 ? 10.916 1.691 -12.150 1.00 86.56 361 VAL A CA 1
ATOM 2605 C C . VAL A 1 361 ? 11.859 0.690 -11.492 1.00 86.56 361 VAL A C 1
ATOM 2607 O O . VAL A 1 361 ? 11.506 -0.475 -11.375 1.00 86.56 361 VAL A O 1
ATOM 2610 N N . ALA A 1 362 ? 13.017 1.131 -10.992 1.00 88.38 362 ALA A N 1
ATOM 2611 C CA . ALA A 1 362 ? 13.957 0.250 -10.302 1.00 88.38 362 ALA A CA 1
ATOM 2612 C C . ALA A 1 362 ? 13.327 -0.478 -9.107 1.00 88.38 362 ALA A C 1
ATOM 2614 O O . ALA A 1 362 ? 13.513 -1.682 -8.959 1.00 88.38 362 ALA A O 1
ATOM 2615 N N . ARG A 1 363 ? 12.547 0.222 -8.273 1.00 85.94 363 ARG A N 1
ATOM 2616 C CA . ARG A 1 363 ? 11.842 -0.418 -7.153 1.00 85.94 363 ARG A CA 1
ATOM 2617 C C . ARG A 1 363 ? 10.823 -1.443 -7.632 1.00 85.94 363 ARG A C 1
ATOM 2619 O O . ARG A 1 363 ? 10.808 -2.539 -7.084 1.00 85.94 363 ARG A O 1
ATOM 2626 N N . ARG A 1 364 ? 10.051 -1.124 -8.674 1.00 86.62 364 ARG A N 1
ATOM 2627 C CA . ARG A 1 364 ? 9.090 -2.062 -9.268 1.00 86.62 364 ARG A CA 1
ATOM 2628 C C . ARG A 1 364 ? 9.763 -3.315 -9.814 1.00 86.62 364 ARG A C 1
ATOM 2630 O O . ARG A 1 364 ? 9.278 -4.417 -9.598 1.00 86.62 364 ARG A O 1
ATOM 2637 N N . LEU A 1 365 ? 10.896 -3.145 -10.490 1.00 85.69 365 LEU A N 1
ATOM 2638 C CA . LEU A 1 365 ? 11.702 -4.246 -11.014 1.00 85.69 365 LEU A CA 1
ATOM 2639 C C . LEU A 1 365 ? 12.165 -5.178 -9.889 1.00 85.69 365 LEU A C 1
ATOM 2641 O O . LEU A 1 365 ? 11.948 -6.384 -9.955 1.00 85.69 365 LEU A O 1
ATOM 2645 N N . VAL A 1 366 ? 12.759 -4.611 -8.835 1.00 85.88 366 VAL A N 1
ATOM 2646 C CA . VAL A 1 366 ? 13.215 -5.385 -7.672 1.00 85.88 366 VAL A CA 1
ATOM 2647 C C . VAL A 1 366 ? 12.041 -6.081 -6.992 1.00 85.88 366 VAL A C 1
ATOM 2649 O O . VAL A 1 366 ? 12.158 -7.247 -6.634 1.00 85.88 366 VAL A O 1
ATOM 2652 N N . ALA A 1 367 ? 10.913 -5.391 -6.834 1.00 83.31 367 ALA A N 1
ATOM 2653 C CA . ALA A 1 367 ? 9.716 -5.949 -6.226 1.00 83.31 367 ALA A CA 1
ATOM 2654 C C . ALA A 1 367 ? 9.185 -7.166 -6.997 1.00 83.31 367 ALA A C 1
ATOM 2656 O O . ALA A 1 367 ? 9.048 -8.238 -6.408 1.00 83.31 367 ALA A O 1
ATOM 2657 N N . ALA A 1 368 ? 9.036 -7.041 -8.318 1.00 82.69 368 ALA A N 1
ATOM 2658 C CA . ALA A 1 368 ? 8.629 -8.143 -9.187 1.00 82.69 368 ALA A CA 1
ATOM 2659 C C . ALA A 1 368 ? 9.598 -9.336 -9.100 1.00 82.69 368 ALA A C 1
ATOM 2661 O O . ALA A 1 368 ? 9.179 -10.486 -9.005 1.00 82.69 368 ALA A O 1
ATOM 2662 N N . TRP A 1 369 ? 10.911 -9.088 -9.055 1.00 83.50 369 TRP A N 1
ATOM 2663 C CA . TRP A 1 369 ? 11.906 -10.160 -8.928 1.00 83.50 369 TRP A CA 1
ATOM 2664 C C . TRP A 1 369 ? 11.851 -10.879 -7.585 1.00 83.50 369 TRP A C 1
ATOM 2666 O O . TRP A 1 369 ? 12.013 -12.095 -7.525 1.00 83.50 369 TRP A O 1
ATOM 2676 N N . LEU A 1 370 ? 11.597 -10.145 -6.506 1.00 80.06 370 LEU A N 1
ATOM 2677 C CA . LEU A 1 370 ? 11.423 -10.717 -5.172 1.00 80.06 370 LEU A CA 1
ATOM 2678 C C . LEU A 1 370 ? 10.102 -11.478 -5.026 1.00 80.06 370 LEU A C 1
ATOM 2680 O O . LEU A 1 370 ? 10.021 -12.397 -4.207 1.00 80.06 370 LEU A O 1
ATOM 2684 N N . ALA A 1 371 ? 9.083 -11.098 -5.798 1.00 76.75 371 ALA A N 1
ATOM 2685 C CA . ALA A 1 371 ? 7.829 -11.833 -5.910 1.00 76.75 371 ALA A CA 1
ATOM 2686 C C . ALA A 1 371 ? 7.985 -13.140 -6.709 1.00 76.75 371 ALA A C 1
ATOM 2688 O O . ALA A 1 371 ? 7.220 -14.074 -6.487 1.00 76.75 371 ALA A O 1
ATOM 2689 N N . GLY A 1 372 ? 9.029 -13.241 -7.540 1.00 77.06 372 GLY A N 1
ATOM 2690 C CA . GLY A 1 372 ? 9.285 -14.386 -8.416 1.00 77.06 372 GLY A CA 1
ATOM 2691 C C . GLY A 1 372 ? 8.781 -14.192 -9.847 1.00 77.06 372 GLY A C 1
ATOM 2692 O O . GLY A 1 372 ? 8.937 -15.095 -10.660 1.00 77.06 372 GLY A O 1
ATOM 2693 N N . ASP A 1 373 ? 8.258 -13.011 -10.175 1.00 77.25 373 ASP A N 1
ATOM 2694 C CA . ASP A 1 373 ? 7.672 -12.685 -11.483 1.00 77.25 373 ASP A CA 1
ATOM 2695 C C . ASP A 1 373 ? 8.725 -12.145 -12.480 1.00 77.25 373 ASP A C 1
ATOM 2697 O O . ASP A 1 373 ? 8.417 -11.548 -13.510 1.00 77.25 373 ASP A O 1
ATOM 2701 N N . GLY A 1 374 ? 10.008 -12.284 -12.139 1.00 73.88 374 GLY A N 1
ATOM 2702 C CA . GLY A 1 374 ? 11.137 -11.771 -12.905 1.00 73.88 374 GLY A CA 1
ATOM 2703 C C . GLY A 1 374 ? 11.752 -12.777 -13.873 1.00 73.88 374 GLY A C 1
ATOM 2704 O O . GLY A 1 374 ? 11.832 -13.958 -13.541 1.00 73.88 374 GLY A O 1
ATOM 2705 N N . PRO A 1 375 ? 12.311 -12.326 -15.012 1.00 72.44 375 PRO A N 1
ATOM 2706 C CA . PRO A 1 375 ? 13.112 -13.184 -15.874 1.00 72.44 375 PRO A CA 1
ATOM 2707 C C . PRO A 1 375 ? 14.336 -13.707 -15.115 1.00 72.44 375 PRO A C 1
ATOM 2709 O O . PRO A 1 375 ? 15.123 -12.928 -14.563 1.00 72.44 375 PRO A O 1
ATOM 2712 N N . GLU A 1 376 ? 14.510 -15.029 -15.126 1.00 71.00 376 GLU A N 1
ATOM 2713 C CA . GLU A 1 376 ? 15.592 -15.713 -14.420 1.00 71.00 376 GLU A CA 1
ATOM 2714 C C . GLU A 1 376 ? 16.970 -15.105 -14.745 1.00 71.00 376 GLU A C 1
ATOM 2716 O O . GLU A 1 376 ? 17.276 -14.735 -15.886 1.00 71.00 376 GLU A O 1
ATOM 2721 N N . ALA A 1 377 ? 17.810 -14.997 -13.710 1.00 66.19 377 ALA A N 1
ATOM 2722 C CA . ALA A 1 377 ? 19.186 -14.495 -13.776 1.00 66.19 377 ALA A CA 1
ATOM 2723 C C . ALA A 1 377 ? 19.364 -13.051 -14.298 1.00 66.19 377 ALA A C 1
ATOM 2725 O O . ALA A 1 377 ? 20.487 -12.646 -14.605 1.00 66.19 377 ALA A O 1
ATOM 2726 N N . SER A 1 378 ? 18.296 -12.254 -14.391 1.00 83.50 378 SER A N 1
ATOM 2727 C CA . SER A 1 378 ? 18.423 -10.841 -14.764 1.00 83.50 378 SER A CA 1
ATOM 2728 C C . SER A 1 378 ? 19.027 -10.013 -13.626 1.00 83.50 378 SER A C 1
ATOM 2730 O O . SER A 1 378 ? 18.785 -10.274 -12.449 1.00 83.50 378 SER A O 1
ATOM 2732 N N . ALA A 1 379 ? 19.833 -9.013 -13.984 1.00 90.31 379 ALA A N 1
ATOM 2733 C CA . ALA A 1 379 ? 20.464 -8.096 -13.034 1.00 90.31 379 ALA A CA 1
ATOM 2734 C C . ALA A 1 379 ? 19.927 -6.676 -13.226 1.00 90.31 379 ALA A C 1
ATOM 2736 O O . ALA A 1 379 ? 19.572 -6.302 -14.343 1.00 90.31 379 ALA A O 1
ATOM 2737 N N . LEU A 1 380 ? 19.883 -5.874 -12.160 1.00 91.62 380 LEU A N 1
ATOM 2738 C CA . LEU A 1 380 ? 19.475 -4.466 -12.213 1.00 91.62 380 LEU A CA 1
ATOM 2739 C C . LEU A 1 380 ? 20.642 -3.573 -11.833 1.00 91.62 380 LEU A C 1
ATOM 2741 O O . LEU A 1 380 ? 21.173 -3.678 -10.728 1.00 91.62 380 LEU A O 1
ATOM 2745 N N . LEU A 1 381 ? 20.959 -2.624 -12.707 1.00 94.00 381 LEU A N 1
ATOM 2746 C CA . LEU A 1 381 ? 21.901 -1.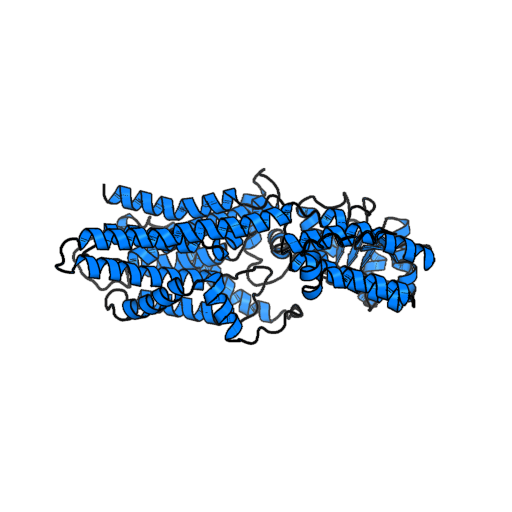558 -12.413 1.00 94.00 381 LEU A CA 1
ATOM 2747 C C . LEU A 1 381 ? 21.158 -0.214 -12.278 1.00 94.00 381 LEU A C 1
ATOM 2749 O O . LEU A 1 381 ? 20.782 0.384 -13.292 1.00 94.00 381 LEU A O 1
ATOM 2753 N N . PRO A 1 382 ? 20.925 0.275 -11.042 1.00 91.56 382 PRO A N 1
ATOM 2754 C CA . PRO A 1 382 ? 20.266 1.556 -10.803 1.00 91.56 382 PRO A CA 1
ATOM 2755 C C . PRO A 1 382 ? 21.243 2.711 -11.057 1.00 91.56 382 PRO A C 1
ATOM 2757 O O . PRO A 1 382 ? 22.130 2.981 -10.248 1.00 91.56 382 PRO A O 1
ATOM 2760 N N . LEU A 1 383 ? 21.079 3.433 -12.163 1.00 91.12 383 LEU A N 1
ATOM 2761 C CA . LEU A 1 383 ? 21.993 4.524 -12.518 1.00 91.12 383 LEU A CA 1
ATOM 2762 C C . LEU A 1 383 ? 21.860 5.750 -11.608 1.00 91.12 383 LEU A C 1
ATOM 2764 O O . LEU A 1 383 ? 22.823 6.491 -11.432 1.00 91.12 383 LEU A O 1
ATOM 2768 N N . TYR A 1 384 ? 20.701 5.935 -10.973 1.00 88.25 384 TYR A N 1
ATOM 2769 C CA . TYR A 1 384 ? 20.488 7.010 -9.997 1.00 88.25 384 TYR A CA 1
ATOM 2770 C C . TYR A 1 384 ? 21.231 6.786 -8.667 1.00 88.25 384 TYR A C 1
ATOM 2772 O O . TYR A 1 384 ? 21.357 7.722 -7.881 1.00 88.25 384 TYR A O 1
ATOM 2780 N N . ASP A 1 385 ? 21.699 5.561 -8.390 1.00 88.50 385 ASP A N 1
ATOM 2781 C CA . ASP A 1 385 ? 22.403 5.194 -7.153 1.00 88.50 385 ASP A CA 1
ATOM 2782 C C . ASP A 1 385 ? 23.543 4.200 -7.434 1.00 88.50 385 ASP A C 1
ATOM 2784 O O . ASP A 1 385 ? 23.611 3.095 -6.891 1.00 88.50 385 ASP A O 1
ATOM 2788 N N . ILE A 1 386 ? 24.474 4.603 -8.302 1.00 88.94 386 ILE A N 1
ATOM 2789 C CA . ILE A 1 386 ? 25.664 3.807 -8.664 1.00 88.94 386 ILE A CA 1
ATOM 2790 C C . ILE A 1 386 ? 26.564 3.532 -7.455 1.00 88.94 386 ILE A C 1
ATOM 2792 O O . ILE A 1 386 ? 27.241 2.506 -7.375 1.00 88.94 386 ILE A O 1
ATOM 2796 N N . GLY A 1 387 ? 26.559 4.443 -6.483 1.00 86.06 387 GLY A N 1
ATOM 2797 C CA . GLY A 1 387 ? 27.243 4.259 -5.212 1.00 86.06 387 GLY A CA 1
ATOM 2798 C C . GLY A 1 387 ? 26.508 3.318 -4.258 1.00 86.06 387 GLY A C 1
ATOM 2799 O O . GLY A 1 387 ? 27.069 2.996 -3.214 1.00 86.06 387 GLY A O 1
ATOM 2800 N N . GLY A 1 388 ? 25.291 2.882 -4.569 1.00 85.56 388 GLY A N 1
ATOM 2801 C CA . GLY A 1 388 ? 24.425 2.108 -3.690 1.00 85.56 388 GLY A CA 1
ATOM 2802 C C . GLY A 1 388 ? 24.851 0.657 -3.495 1.00 85.56 388 GLY A C 1
ATOM 2803 O O . GLY A 1 388 ? 25.696 0.111 -4.204 1.00 85.56 388 GLY A O 1
ATOM 2804 N N . ARG A 1 389 ? 24.227 -0.017 -2.520 1.00 84.25 389 ARG A N 1
ATOM 2805 C CA . ARG A 1 389 ? 24.491 -1.442 -2.239 1.00 84.25 389 ARG A CA 1
ATOM 2806 C C . ARG A 1 389 ? 24.178 -2.342 -3.434 1.00 84.25 389 ARG A C 1
ATOM 2808 O O . ARG A 1 389 ? 24.948 -3.258 -3.697 1.00 84.25 389 ARG A O 1
ATOM 2815 N N . MET A 1 390 ? 23.086 -2.065 -4.148 1.00 83.50 390 MET A N 1
ATOM 2816 C CA . MET A 1 390 ? 22.657 -2.856 -5.305 1.00 83.50 390 MET A CA 1
ATOM 2817 C C . MET A 1 390 ? 23.659 -2.749 -6.460 1.00 83.50 390 MET A C 1
ATOM 2819 O O . MET A 1 390 ? 24.174 -3.766 -6.909 1.00 83.50 390 MET A O 1
ATOM 2823 N N . ALA A 1 391 ? 24.029 -1.527 -6.858 1.00 87.69 391 ALA A N 1
ATOM 2824 C CA . ALA A 1 391 ? 25.026 -1.307 -7.904 1.00 87.69 391 ALA A CA 1
ATOM 2825 C C . ALA A 1 391 ? 26.401 -1.899 -7.544 1.00 87.69 391 ALA A C 1
ATOM 2827 O O . ALA A 1 391 ? 27.039 -2.530 -8.383 1.00 87.69 391 ALA A O 1
ATOM 2828 N N . ARG A 1 392 ? 26.845 -1.773 -6.282 1.00 89.31 392 ARG A N 1
ATOM 2829 C CA . ARG A 1 392 ? 28.095 -2.402 -5.817 1.00 89.31 392 ARG A CA 1
ATOM 2830 C C . ARG A 1 392 ? 28.043 -3.926 -5.854 1.00 89.31 392 ARG A C 1
ATOM 2832 O O . ARG A 1 392 ? 29.041 -4.537 -6.214 1.00 89.31 392 ARG A O 1
ATOM 2839 N N . ALA A 1 393 ? 26.924 -4.532 -5.456 1.00 89.06 393 ALA A N 1
ATOM 2840 C CA . ALA A 1 393 ? 26.768 -5.983 -5.482 1.00 89.06 393 ALA A CA 1
ATOM 2841 C C . ALA A 1 393 ? 26.831 -6.518 -6.918 1.00 89.06 393 ALA A C 1
ATOM 2843 O O . ALA A 1 393 ? 27.508 -7.512 -7.159 1.00 89.06 393 ALA A O 1
ATOM 2844 N N . GLU A 1 394 ? 26.200 -5.831 -7.874 1.00 90.75 394 GLU A N 1
ATOM 2845 C CA . GLU A 1 394 ? 26.307 -6.192 -9.291 1.00 90.75 394 GLU A CA 1
ATOM 2846 C C . GLU A 1 394 ? 27.719 -5.983 -9.837 1.00 90.75 394 GLU A C 1
ATOM 2848 O O . GLU A 1 394 ? 28.254 -6.867 -10.494 1.00 90.75 394 GLU A O 1
ATOM 2853 N N . LEU A 1 395 ? 28.385 -4.879 -9.490 1.00 92.69 395 LEU A N 1
ATOM 2854 C CA . LEU A 1 395 ? 29.770 -4.636 -9.903 1.00 92.69 395 LEU A CA 1
ATOM 2855 C C . LEU A 1 395 ? 30.753 -5.678 -9.344 1.00 92.69 395 LEU A C 1
ATOM 2857 O O . LEU A 1 395 ? 31.758 -5.978 -9.977 1.00 92.69 395 LEU A O 1
ATOM 2861 N N . GLN A 1 396 ? 30.479 -6.226 -8.157 1.00 93.94 396 GLN A N 1
ATOM 2862 C CA . GLN A 1 396 ? 31.260 -7.324 -7.577 1.00 93.94 396 GLN A CA 1
ATOM 2863 C C . GLN A 1 396 ? 31.011 -8.664 -8.277 1.00 93.94 396 GLN A C 1
ATOM 2865 O O . GLN A 1 396 ? 31.875 -9.537 -8.230 1.00 93.94 396 GLN A O 1
ATOM 2870 N N . ARG A 1 397 ? 29.832 -8.844 -8.883 1.00 92.44 397 ARG A N 1
ATOM 2871 C CA . ARG A 1 397 ? 29.466 -10.053 -9.631 1.00 92.44 397 ARG A CA 1
ATOM 2872 C C . ARG A 1 397 ? 29.962 -10.009 -11.073 1.00 92.44 397 ARG A C 1
ATOM 2874 O O . ARG A 1 397 ? 30.333 -11.049 -11.603 1.00 92.44 397 ARG A O 1
ATOM 2881 N N . ASP A 1 398 ? 29.953 -8.830 -11.688 1.00 93.75 398 ASP A N 1
ATOM 2882 C CA . ASP A 1 398 ? 30.215 -8.638 -13.112 1.00 93.75 398 ASP A CA 1
ATOM 2883 C C . ASP A 1 398 ? 31.180 -7.462 -13.347 1.00 93.75 398 ASP A C 1
ATOM 2885 O O . ASP A 1 398 ? 30.806 -6.285 -13.385 1.00 93.75 398 ASP A O 1
ATOM 2889 N N . ASP A 1 399 ? 32.457 -7.797 -13.543 1.00 93.00 399 ASP A N 1
ATOM 2890 C CA . ASP A 1 399 ? 33.515 -6.822 -13.817 1.00 93.00 399 ASP A CA 1
ATOM 2891 C C . ASP A 1 399 ? 33.332 -6.097 -15.163 1.00 93.00 399 ASP A C 1
ATOM 2893 O O . ASP A 1 399 ? 33.887 -5.005 -15.350 1.00 93.00 399 ASP A O 1
ATOM 2897 N N . ALA A 1 400 ? 32.526 -6.642 -16.086 1.00 94.56 400 ALA A N 1
ATOM 2898 C CA . ALA A 1 400 ? 32.225 -5.992 -17.360 1.00 94.56 400 ALA A CA 1
ATOM 2899 C C . ALA A 1 400 ? 31.380 -4.718 -17.183 1.00 94.56 400 ALA A C 1
ATOM 2901 O O . ALA A 1 400 ? 31.330 -3.889 -18.090 1.00 94.56 400 ALA A O 1
ATOM 2902 N N . LEU A 1 401 ? 30.783 -4.500 -16.003 1.00 95.75 401 LEU A N 1
ATOM 2903 C CA . LEU A 1 401 ? 30.041 -3.279 -15.675 1.00 95.75 401 LEU A CA 1
ATOM 2904 C C . LEU A 1 401 ? 30.947 -2.077 -15.369 1.00 95.75 401 LEU A C 1
ATOM 2906 O O . LEU A 1 401 ? 30.475 -0.938 -15.375 1.00 95.75 401 LEU A O 1
ATOM 2910 N N . ARG A 1 402 ? 32.250 -2.283 -15.116 1.00 95.06 402 ARG A N 1
ATOM 2911 C CA . ARG A 1 402 ? 33.178 -1.206 -14.717 1.00 95.06 402 ARG A CA 1
ATOM 2912 C C . ARG A 1 402 ? 33.250 -0.039 -15.711 1.00 95.06 402 ARG A C 1
ATOM 2914 O O . ARG A 1 402 ? 33.207 1.100 -15.244 1.00 95.06 402 ARG A O 1
ATOM 2921 N N . PRO A 1 403 ? 33.355 -0.248 -17.041 1.00 94.69 403 PRO A N 1
ATOM 2922 C CA . PRO A 1 403 ? 33.366 0.856 -17.999 1.00 94.69 403 PRO A CA 1
ATOM 2923 C C . PRO A 1 403 ? 32.069 1.664 -17.954 1.00 94.69 403 PRO A C 1
ATOM 2925 O O . PRO A 1 403 ? 32.119 2.888 -17.958 1.00 94.69 403 PRO A O 1
ATOM 2928 N N . LEU A 1 404 ? 30.927 0.986 -17.829 1.00 94.19 404 LEU A N 1
ATOM 2929 C CA . LEU A 1 404 ? 29.614 1.620 -17.759 1.00 94.19 404 LEU A CA 1
ATOM 2930 C C . LEU A 1 404 ? 29.472 2.463 -16.484 1.00 94.19 404 LEU A C 1
ATOM 2932 O O . LEU A 1 404 ? 29.139 3.643 -16.555 1.00 94.19 404 LEU A O 1
ATOM 2936 N N . VAL A 1 405 ? 29.807 1.889 -15.325 1.00 94.62 405 VAL A N 1
ATOM 2937 C CA . VAL A 1 405 ? 29.813 2.594 -14.033 1.00 94.62 405 VAL A CA 1
ATOM 2938 C C . VAL A 1 405 ? 30.738 3.810 -14.069 1.00 94.62 405 VAL A C 1
ATOM 2940 O O . VAL A 1 405 ? 30.367 4.884 -13.592 1.00 94.62 405 VAL A O 1
ATOM 2943 N N . ARG A 1 406 ? 31.931 3.668 -14.655 1.00 94.56 406 ARG A N 1
ATOM 2944 C CA . ARG A 1 406 ? 32.886 4.768 -14.809 1.00 94.56 406 ARG A CA 1
ATOM 2945 C C . ARG A 1 406 ? 32.305 5.893 -15.663 1.00 94.56 406 ARG A C 1
ATOM 2947 O O . ARG A 1 406 ? 32.399 7.045 -15.256 1.00 94.56 406 ARG A O 1
ATOM 2954 N N . ASP A 1 407 ? 31.722 5.571 -16.811 1.00 94.06 407 ASP A N 1
ATOM 2955 C CA . ASP A 1 407 ? 31.193 6.574 -17.735 1.00 94.06 407 ASP A CA 1
ATOM 2956 C C . ASP A 1 407 ? 30.050 7.369 -17.088 1.00 94.06 407 ASP A C 1
ATOM 2958 O O . ASP A 1 407 ? 30.090 8.597 -17.097 1.00 94.06 407 ASP A O 1
ATOM 2962 N N . VAL A 1 408 ? 29.118 6.712 -16.391 1.00 92.94 408 VAL A N 1
ATOM 2963 C CA . VAL A 1 408 ? 28.060 7.440 -15.670 1.00 92.94 408 VAL A CA 1
ATOM 2964 C C . VAL A 1 408 ? 28.616 8.231 -14.482 1.00 92.94 408 VAL A C 1
ATOM 2966 O O . VAL A 1 408 ? 28.171 9.345 -14.234 1.00 92.94 408 VAL A O 1
ATOM 2969 N N . THR A 1 409 ? 29.630 7.725 -13.775 1.00 92.69 409 THR A N 1
ATOM 2970 C CA . THR A 1 409 ? 30.244 8.461 -12.652 1.00 92.69 409 THR A CA 1
ATOM 2971 C C . THR A 1 409 ? 31.000 9.711 -13.116 1.00 92.69 409 THR A C 1
ATOM 2973 O O . THR A 1 409 ? 30.984 10.725 -12.424 1.00 92.69 409 THR A O 1
ATOM 2976 N N . LEU A 1 410 ? 31.685 9.645 -14.262 1.00 93.69 410 LEU A N 1
ATOM 2977 C CA . LEU A 1 410 ? 32.522 10.739 -14.766 1.00 93.69 410 LEU A CA 1
ATOM 2978 C C . LEU A 1 410 ? 31.754 11.728 -15.651 1.00 93.69 410 LEU A C 1
ATOM 2980 O O . LEU A 1 410 ? 32.013 12.926 -15.586 1.00 93.69 410 LEU A O 1
ATOM 2984 N N . VAL A 1 411 ? 30.852 11.228 -16.496 1.00 92.62 411 VAL A N 1
ATOM 2985 C CA . VAL A 1 411 ? 30.152 12.007 -17.533 1.00 92.62 411 VAL A CA 1
ATOM 2986 C C . VAL A 1 411 ? 28.690 12.262 -17.158 1.00 92.62 411 VAL A C 1
ATOM 2988 O O . VAL A 1 411 ? 28.092 13.216 -17.645 1.00 92.62 411 VAL A O 1
ATOM 2991 N N . GLY A 1 412 ? 28.108 11.443 -16.280 1.00 89.06 412 GLY A N 1
ATOM 2992 C CA . GLY A 1 412 ? 26.687 11.518 -15.926 1.00 89.06 412 GLY A CA 1
ATOM 2993 C C . GLY A 1 412 ? 25.752 10.851 -16.938 1.00 89.06 412 GLY A C 1
ATOM 2994 O O . GLY A 1 412 ? 24.541 10.989 -16.808 1.00 89.06 412 GLY A O 1
ATOM 2995 N N . ALA A 1 413 ? 26.288 10.146 -17.940 1.00 91.06 413 ALA A N 1
ATOM 2996 C CA . ALA A 1 413 ? 25.513 9.491 -18.993 1.00 91.06 413 ALA A CA 1
ATOM 2997 C C . ALA A 1 413 ? 26.192 8.203 -19.483 1.00 91.06 413 ALA A C 1
ATOM 2999 O O . ALA A 1 413 ? 27.403 8.022 -19.332 1.00 91.06 413 ALA A O 1
ATOM 3000 N N . LEU A 1 414 ? 25.405 7.310 -20.088 1.00 93.38 414 LEU A N 1
ATOM 3001 C CA . LEU A 1 414 ? 25.918 6.108 -20.747 1.00 93.38 414 LEU A CA 1
ATOM 3002 C C . LEU A 1 414 ? 26.598 6.457 -22.077 1.00 93.38 414 LEU A C 1
ATOM 3004 O O . LEU A 1 414 ? 26.119 7.318 -22.815 1.00 93.38 414 LEU A O 1
ATOM 3008 N N . SER A 1 415 ? 27.679 5.746 -22.408 1.00 93.56 415 SER A N 1
ATOM 3009 C CA . SER A 1 415 ? 28.334 5.836 -23.717 1.00 93.56 415 SER A CA 1
ATOM 3010 C C . SER A 1 415 ? 27.977 4.643 -24.612 1.00 93.56 415 SER A C 1
ATOM 3012 O O . SER A 1 415 ? 27.800 3.519 -24.133 1.00 93.56 415 SER A O 1
ATOM 3014 N N . GLU A 1 416 ? 27.926 4.875 -25.929 1.00 94.69 416 GLU A N 1
ATOM 3015 C CA . GLU A 1 416 ? 27.737 3.824 -26.950 1.00 94.69 416 GLU A CA 1
ATOM 3016 C C . GLU A 1 416 ? 28.824 2.750 -26.859 1.00 94.69 416 GLU A C 1
ATOM 3018 O O . GLU A 1 416 ? 28.538 1.561 -26.956 1.00 94.69 416 GLU A O 1
ATOM 3023 N N . LEU A 1 417 ? 30.067 3.147 -26.569 1.00 94.38 417 LEU A N 1
ATOM 3024 C CA . LEU A 1 417 ? 31.183 2.215 -26.427 1.00 94.38 417 LEU A CA 1
ATOM 3025 C C . LEU A 1 417 ? 31.016 1.282 -25.219 1.00 94.38 417 LEU A C 1
ATOM 3027 O O . LEU A 1 417 ? 31.285 0.086 -25.332 1.00 94.38 417 LEU A O 1
ATOM 3031 N N . ALA A 1 418 ? 30.617 1.811 -24.058 1.00 94.56 418 ALA A N 1
ATOM 3032 C CA . ALA A 1 418 ? 30.437 0.998 -22.858 1.00 94.56 418 ALA A CA 1
ATOM 3033 C C . ALA A 1 418 ? 29.249 0.041 -23.000 1.00 94.56 418 ALA A C 1
ATOM 3035 O O . ALA A 1 418 ? 29.373 -1.132 -22.648 1.00 94.56 418 ALA A O 1
ATOM 3036 N N . LEU A 1 419 ? 28.131 0.518 -23.559 1.00 94.81 419 LEU A N 1
ATOM 3037 C CA . LEU A 1 419 ? 26.964 -0.320 -23.834 1.00 94.81 419 LEU A CA 1
ATOM 3038 C C . LEU A 1 419 ? 27.246 -1.368 -24.912 1.00 94.81 419 LEU A C 1
ATOM 3040 O O . LEU A 1 419 ? 26.868 -2.518 -24.729 1.00 94.81 419 LEU A O 1
ATOM 3044 N N . GLY A 1 420 ? 27.963 -1.012 -25.981 1.00 95.31 420 GLY A N 1
ATOM 3045 C CA . GLY A 1 420 ? 28.385 -1.942 -27.030 1.00 95.31 420 GLY A CA 1
ATOM 3046 C C . GLY A 1 420 ? 29.207 -3.104 -26.481 1.00 95.31 420 GLY A C 1
ATOM 3047 O O . GLY A 1 420 ? 28.833 -4.257 -26.665 1.00 95.31 420 GLY A O 1
ATOM 3048 N N . LYS A 1 421 ? 30.261 -2.802 -25.712 1.00 94.75 421 LYS A N 1
ATOM 3049 C CA . LYS A 1 421 ? 31.107 -3.830 -25.079 1.00 94.75 421 LYS A CA 1
ATOM 3050 C C . LYS A 1 421 ? 30.341 -4.735 -24.119 1.00 94.75 421 LYS A C 1
ATOM 3052 O O . LYS A 1 421 ? 30.653 -5.913 -24.007 1.00 94.75 421 LYS A O 1
ATOM 3057 N N . LEU A 1 422 ? 29.368 -4.186 -23.397 1.00 95.38 422 LEU A N 1
ATOM 3058 C CA . LEU A 1 422 ? 28.549 -4.963 -22.473 1.00 95.38 422 LEU A CA 1
ATOM 3059 C C . LEU A 1 422 ? 27.519 -5.829 -23.208 1.00 95.38 422 LEU A C 1
ATOM 3061 O O . LEU A 1 422 ? 27.273 -6.966 -22.817 1.00 95.38 422 LEU A O 1
ATOM 3065 N N . ALA A 1 423 ? 26.948 -5.313 -24.294 1.00 94.94 423 ALA A N 1
ATOM 3066 C CA . ALA A 1 423 ? 25.995 -6.035 -25.128 1.00 94.94 423 ALA A CA 1
ATOM 3067 C C . ALA A 1 423 ? 26.624 -7.237 -25.856 1.00 94.94 423 ALA A C 1
ATOM 3069 O O . ALA A 1 423 ? 25.919 -8.192 -26.177 1.00 94.94 423 ALA A O 1
ATOM 3070 N N . GLU A 1 424 ? 27.944 -7.223 -26.076 1.00 94.19 424 GLU A N 1
ATOM 3071 C CA . GLU A 1 424 ? 28.701 -8.379 -26.581 1.00 94.19 424 GLU A CA 1
ATOM 3072 C C . GLU A 1 424 ? 28.736 -9.548 -25.584 1.00 94.19 424 GLU A C 1
ATOM 3074 O O . GLU A 1 424 ? 28.812 -10.704 -26.000 1.00 94.19 424 GLU A O 1
ATOM 3079 N N . THR A 1 425 ? 28.679 -9.273 -24.276 1.00 93.19 425 THR A N 1
ATOM 3080 C CA . THR A 1 425 ? 28.785 -10.307 -23.235 1.00 93.19 425 THR A CA 1
ATOM 3081 C C . THR A 1 425 ? 27.434 -10.742 -22.682 1.00 93.19 425 THR A C 1
ATOM 3083 O O . THR A 1 425 ? 27.285 -11.899 -22.286 1.00 93.19 425 THR A O 1
ATOM 3086 N N . ARG A 1 426 ? 26.436 -9.851 -22.657 1.00 93.50 426 ARG A N 1
ATOM 3087 C CA . ARG A 1 426 ? 25.083 -10.160 -22.177 1.00 93.50 426 ARG A CA 1
ATOM 3088 C C . ARG A 1 426 ? 24.020 -9.248 -22.793 1.00 93.50 426 ARG A C 1
ATOM 3090 O O . ARG A 1 426 ? 24.317 -8.109 -23.137 1.00 93.50 426 ARG A O 1
ATOM 3097 N N . PRO A 1 427 ? 22.749 -9.683 -22.868 1.00 94.69 427 PRO A N 1
ATOM 3098 C CA . PRO A 1 427 ? 21.659 -8.808 -23.287 1.00 94.69 427 PRO A CA 1
ATOM 3099 C C . PRO A 1 427 ? 21.521 -7.605 -22.346 1.00 94.69 427 PRO A C 1
ATOM 3101 O O . PRO A 1 427 ? 21.543 -7.772 -21.125 1.00 94.69 427 PRO A O 1
ATOM 3104 N N . VAL A 1 428 ? 21.326 -6.407 -22.898 1.00 94.81 428 VAL A N 1
ATOM 3105 C CA . VAL A 1 428 ? 21.104 -5.183 -22.117 1.00 94.81 428 VAL A CA 1
ATOM 3106 C C . VAL A 1 428 ? 19.732 -4.615 -22.456 1.00 94.81 428 VAL A C 1
ATOM 3108 O O . VAL A 1 428 ? 19.431 -4.354 -23.617 1.00 94.81 428 VAL A O 1
ATOM 3111 N N . ALA A 1 429 ? 18.908 -4.418 -21.435 1.00 93.00 429 ALA A N 1
ATOM 3112 C CA . ALA A 1 429 ? 17.676 -3.655 -21.508 1.00 93.00 429 ALA A CA 1
ATOM 3113 C C . ALA A 1 429 ? 17.889 -2.306 -20.819 1.00 93.00 429 ALA A C 1
ATOM 3115 O O . ALA A 1 429 ? 18.352 -2.241 -19.684 1.00 93.00 429 ALA A O 1
ATOM 3116 N N . ALA A 1 430 ? 17.564 -1.220 -21.497 1.00 90.88 430 ALA A N 1
ATOM 3117 C CA . ALA A 1 430 ? 17.825 0.131 -21.050 1.00 90.88 430 ALA A CA 1
ATOM 3118 C C . ALA A 1 430 ? 16.553 0.973 -21.171 1.00 90.88 430 ALA A C 1
ATOM 3120 O O . ALA A 1 430 ? 15.828 0.895 -22.162 1.00 90.88 430 ALA A O 1
ATOM 3121 N N . LEU A 1 431 ? 16.282 1.793 -20.157 1.00 87.56 431 LEU A N 1
ATOM 3122 C CA . LEU A 1 431 ? 15.275 2.845 -20.250 1.00 87.56 431 LEU A CA 1
ATOM 3123 C C . LEU A 1 431 ? 15.967 4.136 -20.684 1.00 87.56 431 LEU A C 1
ATOM 3125 O O . LEU A 1 431 ? 16.794 4.646 -19.930 1.00 87.56 431 LEU A O 1
ATOM 3129 N N . TYR A 1 432 ? 15.640 4.644 -21.877 1.00 89.25 432 TYR A N 1
ATOM 3130 C CA . TYR A 1 432 ? 16.234 5.872 -22.412 1.00 89.25 432 TYR A CA 1
ATOM 3131 C C . TYR A 1 432 ? 16.224 7.010 -21.385 1.00 89.25 432 TYR A C 1
ATOM 3133 O O . TYR A 1 432 ? 15.215 7.252 -20.725 1.00 89.25 432 TYR A O 1
ATOM 3141 N N . SER A 1 433 ? 17.320 7.758 -21.298 1.00 87.69 433 SER A N 1
ATOM 3142 C CA . SER A 1 433 ? 17.342 9.021 -20.569 1.00 87.69 433 SER A CA 1
ATOM 3143 C C . SER A 1 433 ? 17.633 10.182 -21.513 1.00 87.69 433 SER A C 1
ATOM 3145 O O . SER A 1 433 ? 18.529 10.071 -22.353 1.00 87.69 433 SER A O 1
ATOM 3147 N N . PRO A 1 434 ? 16.950 11.332 -21.362 1.00 85.94 434 PRO A N 1
ATOM 3148 C CA . PRO A 1 434 ? 17.284 12.548 -22.099 1.00 85.94 434 PRO A CA 1
ATOM 3149 C C . PRO A 1 434 ? 18.724 13.039 -21.888 1.00 85.94 434 PRO A C 1
ATOM 3151 O O . PRO A 1 434 ? 19.203 13.841 -22.686 1.00 85.94 434 PRO A O 1
ATOM 3154 N N . SER A 1 435 ? 19.399 12.597 -20.819 1.00 85.06 435 SER A N 1
ATOM 3155 C CA . SER A 1 435 ? 20.811 12.900 -20.550 1.00 85.06 435 SER A CA 1
ATOM 3156 C C . SER A 1 435 ? 21.774 12.162 -21.486 1.00 85.06 435 SER A C 1
ATOM 3158 O O . SER A 1 435 ? 22.935 12.554 -21.602 1.00 85.06 435 SER A O 1
ATOM 3160 N N . TRP A 1 436 ? 21.318 11.094 -22.144 1.00 88.56 436 TRP A N 1
ATOM 3161 C CA . TRP A 1 436 ? 22.149 10.255 -22.998 1.00 88.56 436 TRP A CA 1
ATOM 3162 C C . TRP A 1 436 ? 22.372 10.882 -24.368 1.00 88.56 436 TRP A C 1
ATOM 3164 O O . TRP A 1 436 ? 21.573 11.689 -24.853 1.00 88.56 436 TRP A O 1
ATOM 3174 N N . ASP A 1 437 ? 23.447 10.456 -25.032 1.00 90.25 437 ASP A N 1
ATOM 3175 C CA . ASP A 1 437 ? 23.680 10.829 -26.421 1.00 90.25 437 ASP A CA 1
ATOM 3176 C C . ASP A 1 437 ? 22.490 10.391 -27.289 1.00 90.25 437 ASP A C 1
ATOM 3178 O O . ASP A 1 437 ? 22.038 9.244 -27.242 1.00 90.25 437 ASP A O 1
ATOM 3182 N N . LYS A 1 438 ? 21.989 11.304 -28.125 1.00 90.44 438 LYS A N 1
ATOM 3183 C CA . LYS A 1 438 ? 20.925 11.020 -29.096 1.00 90.44 438 LYS A CA 1
ATOM 3184 C C . LYS A 1 438 ? 21.331 9.893 -30.040 1.00 90.44 438 LYS A C 1
ATOM 3186 O O . LYS A 1 438 ? 20.465 9.133 -30.472 1.00 90.44 438 LYS A O 1
ATOM 3191 N N . GLY A 1 439 ? 22.634 9.753 -30.304 1.00 91.25 439 GLY A N 1
ATOM 3192 C CA . GLY A 1 439 ? 23.210 8.645 -31.057 1.00 91.25 439 GLY A CA 1
ATOM 3193 C C . GLY A 1 439 ? 22.862 7.266 -30.495 1.00 91.25 439 GLY A C 1
ATOM 3194 O O . GLY A 1 439 ? 22.780 6.328 -31.270 1.00 91.25 439 GLY A O 1
ATOM 3195 N N . LEU A 1 440 ? 22.549 7.124 -29.203 1.00 93.12 440 LEU A N 1
ATOM 3196 C CA . LEU A 1 440 ? 22.151 5.841 -28.610 1.00 93.12 440 LEU A CA 1
ATOM 3197 C C . LEU A 1 440 ? 20.740 5.396 -29.009 1.00 93.12 440 LEU A C 1
ATOM 3199 O O . LEU A 1 440 ? 20.457 4.202 -29.038 1.00 93.12 440 LEU A O 1
ATOM 3203 N N . THR A 1 441 ? 19.850 6.326 -29.361 1.00 93.25 441 THR A N 1
ATOM 3204 C CA . THR A 1 441 ? 18.433 6.012 -29.639 1.00 93.25 441 THR A CA 1
ATOM 3205 C C . THR A 1 441 ? 18.248 5.059 -30.823 1.00 93.25 441 THR A C 1
ATOM 3207 O O . THR A 1 441 ? 17.341 4.233 -30.810 1.00 93.25 441 THR A O 1
ATOM 3210 N N . ARG A 1 442 ? 19.149 5.089 -31.816 1.00 93.94 442 ARG A N 1
ATOM 3211 C CA . ARG A 1 442 ? 19.131 4.170 -32.974 1.00 93.94 442 ARG A CA 1
ATOM 3212 C C . ARG A 1 442 ? 19.447 2.711 -32.606 1.00 93.94 442 ARG A C 1
ATOM 3214 O O . ARG A 1 442 ? 19.089 1.814 -33.370 1.00 93.94 442 ARG A O 1
ATOM 3221 N N . HIS A 1 443 ? 20.103 2.490 -31.464 1.00 94.81 443 HIS A N 1
ATOM 3222 C CA . HIS A 1 443 ? 20.461 1.170 -30.932 1.00 94.81 443 HIS A CA 1
ATOM 3223 C C . HIS A 1 443 ? 19.376 0.591 -30.022 1.00 94.81 443 HIS A C 1
ATOM 3225 O O . HIS A 1 443 ? 19.403 -0.594 -29.706 1.00 94.81 443 HIS A O 1
ATOM 3231 N N . LEU A 1 444 ? 18.413 1.411 -29.601 1.00 93.69 444 LEU A N 1
ATOM 3232 C CA . LEU A 1 444 ? 17.321 0.985 -28.742 1.00 93.69 444 LEU A CA 1
ATOM 3233 C C . LEU A 1 444 ? 16.199 0.379 -29.590 1.00 93.69 444 LEU A C 1
ATOM 3235 O O . LEU A 1 444 ? 15.639 1.014 -30.487 1.00 93.69 444 LEU A O 1
ATOM 3239 N N . THR A 1 445 ? 15.872 -0.876 -29.303 1.00 91.12 445 THR A N 1
ATOM 3240 C CA . THR A 1 445 ? 14.795 -1.624 -29.952 1.00 91.12 445 THR A CA 1
ATOM 3241 C C . THR A 1 445 ? 13.759 -2.057 -28.937 1.00 91.12 445 THR A C 1
ATOM 3243 O O . THR A 1 445 ? 14.082 -2.432 -27.820 1.00 91.12 445 THR A O 1
ATOM 3246 N N . MET A 1 446 ? 12.484 -2.002 -29.301 1.00 86.81 446 MET A N 1
ATOM 3247 C CA . MET A 1 446 ? 11.418 -2.219 -28.326 1.00 86.81 446 MET A CA 1
ATOM 3248 C C . MET A 1 446 ? 11.237 -3.702 -28.022 1.00 86.81 446 MET A C 1
ATOM 3250 O O . MET A 1 446 ? 10.991 -4.497 -28.931 1.00 86.81 446 MET A O 1
ATOM 3254 N N . HIS A 1 447 ? 11.296 -4.041 -26.736 1.00 86.50 447 HIS A N 1
ATOM 3255 C CA . HIS A 1 447 ? 11.013 -5.366 -26.201 1.00 86.50 447 HIS A CA 1
ATOM 3256 C C . HIS A 1 447 ? 10.112 -5.213 -24.970 1.00 86.50 447 HIS A C 1
ATOM 3258 O O . HIS A 1 447 ? 10.576 -4.936 -23.867 1.00 86.50 447 HIS A O 1
ATOM 3264 N N . GLY A 1 448 ? 8.797 -5.348 -25.162 1.00 85.75 448 GLY A N 1
ATOM 3265 C CA . GLY A 1 448 ? 7.834 -5.116 -24.084 1.00 85.75 448 GLY A CA 1
ATOM 3266 C C . GLY A 1 448 ? 7.848 -3.644 -23.664 1.00 85.75 448 GLY A C 1
ATOM 3267 O O . GLY A 1 448 ? 7.742 -2.751 -24.516 1.00 85.75 448 GLY A O 1
ATOM 3268 N N . PHE A 1 449 ? 8.007 -3.368 -22.367 1.00 87.00 449 PHE A N 1
ATOM 3269 C CA . PHE A 1 449 ? 8.078 -1.992 -21.842 1.00 87.00 449 PHE A CA 1
ATOM 3270 C C . PHE A 1 449 ? 9.487 -1.421 -21.723 1.00 87.00 449 PHE A C 1
ATOM 3272 O O . PHE A 1 449 ? 9.621 -0.217 -21.507 1.00 87.00 449 PHE A O 1
ATOM 3279 N N . PHE A 1 450 ? 10.517 -2.238 -21.927 1.00 89.12 450 PHE A N 1
ATOM 3280 C CA . PHE A 1 450 ? 11.901 -1.779 -21.960 1.00 89.12 450 PHE A CA 1
ATOM 3281 C C . PHE A 1 450 ? 12.445 -1.797 -23.383 1.00 89.12 450 PHE A C 1
ATOM 3283 O O . PHE A 1 450 ? 11.916 -2.466 -24.275 1.00 89.12 450 PHE A O 1
ATOM 3290 N N . ASP A 1 451 ? 13.499 -1.024 -23.614 1.00 91.50 451 ASP A N 1
ATOM 3291 C CA . ASP A 1 451 ? 14.199 -1.057 -24.886 1.00 91.50 451 ASP A CA 1
ATOM 3292 C C . ASP A 1 451 ? 15.432 -1.955 -24.748 1.00 91.50 451 ASP A C 1
ATOM 3294 O O . ASP A 1 451 ? 16.245 -1.777 -23.847 1.00 91.50 451 ASP A O 1
ATOM 3298 N N . ALA A 1 452 ? 15.574 -2.951 -25.616 1.00 92.56 452 ALA A N 1
ATOM 3299 C CA . ALA A 1 452 ? 16.790 -3.736 -25.740 1.00 92.56 452 ALA A CA 1
ATOM 3300 C C . ALA A 1 452 ? 17.827 -2.948 -26.543 1.00 92.56 452 ALA A C 1
ATOM 3302 O O . ALA A 1 452 ? 17.529 -2.424 -27.621 1.00 92.56 452 ALA A O 1
ATOM 3303 N N . TYR A 1 453 ? 19.047 -2.882 -26.024 1.00 95.19 453 TYR A N 1
ATOM 3304 C CA . TYR A 1 453 ? 20.179 -2.316 -26.735 1.00 95.19 453 TYR A CA 1
ATOM 3305 C C . TYR A 1 453 ? 20.746 -3.346 -27.716 1.00 95.19 453 TYR A C 1
ATOM 3307 O O . TYR A 1 453 ? 21.138 -4.445 -27.324 1.00 95.19 453 TYR A O 1
ATOM 3315 N N . GLU A 1 454 ? 20.819 -2.971 -28.988 1.00 94.94 454 GLU A N 1
ATOM 3316 C CA . GLU A 1 454 ? 21.401 -3.764 -30.065 1.00 94.94 454 GLU A CA 1
ATOM 3317 C C . GLU A 1 454 ? 22.670 -3.066 -30.575 1.00 94.94 454 GLU A C 1
ATOM 3319 O O . GLU A 1 454 ? 22.664 -1.870 -30.880 1.00 94.94 454 GLU A O 1
ATOM 3324 N N . VAL A 1 455 ? 23.775 -3.814 -30.682 1.00 94.88 455 VAL A N 1
ATOM 3325 C CA . VAL A 1 455 ? 25.069 -3.278 -31.151 1.00 94.88 455 VAL A CA 1
ATOM 3326 C C . VAL A 1 455 ? 24.931 -2.683 -32.553 1.00 94.88 455 VAL A C 1
ATOM 3328 O O . VAL A 1 455 ? 25.448 -1.602 -32.829 1.00 94.88 455 VAL A O 1
ATOM 3331 N N . GLU A 1 456 ? 24.167 -3.348 -33.419 1.00 94.62 456 GLU A N 1
ATOM 3332 C CA . GLU A 1 456 ? 23.838 -2.842 -34.745 1.00 94.62 456 GLU A CA 1
ATOM 3333 C C . GLU A 1 456 ? 22.535 -2.031 -34.708 1.00 94.62 456 GLU A C 1
ATOM 3335 O O . GLU A 1 456 ? 21.494 -2.539 -34.272 1.00 94.62 456 GLU A O 1
ATOM 3340 N N . PRO A 1 457 ? 22.554 -0.773 -35.179 1.00 92.62 457 PRO A N 1
ATOM 3341 C CA . PRO A 1 457 ? 21.374 0.070 -35.156 1.00 92.62 457 PRO A CA 1
ATOM 3342 C C . PRO A 1 457 ? 20.322 -0.458 -36.132 1.00 92.62 457 PRO A C 1
ATOM 3344 O O . PRO A 1 457 ? 20.615 -0.752 -37.291 1.00 92.62 457 PRO A O 1
ATOM 3347 N N . ARG A 1 458 ? 19.068 -0.542 -35.683 1.00 90.25 458 ARG A N 1
ATOM 3348 C CA . ARG A 1 458 ? 17.960 -0.975 -36.546 1.00 90.25 458 ARG A CA 1
ATOM 3349 C C . ARG A 1 458 ? 17.447 0.156 -37.431 1.00 90.25 458 ARG A C 1
ATOM 3351 O O . ARG A 1 458 ? 17.656 1.340 -37.154 1.00 90.25 458 ARG A O 1
ATOM 3358 N N . GLY A 1 459 ? 16.737 -0.198 -38.498 1.00 93.50 459 GLY A N 1
ATOM 3359 C CA . GLY A 1 459 ? 16.032 0.784 -39.325 1.00 93.50 459 GLY A CA 1
ATOM 3360 C C . GLY A 1 459 ? 14.777 1.333 -38.631 1.00 93.50 459 GLY A C 1
ATOM 3361 O O . GLY A 1 459 ? 14.149 0.646 -37.826 1.00 93.50 459 GLY A O 1
ATOM 3362 N N . ALA A 1 460 ? 14.347 2.547 -38.993 1.00 92.00 460 ALA A N 1
ATOM 3363 C CA . ALA A 1 460 ? 13.111 3.145 -38.463 1.00 92.00 460 ALA A CA 1
ATOM 3364 C C . ALA A 1 460 ? 11.853 2.302 -38.776 1.00 92.00 460 ALA A C 1
ATOM 3366 O O . ALA A 1 460 ? 10.933 2.226 -37.964 1.00 92.00 460 ALA A O 1
ATOM 3367 N N . LEU A 1 461 ? 11.830 1.618 -39.929 1.00 93.44 461 LEU A N 1
ATOM 3368 C CA . LEU A 1 461 ? 10.760 0.684 -40.311 1.00 93.44 461 LEU A CA 1
ATOM 3369 C C . LEU A 1 461 ? 10.698 -0.549 -39.399 1.00 93.44 461 LEU A C 1
ATOM 3371 O O . LEU A 1 461 ? 9.614 -1.005 -39.044 1.00 93.44 461 LEU A O 1
ATOM 3375 N N . GLU A 1 462 ? 11.848 -1.086 -38.994 1.00 92.62 462 GLU A N 1
ATOM 3376 C CA . GLU A 1 462 ? 11.897 -2.228 -38.076 1.00 92.62 462 GLU A CA 1
ATOM 3377 C C . GLU A 1 462 ? 11.443 -1.816 -36.676 1.00 92.62 462 GLU A C 1
ATOM 3379 O O . GLU A 1 462 ? 10.635 -2.513 -36.061 1.00 92.62 462 GLU A O 1
ATOM 3384 N N . ARG A 1 463 ? 11.885 -0.643 -36.200 1.00 91.56 463 ARG A N 1
ATOM 3385 C CA . ARG A 1 463 ? 11.393 -0.062 -34.942 1.00 91.56 463 ARG A CA 1
ATOM 3386 C C . ARG A 1 463 ? 9.889 0.193 -34.979 1.00 91.56 463 ARG A C 1
ATOM 3388 O O . ARG A 1 463 ? 9.212 -0.116 -34.001 1.00 91.56 463 ARG A O 1
ATOM 3395 N N . ARG A 1 464 ? 9.350 0.673 -36.106 1.00 93.31 464 ARG A N 1
ATOM 3396 C CA . ARG A 1 464 ? 7.900 0.819 -36.301 1.00 93.31 464 ARG A CA 1
ATOM 3397 C C . ARG A 1 464 ? 7.179 -0.514 -36.134 1.00 93.31 464 ARG A C 1
ATOM 3399 O O . ARG A 1 464 ? 6.243 -0.597 -35.349 1.00 93.31 464 ARG A O 1
ATOM 3406 N N . LYS A 1 465 ? 7.644 -1.559 -36.822 1.00 92.69 465 LYS A N 1
ATOM 3407 C CA . LYS A 1 465 ? 7.044 -2.895 -36.735 1.00 92.69 465 LYS A CA 1
ATOM 3408 C C . LYS A 1 465 ? 7.024 -3.418 -35.294 1.00 92.69 465 LYS A C 1
ATOM 3410 O O . LYS A 1 465 ? 6.022 -3.980 -34.867 1.00 92.69 465 LYS A O 1
ATOM 3415 N N . ARG A 1 466 ? 8.101 -3.203 -34.531 1.00 90.50 466 ARG A N 1
ATOM 3416 C CA . ARG A 1 466 ? 8.154 -3.558 -33.101 1.00 90.50 466 ARG A CA 1
ATOM 3417 C C . ARG A 1 466 ? 7.164 -2.756 -32.260 1.00 90.50 466 ARG A C 1
ATOM 3419 O O . ARG A 1 466 ? 6.548 -3.315 -31.360 1.00 90.50 466 ARG A O 1
ATOM 3426 N N . LEU A 1 467 ? 6.978 -1.473 -32.558 1.00 90.19 467 LEU A N 1
ATOM 3427 C CA . LEU A 1 467 ? 5.987 -0.645 -31.873 1.00 90.19 467 LEU A CA 1
ATOM 3428 C C . LEU A 1 467 ? 4.557 -1.152 -32.122 1.00 90.19 467 LEU A C 1
ATOM 3430 O O . LEU A 1 467 ? 3.778 -1.240 -31.176 1.00 90.19 467 LEU A O 1
ATOM 3434 N N . ASP A 1 468 ? 4.247 -1.571 -33.351 1.00 90.81 468 ASP A N 1
ATOM 3435 C CA . ASP A 1 468 ? 2.951 -2.175 -33.693 1.00 90.81 468 ASP A CA 1
ATOM 3436 C C . ASP A 1 468 ? 2.756 -3.561 -33.015 1.00 90.81 468 ASP A C 1
ATOM 3438 O O . ASP A 1 468 ? 1.632 -3.988 -32.751 1.00 90.81 468 ASP A O 1
ATOM 3442 N N . GLU A 1 469 ? 3.833 -4.293 -32.695 1.00 89.12 469 GLU A N 1
ATOM 3443 C CA . GLU A 1 469 ? 3.760 -5.537 -31.903 1.00 89.12 469 GLU A CA 1
ATOM 3444 C C . GLU A 1 469 ? 3.393 -5.258 -30.433 1.00 89.12 469 GLU A C 1
ATOM 3446 O O . GLU A 1 469 ? 2.621 -6.014 -29.836 1.00 89.12 469 GLU A O 1
ATOM 3451 N N . VAL A 1 470 ? 3.890 -4.151 -29.867 1.00 87.62 470 VAL A N 1
ATOM 3452 C CA . VAL A 1 470 ? 3.630 -3.726 -28.478 1.00 87.62 470 VAL A CA 1
ATOM 3453 C C . VAL A 1 470 ? 2.153 -3.384 -28.240 1.00 87.62 470 VAL A C 1
ATOM 3455 O O . VAL A 1 470 ? 1.651 -3.600 -27.135 1.00 87.62 470 VAL A O 1
ATOM 3458 N N . ASP A 1 471 ? 1.418 -2.939 -29.264 1.00 86.69 471 ASP A N 1
ATOM 3459 C CA . ASP A 1 471 ? -0.026 -2.661 -29.175 1.00 86.69 471 ASP A CA 1
ATOM 3460 C C . ASP A 1 471 ? -0.839 -3.851 -28.648 1.00 86.69 471 ASP A C 1
ATOM 3462 O O . ASP A 1 471 ? -1.809 -3.686 -27.898 1.00 86.69 471 ASP A O 1
ATOM 3466 N N . ARG A 1 472 ? -0.411 -5.072 -28.994 1.00 87.62 472 ARG A N 1
ATOM 3467 C CA . ARG A 1 472 ? -1.063 -6.317 -28.560 1.00 87.62 472 ARG A CA 1
ATOM 3468 C C . ARG A 1 472 ? -0.989 -6.525 -27.050 1.00 87.62 472 ARG A C 1
ATOM 3470 O O . ARG A 1 472 ? -1.827 -7.239 -26.511 1.00 87.62 472 ARG A O 1
ATOM 3477 N N . VAL A 1 473 ? -0.015 -5.904 -26.387 1.00 88.19 473 VAL A N 1
ATOM 3478 C CA . VAL A 1 473 ? 0.200 -5.972 -24.936 1.00 88.19 473 VAL A CA 1
ATOM 3479 C C . VAL A 1 473 ? -0.390 -4.741 -24.246 1.00 88.19 473 VAL A C 1
ATOM 3481 O O . VAL A 1 473 ? -1.079 -4.865 -23.234 1.00 88.19 473 VAL A O 1
ATOM 3484 N N . VAL A 1 474 ? -0.185 -3.551 -24.821 1.00 90.06 474 VAL A N 1
ATOM 3485 C CA . VAL A 1 474 ? -0.610 -2.273 -24.230 1.00 90.06 474 VAL A CA 1
ATOM 3486 C C . VAL A 1 474 ? -2.120 -2.201 -24.034 1.00 90.06 474 VAL A C 1
ATOM 3488 O O . VAL A 1 474 ? -2.567 -1.848 -22.945 1.00 90.06 474 VAL A O 1
ATOM 3491 N N . VAL A 1 475 ? -2.920 -2.545 -25.047 1.00 88.50 475 VAL A N 1
ATOM 3492 C CA . VAL A 1 475 ? -4.381 -2.376 -24.966 1.00 88.50 475 VAL A CA 1
ATOM 3493 C C . VAL A 1 475 ? -5.017 -3.307 -23.921 1.00 88.50 475 VAL A C 1
ATOM 3495 O O . VAL A 1 475 ? -5.798 -2.813 -23.097 1.00 88.50 475 VAL A O 1
ATOM 3498 N N . PRO A 1 476 ? -4.712 -4.623 -23.891 1.00 88.69 476 PRO A N 1
ATOM 3499 C CA . PRO A 1 476 ? -5.208 -5.500 -22.833 1.00 88.69 476 PRO A CA 1
ATOM 3500 C C . PRO A 1 476 ? -4.734 -5.076 -21.444 1.00 88.69 476 PRO A C 1
ATOM 3502 O O . PRO A 1 476 ? -5.551 -5.041 -20.524 1.00 88.69 476 PRO A O 1
ATOM 3505 N N . LEU A 1 477 ? -3.459 -4.695 -21.294 1.00 89.62 477 LEU A N 1
ATOM 3506 C CA . LEU A 1 477 ? -2.923 -4.279 -20.001 1.00 89.62 477 LEU A CA 1
ATOM 3507 C C . LEU A 1 477 ? -3.568 -2.982 -19.505 1.00 89.62 477 LEU A C 1
ATOM 3509 O O . LEU A 1 477 ? -3.970 -2.916 -18.348 1.00 89.62 477 LEU A O 1
ATOM 3513 N N . ALA A 1 478 ? -3.723 -1.968 -20.360 1.00 89.75 478 ALA A N 1
ATOM 3514 C CA . ALA A 1 478 ? -4.382 -0.714 -19.995 1.00 89.75 478 ALA A CA 1
ATOM 3515 C C . ALA A 1 478 ? -5.809 -0.965 -19.494 1.00 89.75 478 ALA A C 1
ATOM 3517 O O . ALA A 1 478 ? -6.210 -0.421 -18.466 1.00 89.75 478 ALA A O 1
ATOM 3518 N N . ARG A 1 479 ? -6.557 -1.855 -20.162 1.00 86.62 479 ARG A N 1
ATOM 3519 C CA . ARG A 1 479 ? -7.893 -2.267 -19.712 1.00 86.62 479 ARG A CA 1
ATOM 3520 C C . ARG A 1 479 ? -7.846 -3.024 -18.384 1.00 86.62 479 ARG A C 1
ATOM 3522 O O . ARG A 1 479 ? -8.676 -2.765 -17.517 1.00 86.62 479 ARG A O 1
ATOM 3529 N N . ALA A 1 480 ? -6.901 -3.943 -18.214 1.00 84.88 480 ALA A N 1
ATOM 3530 C CA . ALA A 1 480 ? -6.763 -4.718 -16.986 1.00 84.88 480 ALA A CA 1
ATOM 3531 C C . ALA A 1 480 ? -6.437 -3.811 -15.785 1.00 84.88 480 ALA A C 1
ATOM 3533 O O . ALA A 1 480 ? -7.139 -3.846 -14.775 1.00 84.88 480 ALA A O 1
ATOM 3534 N N . LEU A 1 481 ? -5.451 -2.919 -15.931 1.00 85.56 481 LEU A N 1
ATOM 3535 C CA . LEU A 1 481 ? -5.072 -1.943 -14.907 1.00 85.56 481 LEU A CA 1
ATOM 3536 C C . LEU A 1 481 ? -6.202 -0.947 -14.605 1.00 85.56 481 LEU A C 1
ATOM 3538 O O . LEU A 1 481 ? -6.416 -0.595 -13.446 1.00 85.56 481 LEU A O 1
ATOM 3542 N N . ALA A 1 482 ? -6.965 -0.537 -15.621 1.00 84.25 482 ALA A N 1
ATOM 3543 C CA . ALA A 1 482 ? -8.151 0.297 -15.464 1.00 84.25 482 ALA A CA 1
ATOM 3544 C C . ALA A 1 482 ? -9.233 -0.361 -14.603 1.00 84.25 482 ALA A C 1
ATOM 3546 O O . ALA A 1 482 ? -9.718 0.235 -13.639 1.00 84.25 482 ALA A O 1
ATOM 3547 N N . MET A 1 483 ? -9.605 -1.598 -14.948 1.00 81.75 483 MET A N 1
ATOM 3548 C CA . MET A 1 483 ? -10.621 -2.369 -14.229 1.00 81.75 483 MET A CA 1
ATOM 3549 C C . MET A 1 483 ? -10.206 -2.615 -12.781 1.00 81.75 483 MET A C 1
ATOM 3551 O O . MET A 1 483 ? -11.024 -2.486 -11.872 1.00 81.75 483 MET A O 1
ATOM 3555 N N . ALA A 1 484 ? -8.923 -2.896 -12.575 1.00 74.94 484 ALA A N 1
ATOM 3556 C CA . ALA A 1 484 ? -8.354 -3.158 -11.266 1.00 74.94 484 ALA A CA 1
ATOM 3557 C C . ALA A 1 484 ? -8.036 -1.873 -10.466 1.00 74.94 484 ALA A C 1
ATOM 3559 O O . ALA A 1 484 ? -7.637 -1.941 -9.306 1.00 74.94 484 ALA A O 1
ATOM 3560 N N . ARG A 1 485 ? -8.246 -0.686 -11.061 1.00 77.62 485 ARG A N 1
ATOM 3561 C CA . ARG A 1 485 ? -7.956 0.637 -10.471 1.00 77.62 485 ARG A CA 1
ATOM 3562 C C . ARG A 1 485 ? -6.497 0.780 -10.010 1.00 77.62 485 ARG A C 1
ATOM 3564 O O . ARG A 1 485 ? -6.206 1.414 -8.997 1.00 77.62 485 ARG A O 1
ATOM 3571 N N . ALA A 1 486 ? -5.580 0.217 -10.791 1.00 78.75 486 ALA A N 1
ATOM 3572 C CA . ALA A 1 486 ? -4.145 0.161 -10.535 1.00 78.75 486 ALA A CA 1
ATOM 3573 C C . ALA A 1 486 ? -3.448 1.500 -10.845 1.00 78.75 486 ALA A C 1
ATOM 3575 O O . ALA A 1 486 ? -2.657 1.591 -11.787 1.00 78.75 486 ALA A O 1
ATOM 3576 N N . GLU A 1 487 ? -3.762 2.579 -10.124 1.00 80.50 487 GLU A N 1
ATOM 3577 C CA . GLU A 1 487 ? -3.293 3.921 -10.511 1.00 80.50 487 GLU A CA 1
ATOM 3578 C C . GLU A 1 487 ? -1.759 4.031 -10.520 1.00 80.50 487 GLU A C 1
ATOM 3580 O O . GLU A 1 487 ? -1.188 4.576 -11.466 1.00 80.50 487 GLU A O 1
ATOM 3585 N N . THR A 1 488 ? -1.083 3.458 -9.520 1.00 81.19 488 THR A N 1
ATOM 3586 C CA . THR A 1 488 ? 0.385 3.459 -9.432 1.00 81.19 488 THR A CA 1
ATOM 3587 C C . THR A 1 488 ? 1.017 2.716 -10.608 1.00 81.19 488 THR A C 1
ATOM 3589 O O . THR A 1 488 ? 1.860 3.279 -11.302 1.00 81.19 488 THR A O 1
ATOM 3592 N N . LEU A 1 489 ? 0.558 1.494 -10.902 1.00 84.19 489 LEU A N 1
ATOM 3593 C CA . LEU A 1 489 ? 1.050 0.706 -12.037 1.00 84.19 489 LEU A CA 1
ATOM 3594 C C . LEU A 1 489 ? 0.745 1.373 -13.380 1.00 84.19 489 LEU A C 1
ATOM 3596 O O . LEU A 1 489 ? 1.600 1.396 -14.265 1.00 84.19 489 LEU A O 1
ATOM 3600 N N . SER A 1 490 ? -0.441 1.968 -13.528 1.00 87.94 490 SER A N 1
ATOM 3601 C CA . SER A 1 490 ? -0.816 2.712 -14.736 1.00 87.94 490 SER A CA 1
ATOM 3602 C C . SER A 1 490 ? 0.121 3.898 -14.948 1.00 87.94 490 SER A C 1
ATOM 3604 O O . SER A 1 490 ? 0.637 4.085 -16.045 1.00 87.94 490 SER A O 1
ATOM 3606 N N . ARG A 1 491 ? 0.423 4.655 -13.886 1.00 86.38 491 ARG A N 1
ATOM 3607 C CA . ARG A 1 491 ? 1.343 5.797 -13.937 1.00 86.38 491 ARG A CA 1
ATOM 3608 C C . ARG A 1 491 ? 2.774 5.370 -14.262 1.00 86.38 491 ARG A C 1
ATOM 3610 O O . ARG A 1 491 ? 3.410 6.004 -15.100 1.00 86.38 491 ARG A O 1
ATOM 3617 N N . THR A 1 492 ? 3.267 4.292 -13.652 1.00 87.25 492 THR A N 1
ATOM 3618 C CA . THR A 1 492 ? 4.596 3.735 -13.955 1.00 87.25 492 THR A CA 1
ATOM 3619 C C . THR A 1 492 ? 4.677 3.262 -15.408 1.00 87.25 492 THR A C 1
ATOM 3621 O O . THR A 1 492 ? 5.635 3.584 -16.105 1.00 87.25 492 THR A O 1
ATOM 3624 N N . THR A 1 493 ? 3.640 2.583 -15.908 1.00 90.75 493 THR A N 1
ATOM 3625 C CA . THR A 1 493 ? 3.571 2.120 -17.306 1.00 90.75 493 THR A CA 1
ATOM 3626 C C . THR A 1 493 ? 3.502 3.292 -18.286 1.00 90.75 493 THR A C 1
ATOM 3628 O O . THR A 1 493 ? 4.248 3.328 -19.263 1.00 90.75 493 THR A O 1
ATOM 3631 N N . ALA A 1 494 ? 2.674 4.301 -17.993 1.00 90.88 494 ALA A N 1
ATOM 3632 C CA . ALA A 1 494 ? 2.600 5.537 -18.770 1.00 90.88 494 ALA A CA 1
ATOM 3633 C C . ALA A 1 494 ? 3.962 6.237 -18.839 1.00 90.88 494 ALA A C 1
ATOM 3635 O O . ALA A 1 494 ? 4.357 6.719 -19.897 1.00 90.88 494 ALA A O 1
ATOM 3636 N N . ARG A 1 495 ? 4.701 6.267 -17.722 1.00 88.12 495 ARG A N 1
ATOM 3637 C CA . ARG A 1 495 ? 6.036 6.867 -17.653 1.00 88.12 495 ARG A CA 1
ATOM 3638 C C . ARG A 1 495 ? 7.048 6.111 -18.512 1.00 88.12 495 ARG A C 1
ATOM 3640 O O . ARG A 1 495 ? 7.744 6.756 -19.289 1.00 88.12 495 ARG A O 1
ATOM 3647 N N . LEU A 1 496 ? 7.087 4.778 -18.433 1.00 89.88 496 LEU A N 1
ATOM 3648 C CA . LEU A 1 496 ? 7.954 3.939 -19.275 1.00 89.88 496 LEU A CA 1
ATOM 3649 C C . LEU A 1 496 ? 7.701 4.193 -20.770 1.00 89.88 496 LEU A C 1
ATOM 3651 O O . LEU A 1 496 ? 8.624 4.486 -21.530 1.00 89.88 496 LEU A O 1
ATOM 3655 N N . LEU A 1 497 ? 6.432 4.170 -21.182 1.00 91.69 497 LEU A N 1
ATOM 3656 C CA . LEU A 1 497 ? 6.039 4.405 -22.573 1.00 91.69 497 LEU A CA 1
ATOM 3657 C C . LEU A 1 497 ? 6.259 5.862 -23.014 1.00 91.69 497 LEU A C 1
ATOM 3659 O O . LEU A 1 497 ? 6.607 6.119 -24.165 1.00 91.69 497 LEU A O 1
ATOM 3663 N N . GLY A 1 498 ? 6.098 6.822 -22.102 1.00 91.75 498 GLY A N 1
ATOM 3664 C CA . GLY A 1 498 ? 6.363 8.237 -22.357 1.00 91.75 498 GLY A CA 1
ATOM 3665 C C . GLY A 1 498 ? 7.849 8.513 -22.586 1.00 91.75 498 GLY A C 1
ATOM 3666 O O . GLY A 1 498 ? 8.208 9.223 -23.524 1.00 91.75 498 GLY A O 1
ATOM 3667 N N . VAL A 1 499 ? 8.723 7.896 -21.789 1.00 90.56 499 VAL A N 1
ATOM 3668 C CA . VAL A 1 499 ? 10.179 7.962 -21.979 1.00 90.56 499 VAL A CA 1
ATOM 3669 C C . VAL A 1 499 ? 10.588 7.384 -23.337 1.00 90.56 499 VAL A C 1
ATOM 3671 O O . VAL A 1 499 ? 11.399 7.983 -24.042 1.00 90.56 499 VAL A O 1
ATOM 3674 N N . ARG A 1 500 ? 9.960 6.288 -23.767 1.00 91.44 500 ARG A N 1
ATOM 3675 C CA . ARG A 1 500 ? 10.152 5.741 -25.117 1.00 91.44 500 ARG A CA 1
ATOM 3676 C C . ARG A 1 500 ? 9.730 6.720 -26.215 1.00 91.44 500 ARG A C 1
ATOM 3678 O O . ARG A 1 500 ? 10.445 6.879 -27.202 1.00 91.44 500 ARG A O 1
ATOM 3685 N N . ALA A 1 501 ? 8.596 7.402 -26.056 1.00 93.56 501 ALA A N 1
ATOM 3686 C CA . ALA A 1 501 ? 8.171 8.427 -27.010 1.00 93.56 501 ALA A CA 1
ATOM 3687 C C . ALA A 1 501 ? 9.211 9.557 -27.133 1.00 93.56 501 ALA A C 1
ATOM 3689 O O . ALA A 1 501 ? 9.491 10.018 -28.241 1.00 93.56 501 ALA A O 1
ATOM 3690 N N . LEU A 1 502 ? 9.837 9.952 -26.016 1.00 92.25 502 LEU A N 1
ATOM 3691 C CA . LEU A 1 502 ? 10.944 10.913 -26.015 1.00 92.25 502 LEU A CA 1
ATOM 3692 C C . LEU A 1 502 ? 12.183 10.374 -26.741 1.00 92.25 502 LEU A C 1
ATOM 3694 O O . LEU A 1 502 ? 12.790 11.118 -27.508 1.00 92.25 502 LEU A O 1
ATOM 3698 N N . ALA A 1 503 ? 12.528 9.097 -26.555 1.00 91.75 503 ALA A N 1
ATOM 3699 C CA . ALA A 1 503 ? 13.653 8.457 -27.242 1.00 91.75 503 ALA A CA 1
ATOM 3700 C C . ALA A 1 503 ? 13.486 8.498 -28.770 1.00 91.75 503 ALA A C 1
ATOM 3702 O O . ALA A 1 503 ? 14.380 8.937 -29.492 1.00 91.75 503 ALA A O 1
ATOM 3703 N N . LEU A 1 504 ? 12.306 8.111 -29.263 1.00 93.75 504 LEU A N 1
ATOM 3704 C CA . LEU A 1 504 ? 11.980 8.129 -30.694 1.00 93.75 504 LEU A CA 1
ATOM 3705 C C . LEU A 1 504 ? 11.983 9.553 -31.259 1.00 93.75 504 LEU A C 1
ATOM 3707 O O . LEU A 1 504 ? 12.479 9.786 -32.362 1.00 93.75 504 LEU A O 1
ATOM 3711 N N . ALA A 1 505 ? 11.474 10.523 -30.494 1.00 93.81 505 ALA A N 1
ATOM 3712 C CA . ALA A 1 505 ? 11.509 11.928 -30.886 1.00 93.81 505 ALA A CA 1
ATOM 3713 C C . ALA A 1 505 ? 12.951 12.456 -30.971 1.00 93.81 505 ALA A C 1
ATOM 3715 O O . ALA A 1 505 ? 13.291 13.159 -31.923 1.00 93.81 505 ALA A O 1
ATOM 3716 N N . ALA A 1 506 ? 13.810 12.089 -30.015 1.00 91.06 506 ALA A N 1
ATOM 3717 C CA . ALA A 1 506 ? 15.224 12.455 -30.011 1.00 91.06 506 ALA A CA 1
ATOM 3718 C C . ALA A 1 506 ? 15.998 11.838 -31.190 1.00 91.06 506 ALA A C 1
ATOM 3720 O O . ALA A 1 506 ? 16.905 12.486 -31.715 1.00 91.06 506 ALA A O 1
ATOM 3721 N N . GLY A 1 507 ? 15.594 10.645 -31.641 1.00 92.25 507 GLY A N 1
ATOM 3722 C CA . GLY A 1 507 ? 16.089 9.988 -32.855 1.00 92.25 507 GLY A CA 1
ATOM 3723 C C . GLY A 1 507 ? 15.532 10.549 -34.173 1.00 92.25 507 GLY A C 1
ATOM 3724 O O . GLY A 1 507 ? 15.927 10.093 -35.243 1.00 92.25 507 GLY A O 1
ATOM 3725 N N . GLY A 1 508 ? 14.628 11.536 -34.127 1.00 94.12 508 GLY A N 1
ATOM 3726 C CA . GLY A 1 508 ? 14.027 12.158 -35.314 1.00 94.12 508 GLY A CA 1
ATOM 3727 C C . GLY A 1 508 ? 12.834 11.400 -35.913 1.00 94.12 508 GLY A C 1
ATOM 3728 O O . GLY A 1 508 ? 12.352 11.763 -36.984 1.00 94.12 508 GLY A O 1
ATOM 3729 N N . GLU A 1 509 ? 12.307 10.380 -35.233 1.00 94.88 509 GLU A N 1
ATOM 3730 C CA . GLU A 1 509 ? 11.203 9.542 -35.717 1.00 94.88 509 GLU A CA 1
ATOM 3731 C C . GLU A 1 509 ? 9.847 10.050 -35.233 1.00 94.88 509 GLU A C 1
ATOM 3733 O O . GLU A 1 509 ? 9.181 9.436 -34.397 1.00 94.88 509 GLU A O 1
ATOM 3738 N N . ARG A 1 510 ? 9.420 11.195 -35.770 1.00 95.12 510 ARG A N 1
ATOM 3739 C CA . ARG A 1 510 ? 8.204 11.889 -35.323 1.00 95.12 510 ARG A CA 1
ATOM 3740 C C . ARG A 1 510 ? 6.955 10.997 -35.308 1.00 95.12 510 ARG A C 1
ATOM 3742 O O . ARG A 1 510 ? 6.218 11.016 -34.326 1.00 95.12 510 ARG A O 1
ATOM 3749 N N . ASP A 1 511 ? 6.728 10.208 -36.355 1.00 95.38 511 ASP A N 1
ATOM 3750 C CA . ASP A 1 511 ? 5.521 9.375 -36.465 1.00 95.38 511 ASP A CA 1
ATOM 3751 C C . ASP A 1 511 ? 5.521 8.212 -35.461 1.00 95.38 511 ASP A C 1
ATOM 3753 O O . ASP A 1 511 ? 4.485 7.881 -34.880 1.00 95.38 511 ASP A O 1
ATOM 3757 N N . ASN A 1 512 ? 6.693 7.627 -35.197 1.00 94.12 512 ASN A N 1
ATOM 3758 C CA . ASN A 1 512 ? 6.849 6.578 -34.187 1.00 94.12 512 ASN A CA 1
ATOM 3759 C C . ASN A 1 512 ? 6.721 7.159 -32.774 1.00 94.12 512 ASN A C 1
ATOM 3761 O O . ASN A 1 512 ? 6.077 6.554 -31.918 1.00 94.12 512 ASN A O 1
ATOM 3765 N N . ALA A 1 513 ? 7.264 8.356 -32.542 1.00 94.62 513 ALA A N 1
ATOM 3766 C CA . ALA A 1 513 ? 7.125 9.066 -31.276 1.00 94.62 513 ALA A CA 1
ATOM 3767 C C . ALA A 1 513 ? 5.657 9.381 -30.949 1.00 94.62 513 ALA A C 1
ATOM 3769 O O . ALA A 1 513 ? 5.229 9.184 -29.813 1.00 94.62 513 ALA A O 1
ATOM 3770 N N . LEU A 1 514 ? 4.868 9.816 -31.939 1.00 94.81 514 LEU A N 1
ATOM 3771 C CA . LEU A 1 514 ? 3.433 10.067 -31.764 1.00 94.81 514 LEU A CA 1
ATOM 3772 C C . LEU A 1 514 ? 2.658 8.789 -31.426 1.00 94.81 514 LEU A C 1
ATOM 3774 O O . LEU A 1 514 ? 1.800 8.823 -30.543 1.00 94.81 514 LEU A O 1
ATOM 3778 N N . LEU A 1 515 ? 2.974 7.665 -32.078 1.00 93.62 515 LEU A N 1
ATOM 3779 C CA . LEU A 1 515 ? 2.350 6.383 -31.746 1.00 93.62 515 LEU A CA 1
ATOM 3780 C C . LEU A 1 515 ? 2.714 5.935 -30.318 1.00 93.62 515 LEU A C 1
ATOM 3782 O O . LEU A 1 515 ? 1.828 5.620 -29.527 1.00 93.62 515 LEU A O 1
ATOM 3786 N N . ALA A 1 516 ? 3.992 5.995 -29.936 1.00 92.38 516 ALA A N 1
ATOM 3787 C CA . ALA A 1 516 ? 4.420 5.648 -28.579 1.00 92.38 516 ALA A CA 1
ATOM 3788 C C . ALA A 1 516 ? 3.791 6.565 -27.510 1.00 92.38 516 ALA A C 1
ATOM 3790 O O . ALA A 1 516 ? 3.389 6.098 -26.443 1.00 92.38 516 ALA A O 1
ATOM 3791 N N . ALA A 1 517 ? 3.635 7.860 -27.805 1.00 94.38 517 ALA A N 1
ATOM 3792 C CA . ALA A 1 517 ? 2.937 8.795 -26.926 1.00 94.38 517 ALA A CA 1
ATOM 3793 C C . ALA A 1 517 ? 1.451 8.433 -26.764 1.00 94.38 517 ALA A C 1
ATOM 3795 O O . ALA A 1 517 ? 0.909 8.554 -25.664 1.00 94.38 517 ALA A O 1
ATOM 3796 N N . ALA A 1 518 ? 0.795 7.941 -27.821 1.00 93.31 518 ALA A N 1
ATOM 3797 C CA . ALA A 1 518 ? -0.572 7.433 -27.733 1.00 93.31 518 ALA A CA 1
ATOM 3798 C C . ALA A 1 518 ? -0.664 6.197 -26.819 1.00 93.31 518 ALA A C 1
ATOM 3800 O O . ALA A 1 518 ? -1.598 6.107 -26.020 1.00 93.31 518 ALA A O 1
ATOM 3801 N N . HIS A 1 519 ? 0.330 5.299 -26.852 1.00 93.12 519 HIS A N 1
ATOM 3802 C CA . HIS A 1 519 ? 0.393 4.159 -25.927 1.00 93.12 519 HIS A CA 1
ATOM 3803 C C . HIS A 1 519 ? 0.513 4.625 -24.475 1.00 93.12 519 HIS A C 1
ATOM 3805 O O . HIS A 1 519 ? -0.200 4.123 -23.613 1.00 93.12 519 HIS A O 1
ATOM 3811 N N . ALA A 1 520 ? 1.363 5.619 -24.195 1.00 92.81 520 ALA A N 1
ATOM 3812 C CA . ALA A 1 520 ? 1.472 6.202 -22.857 1.00 92.81 520 ALA A CA 1
ATOM 3813 C C . ALA A 1 520 ? 0.145 6.837 -22.402 1.00 92.81 520 ALA A C 1
ATOM 3815 O O . ALA A 1 520 ? -0.280 6.658 -21.259 1.00 92.81 520 ALA A O 1
ATOM 3816 N N . LYS A 1 521 ? -0.543 7.535 -23.316 1.00 92.25 521 LYS A N 1
ATOM 3817 C CA . LYS A 1 521 ? -1.832 8.186 -23.053 1.00 92.25 521 LYS A CA 1
ATOM 3818 C C . LYS A 1 521 ? -2.944 7.190 -22.708 1.00 92.25 521 LYS A C 1
ATOM 3820 O O . LYS A 1 521 ? -3.794 7.521 -21.883 1.00 92.25 521 LYS A O 1
ATOM 3825 N N . ALA A 1 522 ? -2.898 5.964 -23.235 1.00 90.56 522 ALA A N 1
ATOM 3826 C CA . ALA A 1 522 ? -3.859 4.902 -22.912 1.00 90.56 522 ALA A CA 1
ATOM 3827 C C . ALA A 1 522 ? -3.885 4.517 -21.419 1.00 90.56 522 ALA A C 1
ATOM 3829 O O . ALA A 1 522 ? -4.881 3.975 -20.947 1.00 90.56 522 ALA A O 1
ATOM 3830 N N . PHE A 1 523 ? -2.822 4.826 -20.670 1.00 88.75 523 PHE A N 1
ATOM 3831 C CA . PHE A 1 523 ? -2.739 4.623 -19.220 1.00 88.75 523 PHE A CA 1
ATOM 3832 C C . PHE A 1 523 ? -3.035 5.902 -18.413 1.00 88.75 523 PHE A C 1
ATOM 3834 O O . PHE A 1 523 ? -2.975 5.889 -17.183 1.00 88.75 523 PHE A O 1
ATOM 3841 N N . SER A 1 524 ? -3.356 7.018 -19.080 1.00 83.50 524 SER A N 1
ATOM 3842 C CA . SER A 1 524 ? -3.780 8.258 -18.423 1.00 83.50 524 SER A CA 1
ATOM 3843 C C . SER A 1 524 ? -5.248 8.182 -17.990 1.00 83.50 524 SER A C 1
ATOM 3845 O O . SER A 1 524 ? -6.094 7.603 -18.674 1.00 83.50 524 SER A O 1
ATOM 3847 N N . ARG A 1 525 ? -5.561 8.776 -16.833 1.00 65.62 525 ARG A N 1
ATOM 3848 C CA . ARG A 1 525 ? -6.863 8.650 -16.153 1.00 65.62 525 ARG A CA 1
ATOM 3849 C C . ARG A 1 525 ? -8.055 9.081 -17.021 1.00 65.62 525 ARG A C 1
ATOM 3851 O O . ARG A 1 525 ? -9.132 8.506 -16.881 1.00 65.62 525 ARG A O 1
ATOM 3858 N N . ASP A 1 526 ? -7.844 10.039 -17.923 1.00 59.31 526 ASP A N 1
ATOM 3859 C CA . ASP A 1 526 ? -8.895 10.619 -18.767 1.00 59.31 526 ASP A CA 1
ATOM 3860 C C . ASP A 1 526 ? -9.332 9.685 -19.911 1.00 59.31 526 ASP A C 1
ATOM 3862 O O . ASP A 1 526 ? -10.515 9.631 -20.242 1.00 59.31 526 ASP A O 1
ATOM 3866 N N . ASP A 1 527 ? -8.419 8.883 -20.471 1.00 55.38 527 ASP A N 1
ATOM 3867 C CA . ASP A 1 527 ? -8.731 7.960 -21.577 1.00 55.38 527 ASP A CA 1
ATOM 3868 C C . ASP A 1 527 ? -9.162 6.572 -21.075 1.00 55.38 527 ASP A C 1
ATOM 3870 O O . ASP A 1 527 ? -9.962 5.879 -21.713 1.00 55.38 527 ASP A O 1
ATOM 3874 N N . VAL A 1 528 ? -8.684 6.180 -19.892 1.00 50.91 528 VAL A N 1
ATOM 3875 C CA . VAL A 1 528 ? -9.010 4.904 -19.246 1.00 50.91 528 VAL A CA 1
ATOM 3876 C C . VAL A 1 528 ? -10.523 4.742 -19.019 1.00 50.91 528 VAL A C 1
ATOM 3878 O O . VAL A 1 528 ? -11.076 3.664 -19.257 1.00 50.91 528 VAL A O 1
ATOM 3881 N N . ALA A 1 529 ? -11.221 5.815 -18.636 1.00 52.38 529 ALA A N 1
ATOM 3882 C CA . ALA A 1 529 ? -12.676 5.801 -18.471 1.00 52.38 529 ALA A CA 1
ATOM 3883 C C . ALA A 1 529 ? -13.420 5.494 -19.788 1.00 52.38 529 ALA A C 1
ATOM 3885 O O . ALA A 1 529 ? -14.449 4.819 -19.774 1.00 52.38 529 ALA A O 1
ATOM 3886 N N . GLY A 1 530 ? -12.873 5.925 -20.932 1.00 51.00 530 GLY A N 1
ATOM 3887 C CA . GLY A 1 530 ? -13.416 5.631 -22.261 1.00 51.00 530 GLY A CA 1
ATOM 3888 C C . GLY A 1 530 ? -13.155 4.197 -22.739 1.00 51.00 530 GLY A C 1
ATOM 3889 O O . GLY A 1 530 ? -13.917 3.677 -23.552 1.00 51.00 530 GLY A O 1
ATOM 3890 N N . LEU A 1 531 ? -12.109 3.538 -22.224 1.00 48.97 531 LEU A N 1
ATOM 3891 C CA . LEU A 1 531 ? -11.756 2.146 -22.544 1.00 48.97 531 LEU A CA 1
ATOM 3892 C C . LEU A 1 531 ? -12.494 1.110 -21.681 1.00 48.97 531 LEU A C 1
ATOM 3894 O O . LEU A 1 531 ? -12.661 -0.032 -22.118 1.00 48.97 531 LEU A O 1
ATOM 3898 N N . ALA A 1 532 ? -12.909 1.491 -20.469 1.00 47.34 532 ALA A N 1
ATOM 3899 C CA . ALA A 1 532 ? -13.646 0.637 -19.534 1.00 47.34 532 ALA A CA 1
ATOM 3900 C C . ALA A 1 532 ? -15.156 0.573 -19.825 1.00 47.34 532 ALA A C 1
ATOM 3902 O O . ALA A 1 532 ? -15.827 -0.364 -19.391 1.00 47.34 532 ALA A O 1
ATOM 3903 N N . ALA A 1 533 ? -15.699 1.536 -20.575 1.00 47.69 533 ALA A N 1
ATOM 3904 C CA . ALA A 1 533 ? -17.055 1.432 -21.088 1.00 47.69 533 ALA A CA 1
ATOM 3905 C C . ALA A 1 533 ? -17.098 0.306 -22.140 1.00 47.69 533 ALA A C 1
ATOM 3907 O O . ALA A 1 533 ? -16.328 0.360 -23.107 1.00 47.69 533 ALA A O 1
ATOM 3908 N N . PRO A 1 534 ? -17.965 -0.717 -22.002 1.00 46.03 534 PRO A N 1
ATOM 3909 C CA . PRO A 1 534 ? -18.190 -1.645 -23.097 1.00 46.03 534 PRO A CA 1
ATOM 3910 C C . PRO A 1 534 ? -18.640 -0.804 -24.288 1.00 46.03 534 PRO A C 1
ATOM 3912 O O . PRO A 1 534 ? -19.682 -0.151 -24.227 1.00 46.03 534 PRO A O 1
ATOM 3915 N N . LYS A 1 535 ? -17.836 -0.765 -25.358 1.00 45.56 535 LYS A N 1
ATOM 3916 C CA . LYS A 1 535 ? -18.311 -0.232 -26.632 1.00 45.56 535 LYS A CA 1
ATOM 3917 C C . LYS A 1 535 ? -19.547 -1.055 -26.965 1.00 45.56 535 LYS A C 1
ATOM 3919 O O . LYS A 1 535 ? -19.406 -2.235 -27.286 1.00 45.56 535 LYS A O 1
ATOM 3924 N N . GLU A 1 536 ? -20.739 -0.464 -26.846 1.00 39.88 536 GLU A N 1
ATOM 3925 C CA . GLU A 1 536 ? -21.917 -1.010 -27.507 1.00 39.88 536 GLU A CA 1
ATOM 3926 C C . GLU A 1 536 ? -21.468 -1.291 -28.936 1.00 39.88 536 GLU A C 1
ATOM 3928 O O . GLU A 1 536 ? -20.970 -0.388 -29.618 1.00 39.88 536 GLU A O 1
ATOM 3933 N N . ALA A 1 537 ? -21.507 -2.569 -29.328 1.00 36.44 537 ALA A N 1
ATOM 3934 C CA . ALA A 1 537 ? -21.109 -2.973 -30.663 1.00 36.44 537 ALA A CA 1
ATOM 3935 C C . ALA A 1 537 ? -21.816 -2.020 -31.631 1.00 36.44 537 ALA A C 1
ATOM 3937 O O . ALA A 1 537 ? -23.030 -1.836 -31.476 1.00 36.44 537 ALA A O 1
ATOM 3938 N N . PRO A 1 538 ? -21.087 -1.352 -32.547 1.00 34.22 538 PRO A N 1
ATOM 3939 C CA . PRO A 1 538 ? -21.701 -0.395 -33.447 1.00 34.22 538 PRO A CA 1
ATOM 3940 C C . PRO A 1 538 ? -22.893 -1.101 -34.076 1.00 34.22 538 PRO A C 1
ATOM 3942 O O . PRO A 1 538 ? -22.719 -2.149 -34.700 1.00 34.22 538 PRO A O 1
ATOM 3945 N N . LYS A 1 539 ? -24.107 -0.591 -33.818 1.00 36.12 539 LYS A N 1
ATOM 3946 C CA . LYS A 1 539 ? -25.323 -1.108 -34.436 1.00 36.12 539 LYS A CA 1
ATOM 3947 C C . LYS A 1 539 ? -25.088 -0.982 -35.928 1.00 36.12 539 LYS A C 1
ATOM 3949 O O . LYS A 1 539 ? -25.180 0.111 -36.483 1.00 36.12 539 LYS A O 1
ATOM 3954 N N . VAL A 1 540 ? -24.703 -2.091 -36.554 1.00 34.22 540 VAL A N 1
ATOM 3955 C CA . VAL A 1 540 ? -24.586 -2.193 -37.996 1.00 34.22 540 VAL A CA 1
ATOM 3956 C C . VAL A 1 540 ? -26.007 -2.002 -38.490 1.00 34.22 540 VAL A C 1
ATOM 3958 O O . VAL A 1 540 ? -26.820 -2.925 -38.479 1.00 34.22 540 VAL A O 1
ATOM 3961 N N . HIS A 1 541 ? -26.340 -0.767 -38.854 1.00 37.25 541 HIS A N 1
ATOM 3962 C CA . HIS A 1 541 ? -27.482 -0.510 -39.699 1.00 37.25 541 HIS A CA 1
ATOM 3963 C C . HIS A 1 541 ? -27.164 -1.186 -41.026 1.00 37.25 541 HIS A C 1
ATOM 3965 O O . HIS A 1 541 ? -26.513 -0.615 -41.897 1.00 37.25 541 HIS A O 1
ATOM 3971 N N . LEU A 1 542 ? -27.596 -2.444 -41.141 1.00 37.94 542 LEU A N 1
ATOM 3972 C CA . LEU A 1 542 ? -27.825 -3.104 -42.413 1.00 37.94 542 LEU A CA 1
ATOM 3973 C C . LEU A 1 542 ? -28.807 -2.214 -43.170 1.00 37.94 542 LEU A C 1
ATOM 3975 O O . LEU A 1 542 ? -30.023 -2.285 -42.982 1.00 37.94 542 LEU A O 1
ATOM 3979 N N . ALA A 1 543 ? -28.257 -1.310 -43.975 1.00 43.91 543 ALA A N 1
ATOM 3980 C CA . ALA A 1 543 ? -29.015 -0.601 -44.975 1.00 43.91 543 ALA A CA 1
ATOM 3981 C C . ALA A 1 543 ? -29.555 -1.671 -45.925 1.00 43.91 543 ALA A C 1
ATOM 3983 O O . ALA A 1 543 ? -28.793 -2.297 -46.660 1.00 43.91 543 ALA A O 1
ATOM 3984 N N . LYS A 1 544 ? -30.867 -1.914 -45.864 1.00 47.94 544 LYS A N 1
ATOM 3985 C CA . LYS A 1 544 ? -31.572 -2.650 -46.911 1.00 47.94 544 LYS A CA 1
ATOM 3986 C C . LYS A 1 544 ? -31.326 -1.911 -48.227 1.00 47.94 544 LYS A C 1
ATOM 3988 O O . LYS A 1 544 ? -31.772 -0.773 -48.378 1.00 47.94 544 LYS A O 1
ATOM 3993 N N . ARG A 1 545 ? -30.616 -2.554 -49.145 1.00 45.69 545 ARG A N 1
ATOM 3994 C CA . ARG A 1 545 ? -30.741 -2.328 -50.580 1.00 45.69 545 ARG A CA 1
ATOM 3995 C C . ARG A 1 545 ? -31.087 -3.649 -51.227 1.00 45.69 545 ARG A C 1
ATOM 3997 O O . ARG A 1 545 ? -30.449 -4.651 -50.836 1.00 45.69 545 ARG A O 1
#

Secondary structure (DSSP, 8-state):
-HHHHHHHHHHHHHHHHHHHHHHT--SS--SSSHHHHHHHTT----SS-TTTHHHHHHHHHTS--S-HHHHHHHHHHHHHHHHHHHHHHHHHHHH--TT-HHHHHHHHHHHHHHHHTSHHHHHHHTSTT-THHHHHHHHHHHHHHHT-TTSS----S---TTTTTS-TTHHHHHHHHHHHHHHHHHHHHHHHTTS-PPP-S-------HHHHHHHIIIII-HHHHHHHHHHHHHHHT-STTHHHHHHHHHHHHHHHHHTTSPPSSS-SS-HHHHHHHHHHHHHHHHHHHHHHHHHHHS-STTHHHHHHHHHHHHHHHHHHHHHHHHHHHHHHHHHTT--HHHHHHTTSPTTPEEEES-HHHHHHHHHHHHHT-SPTT-EEEEGGGTTSHHHHHHHHH-GGGHHHHHHHHHHSS--HHHHHHHHTTS-EEE---TTS-GGGGGGEEEETTEEEE-SSPPPHHHHHHHHHHHHHHHHHHHHHHHHTT-HHHHHHHHHHHHHHHHHHHHTT-HHHHHHHHHHHHTTSHHHHHHHHS--PPP-------

pLDDT: mean 80.33, std 16.45, range [31.5, 95.81]

Sequence (545 aa):
MARLVDTLLLAIAALVPALLALHRLPLADDGAHDELLVRALGLGVVGPMPTLEPFVAAPFLALPLGTLAFRLAIPSALAAGLAGLFLFLLTKQVLVTPASTRLGTFVAVAASLATTLSPPWQLEATAMLSATLPTAAILGLATFLASAPGLSPRDGSSLSPWRTFVPSRPVAIAALASLAVVVLFALARHRASAFVFPATDAPPFAPNAQALRAFLRDDVGLVTSALGALGVVLAVAQRRGRPLFVALAVTAAAAMVALFRPAPGPERYDASALLFFAGVHTFAAVAMARGVVAVARLRLPLAAASAAMVAVFSATFAAVALDESSLVLEARASLERVDWAESAFGSHKPGSLVVTEDPVVARRLVAAWLAGDGPEASALLPLYDIGGRMARAELQRDDALRPLVRDVTLVGALSELALGKLAETRPVAALYSPSWDKGLTRHLTMHGFFDAYEVEPRGALERRKRLDEVDRVVVPLARALAMARAETLSRTTARLLGVRALALAAGGERDNALLAAAHAKAFSRDDVAGLAAPKEAPKVHLAKR